Protein AF-0000000065970696 (afdb_homodimer)

Foldseek 3Di:
DFAEEEEEEAEQPQPQDGSQQQDDAPHGGLLVLQQVQQVVLVRHHYEYFYQDPVVCVVCVVVPHHYDHDDPPQPDLLSRQCRVPVPPRTFKYKYGYSQASFDHSVQVNVQVCVPVVDVQAFKEFAKEWDLDVVLLQALVFKWFDADPQQKTPDIASHNPPDPPDDDPVSSPDTIITTDPMMMGGSVSSVVLVPDDQDPVCVVRVPSCVSCVVVPGIYGYDYDHDGDQGDSHPVSSVVSNVVVVVD/DFAEEEEEEAEQPQPQDGSQQQDDAPRGGLLVLQQVQQVVLVRHHYEYFYQDVVVCVVCVVVPHHYDHDDPPQPDLLSRQCRVPVPPRTFKYKYGYSQQSFDHSVQVNVQVCVPVVDVQAFKEFAKEWDLDVVLLQALVFKWFDADPQQKTPDIASHNPPDPPDDDPVSSPDTIITTDPMMMGGSVSSVVLVPDDQDPVCVVRVPSCVSCVVVPGIYGYDYDHDGDQGDSHPVSSVVSNVVVVVD

Secondary structure (DSSP, 8-state):
---EEEEEEE-S--SSSTTGGGSEETTEEHHHHHHHHHHHHTSSEEEEEES-HHHHHHHHTTT--EEE--TT--SHHHHHHHHHTTS--SEEEEE-TT-TT--HHHHHHHHHHHHH-TT-SEEEEEEEE--HHHHH-TTS-EEEE-TT-BEEEEESS--S---S--HHHHTSPEEEEEEEEEEEHHHHHHHHTSPPPHHHHHHT-THHHHHHHT--EEEEE-S--PPP--SHHHHHHHHHHHHH-/---EEEEEEE-S--SSSTTGGGSEETTEEHHHHHHHHHHHHTSSEEEEEES-HHHHHHHHTTT--EEE--TT--SHHHHHHHHHTTS--SEEEEE-TT-TT--HHHHHHHHHHHHH-TT-SEEEEEEEE--HHHHH-TTS-EEEE-TT-BEEEEESS--S---S--HHHHTSPEEEEEEEEEEEHHHHHHHHTSPPPHHHHHHT-THHHHHHHT--EEEEE-S--PPP--SHHHHHHHHHHHHH-

Organism: Elusimicrobium minutum (strain Pei191) (NCBI:txid445932)

InterPro domains:
  IPR003329 Acylneuraminate cytidylyltransferase [PF02348] (5-215)
  IPR004528 3-deoxy-D-manno-octulosonate cytidylyltransferase [MF_00057] (2-243)
  IPR004528 3-deoxy-D-manno-octulosonate cytidylyltransferase [TIGR00466] (5-236)
  IPR004528 3-deoxy-D-manno-octulosonate cytidylyltransferase [cd02517] (3-241)
  IPR029044 Nucleotide-diphospho-sugar transferases [G3DSA:3.90.550.10] (2-243)
  IPR029044 Nucleotide-diphospho-sugar transferases [SSF53448] (4-244)

Solvent-accessible surface area (backbone atoms only — not comparable to full-atom values): 25748 Å² total; per-residue (Å²): 131,77,46,36,35,37,30,26,34,44,60,54,84,36,84,77,30,70,35,47,38,65,39,78,51,96,91,33,30,28,36,53,39,25,49,50,26,54,59,67,35,66,67,58,52,65,37,34,30,21,59,39,68,68,57,41,57,56,36,49,76,75,71,48,52,56,45,82,43,66,80,78,48,87,42,60,67,47,38,41,44,70,71,44,69,88,56,85,52,41,31,37,31,45,41,48,24,46,33,46,53,57,49,30,66,57,56,42,48,23,51,51,53,40,71,72,35,86,77,44,32,31,16,23,36,25,21,60,43,83,50,64,69,56,46,63,30,55,85,45,34,18,36,43,60,32,97,87,25,37,55,51,46,72,33,34,35,47,42,77,30,66,71,54,86,43,78,67,50,65,68,49,67,38,32,35,54,45,86,41,40,25,24,33,41,70,44,46,57,52,52,70,69,47,73,87,31,71,64,14,68,33,46,71,37,72,69,44,32,40,51,60,71,67,47,36,39,34,44,45,79,48,78,72,78,56,72,57,48,67,38,66,66,34,45,53,50,48,52,55,48,56,73,75,96,130,78,46,37,34,37,31,26,35,44,59,53,84,38,83,78,30,68,35,48,36,65,39,76,50,95,90,34,30,27,36,52,39,26,49,51,25,53,58,68,35,65,67,58,51,64,38,34,30,22,58,38,68,68,57,41,55,56,37,48,76,76,69,46,50,55,45,83,44,67,82,77,50,86,43,60,67,45,37,42,43,70,70,44,71,88,55,86,53,42,31,38,30,44,40,49,24,45,34,46,52,58,50,30,65,56,55,42,48,22,51,49,53,40,70,71,34,86,77,43,32,31,17,24,35,26,21,60,42,82,51,64,68,56,45,63,30,55,85,46,34,19,34,42,60,31,97,86,25,37,54,51,48,72,33,35,34,49,43,76,29,65,70,57,85,42,77,67,50,64,66,49,65,39,32,35,55,45,85,41,41,26,25,34,41,68,43,46,56,53,51,69,71,48,73,87,31,72,64,13,67,32,46,71,37,72,69,45,33,40,52,60,71,66,50,38,38,32,44,45,80,46,78,70,78,59,73,56,50,64,37,67,66,35,46,54,52,46,51,52,49,56,74,74,97

Radius of gyration: 26.19 Å; Cα contacts (8 Å, |Δi|>4): 1059; chains: 2; bounding box: 44×78×58 Å

Sequence (490 aa):
MGDTIIVIPARYGSTRLKAKVLEQLDGKSIVEHVWRAAKAAGEGKVLIATESPVIVEHCAKFGAQAVLTSEACQSGTDRIYEAVKNGSEDYVLNLQGDEPFVKPQTIKGVIKLLKKDSKIDIATACYPTFNDDIYKNPNAVKAVLTKDMRALYFSRSAIPYKRELTEETKKAPYYIHCGIYGYKKTALERFVNLPPSNLEKLEKLEQLRALEDGMVIKSILIEAAGPAIDTAEDLNEARKYIRNNMGDTIIVIPARYGSTRLKAKVLEQLDGKSIVEHVWRAAKAAGEGKVLIATESPVIVEHCAKFGAQAVLTSEACQSGTDRIYEAVKNGSEDYVLNLQGDEPFVKPQTIKGVIKLLKKDSKIDIATACYPTFNDDIYKNPNAVKAVLTKDMRALYFSRSAIPYKRELTEETKKAPYYIHCGIYGYKKTALERFVNLPPSNLEKLEKLEQLRALEDGMVIKSILIEAAGPAIDTAEDLNEARKYIRNN

Structure (mmCIF, N/CA/C/O backbone):
data_AF-0000000065970696-model_v1
#
loop_
_entity.id
_entity.type
_entity.pdbx_description
1 polymer '3-deoxy-manno-octulosonate cytidylyltransferase'
#
loop_
_atom_site.group_PDB
_atom_site.id
_atom_site.type_symbol
_atom_site.label_atom_id
_atom_site.label_alt_id
_atom_site.label_comp_id
_atom_site.label_asym_id
_atom_site.label_entity_id
_atom_site.label_seq_id
_atom_site.pdbx_PDB_ins_code
_atom_site.Cartn_x
_atom_site.Cartn_y
_atom_site.Cartn_z
_atom_site.occupancy
_atom_site.B_iso_or_equiv
_atom_site.auth_seq_id
_atom_site.auth_comp_id
_atom_site.auth_asym_id
_atom_site.auth_atom_id
_atom_site.pdbx_PDB_model_num
ATOM 1 N N . MET A 1 1 ? -19.891 -26.719 0.111 1 64.06 1 MET A N 1
ATOM 2 C CA . MET A 1 1 ? -18.719 -25.875 -0.053 1 64.06 1 MET A CA 1
ATOM 3 C C . MET A 1 1 ? -18.312 -25.766 -1.522 1 64.06 1 MET A C 1
ATOM 5 O O . MET A 1 1 ? -18.656 -26.641 -2.322 1 64.06 1 MET A O 1
ATOM 9 N N . GLY A 1 2 ? -18.188 -24.547 -2.207 1 80.44 2 GLY A N 1
ATOM 10 C CA . GLY A 1 2 ? -18.125 -24.344 -3.643 1 80.44 2 GLY A CA 1
ATOM 11 C C . GLY A 1 2 ? -17.047 -25.141 -4.32 1 80.44 2 GLY A C 1
ATOM 12 O O . GLY A 1 2 ? -16.062 -25.547 -3.676 1 80.44 2 GLY A O 1
ATOM 13 N N . ASP A 1 3 ? -17.234 -25.578 -5.527 1 95.06 3 ASP A N 1
ATOM 14 C CA . ASP A 1 3 ? -16.281 -26.375 -6.305 1 95.06 3 ASP A CA 1
ATOM 15 C C . ASP A 1 3 ? -15.055 -25.547 -6.672 1 95.06 3 ASP A C 1
ATOM 17 O O . ASP A 1 3 ? -15.156 -24.344 -6.93 1 95.06 3 ASP A O 1
ATOM 21 N N . THR A 1 4 ? -13.875 -26.266 -6.609 1 98 4 THR A N 1
ATOM 22 C CA . THR A 1 4 ? -12.602 -25.609 -6.867 1 98 4 THR A CA 1
ATOM 23 C C . THR A 1 4 ? -11.922 -26.219 -8.086 1 98 4 THR A C 1
ATOM 25 O O . THR A 1 4 ? -12.016 -27.422 -8.32 1 98 4 THR A O 1
ATOM 28 N N . ILE A 1 5 ? -11.297 -25.422 -8.852 1 98.56 5 ILE A N 1
ATOM 29 C CA . ILE A 1 5 ? -10.445 -25.875 -9.945 1 98.56 5 ILE A CA 1
ATOM 30 C C . ILE A 1 5 ? -9.078 -25.203 -9.859 1 98.56 5 ILE A C 1
ATOM 32 O O . ILE A 1 5 ? -8.992 -24 -9.586 1 98.56 5 ILE A O 1
ATOM 36 N N . ILE A 1 6 ? -8.023 -25.953 -9.938 1 98.75 6 ILE A N 1
ATOM 37 C CA . ILE A 1 6 ? -6.656 -25.469 -10.023 1 98.75 6 ILE A CA 1
ATOM 38 C C . ILE A 1 6 ? -6.207 -25.422 -11.484 1 98.75 6 ILE A C 1
ATOM 40 O O . ILE A 1 6 ? -6.277 -26.438 -12.188 1 98.75 6 ILE A O 1
ATOM 44 N N . VAL A 1 7 ? -5.852 -24.281 -11.945 1 98.88 7 VAL A N 1
ATOM 45 C CA . VAL A 1 7 ? -5.422 -24.125 -13.336 1 98.88 7 VAL A CA 1
ATOM 46 C C . VAL A 1 7 ? -3.949 -23.734 -13.375 1 98.88 7 VAL A C 1
ATOM 48 O O . VAL A 1 7 ? -3.527 -22.812 -12.664 1 98.88 7 VAL A O 1
ATOM 51 N N . ILE A 1 8 ? -3.168 -24.406 -14.18 1 98.75 8 ILE A N 1
ATOM 52 C CA . ILE A 1 8 ? -1.746 -24.156 -14.383 1 98.75 8 ILE A CA 1
ATOM 53 C C . ILE A 1 8 ? -1.518 -23.609 -15.789 1 98.75 8 ILE A C 1
ATOM 55 O O . ILE A 1 8 ? -1.572 -24.344 -16.766 1 98.75 8 ILE A O 1
ATOM 59 N N . PRO A 1 9 ? -1.309 -22.312 -15.867 1 98.19 9 PRO A N 1
ATOM 60 C CA . PRO A 1 9 ? -0.949 -21.797 -17.188 1 98.19 9 PRO A CA 1
ATOM 61 C C . PRO A 1 9 ? 0.438 -22.25 -17.641 1 98.19 9 PRO A C 1
ATOM 63 O O . PRO A 1 9 ? 1.375 -22.281 -16.844 1 98.19 9 PRO A O 1
ATOM 66 N N . ALA A 1 10 ? 0.551 -22.672 -18.875 1 96.56 10 ALA A N 1
ATOM 67 C CA . ALA A 1 10 ? 1.805 -23.141 -19.453 1 96.56 10 ALA A CA 1
ATOM 68 C C . ALA A 1 10 ? 1.978 -22.609 -20.875 1 96.56 10 ALA A C 1
ATOM 70 O O . ALA A 1 10 ? 1.185 -22.938 -21.766 1 96.56 10 ALA A O 1
ATOM 71 N N . ARG A 1 11 ? 2.945 -21.844 -21.016 1 94.12 11 ARG A N 1
ATOM 72 C CA . ARG A 1 11 ? 3.211 -21.281 -22.328 1 94.12 11 ARG A CA 1
ATOM 73 C C . ARG A 1 11 ? 4.441 -21.906 -22.969 1 94.12 11 ARG A C 1
ATOM 75 O O . ARG A 1 11 ? 5.438 -22.172 -22.281 1 94.12 11 ARG A O 1
ATOM 82 N N . TYR A 1 12 ? 4.344 -22.078 -24.25 1 93.06 12 TYR A N 1
ATOM 83 C CA . TYR A 1 12 ? 5.465 -22.641 -25 1 93.06 12 TYR A CA 1
ATOM 84 C C . TYR A 1 12 ? 6.469 -21.547 -25.359 1 93.06 12 TYR A C 1
ATOM 86 O O . TYR A 1 12 ? 7.68 -21.781 -25.344 1 93.06 12 TYR A O 1
ATOM 94 N N . GLY A 1 13 ? 5.984 -20.344 -25.688 1 86.88 13 GLY A N 1
ATOM 95 C CA . GLY A 1 13 ? 6.785 -19.25 -26.25 1 86.88 13 GLY A CA 1
ATOM 96 C C . GLY A 1 13 ? 7.453 -18.406 -25.188 1 86.88 13 GLY A C 1
ATOM 97 O O . GLY A 1 13 ? 7.465 -17.172 -25.297 1 86.88 13 GLY A O 1
ATOM 98 N N . SER A 1 14 ? 8.055 -19.047 -24.188 1 85.19 14 SER A N 1
ATOM 99 C CA . SER A 1 14 ? 8.82 -18.266 -23.219 1 85.19 14 SER A CA 1
ATOM 100 C C . SER A 1 14 ? 10.086 -17.703 -23.844 1 85.19 14 SER A C 1
ATOM 102 O O . SER A 1 14 ? 10.836 -18.422 -24.5 1 85.19 14 SER A O 1
ATOM 104 N N . THR A 1 15 ? 10.281 -16.422 -23.719 1 83.69 15 THR A N 1
ATOM 105 C CA . THR A 1 15 ? 11.352 -15.727 -24.438 1 83.69 15 THR A CA 1
ATOM 106 C C . THR A 1 15 ? 12.695 -15.938 -23.75 1 83.69 15 THR A C 1
ATOM 108 O O . THR A 1 15 ? 13.711 -16.141 -24.422 1 83.69 15 THR A O 1
ATOM 111 N N . ARG A 1 16 ? 12.875 -15.906 -22.422 1 85.19 16 ARG A N 1
ATOM 112 C CA . ARG A 1 16 ? 14.133 -15.992 -21.688 1 85.19 16 ARG A CA 1
ATOM 113 C C . ARG A 1 16 ? 14.641 -17.422 -21.656 1 85.19 16 ARG A C 1
ATOM 115 O O . ARG A 1 16 ? 15.852 -17.656 -21.656 1 85.19 16 ARG A O 1
ATOM 122 N N . LEU A 1 17 ? 13.703 -18.359 -21.484 1 88.31 17 LEU A N 1
ATOM 123 C CA . LEU A 1 17 ? 13.969 -19.781 -21.484 1 88.31 17 LEU A CA 1
ATOM 124 C C . LEU A 1 17 ? 12.93 -20.531 -22.328 1 88.31 17 LEU A C 1
ATOM 126 O O . LEU A 1 17 ? 11.82 -20.797 -21.859 1 88.31 17 LEU A O 1
ATOM 130 N N . LYS A 1 18 ? 13.336 -20.781 -23.562 1 87.81 18 LYS A N 1
ATOM 131 C CA . LYS A 1 18 ? 12.406 -21.375 -24.531 1 87.81 18 LYS A CA 1
ATOM 132 C C . LYS A 1 18 ? 11.773 -22.641 -23.969 1 87.81 18 LYS A C 1
ATOM 134 O O . LYS A 1 18 ? 12.469 -23.516 -23.453 1 87.81 18 LYS A O 1
ATOM 139 N N . ALA A 1 19 ? 10.461 -22.75 -24.109 1 92.5 19 ALA A N 1
ATOM 140 C CA . ALA A 1 19 ? 9.672 -23.891 -23.656 1 92.5 19 ALA A CA 1
ATOM 141 C C . ALA A 1 19 ? 10.062 -24.297 -22.234 1 92.5 19 ALA A C 1
ATOM 143 O O . ALA A 1 19 ? 10.25 -25.484 -21.953 1 92.5 19 ALA A O 1
ATOM 144 N N . LYS A 1 20 ? 10.188 -23.328 -21.328 1 95 20 LYS A N 1
ATOM 145 C CA . LYS A 1 20 ? 10.734 -23.547 -20 1 95 20 LYS A CA 1
ATOM 146 C C . LYS A 1 20 ? 9.922 -24.594 -19.234 1 95 20 LYS A C 1
ATOM 148 O O . LYS A 1 20 ? 10.477 -25.406 -18.5 1 95 20 LYS A O 1
ATOM 153 N N . VAL A 1 21 ? 8.641 -24.703 -19.422 1 96.88 21 VAL A N 1
ATOM 154 C CA . VAL A 1 21 ? 7.781 -25.578 -18.641 1 96.88 21 VAL A CA 1
ATOM 155 C C . VAL A 1 21 ? 8.047 -27.031 -19 1 96.88 21 VAL A C 1
ATOM 157 O O . VAL A 1 21 ? 7.676 -27.938 -18.266 1 96.88 21 VAL A O 1
ATOM 160 N N . LEU A 1 22 ? 8.711 -27.25 -20.141 1 97.56 22 LEU A N 1
ATOM 161 C CA . LEU A 1 22 ? 9 -28.609 -20.609 1 97.56 22 LEU A CA 1
ATOM 162 C C . LEU A 1 22 ? 10.391 -29.047 -20.172 1 97.56 22 LEU A C 1
ATOM 164 O O . LEU A 1 22 ? 10.75 -30.219 -20.297 1 97.56 22 LEU A O 1
ATOM 168 N N . GLU A 1 23 ? 11.148 -28.109 -19.641 1 96.75 23 GLU A N 1
ATOM 169 C CA . GLU A 1 23 ? 12.492 -28.469 -19.188 1 96.75 23 GLU A CA 1
ATOM 170 C C . GLU A 1 23 ? 12.445 -29.5 -18.062 1 96.75 23 GLU A C 1
ATOM 172 O O . GLU A 1 23 ? 11.492 -29.531 -17.281 1 96.75 23 GLU A O 1
ATOM 177 N N . GLN A 1 24 ? 13.555 -30.234 -18.031 1 95.81 24 GLN A N 1
ATOM 178 C CA . GLN A 1 24 ? 13.594 -31.375 -17.125 1 95.81 24 GLN A CA 1
ATOM 179 C C . GLN A 1 24 ? 14.234 -31 -15.789 1 95.81 24 GLN A C 1
ATOM 181 O O . GLN A 1 24 ? 15.25 -30.297 -15.766 1 95.81 24 GLN A O 1
ATOM 186 N N . LEU A 1 25 ? 13.578 -31.406 -14.766 1 95.38 25 LEU A N 1
ATOM 187 C CA . LEU A 1 25 ? 14.039 -31.281 -13.383 1 95.38 25 LEU A CA 1
ATOM 188 C C . LEU A 1 25 ? 13.867 -32.594 -12.633 1 95.38 25 LEU A C 1
ATOM 190 O O . LEU A 1 25 ? 12.758 -32.938 -12.227 1 95.38 25 LEU A O 1
ATOM 194 N N . ASP A 1 26 ? 14.969 -33.344 -12.375 1 94.81 26 ASP A N 1
ATOM 195 C CA . ASP A 1 26 ? 14.984 -34.594 -11.664 1 94.81 26 ASP A CA 1
ATOM 196 C C . ASP A 1 26 ? 14.039 -35.625 -12.328 1 94.81 26 ASP A C 1
ATOM 198 O O . ASP A 1 26 ? 13.188 -36.188 -11.664 1 94.81 26 ASP A O 1
ATOM 202 N N . GLY A 1 27 ? 14.031 -35.656 -13.625 1 95.5 27 GLY A N 1
ATOM 203 C CA . GLY A 1 27 ? 13.336 -36.688 -14.375 1 95.5 27 GLY A CA 1
ATOM 204 C C . GLY A 1 27 ? 11.922 -36.312 -14.758 1 95.5 27 GLY A C 1
ATOM 205 O O . GLY A 1 27 ? 11.234 -37.062 -15.453 1 95.5 27 GLY A O 1
ATOM 206 N N . LYS A 1 28 ? 11.445 -35.25 -14.328 1 97.88 28 LYS A N 1
ATOM 207 C CA . LYS A 1 28 ? 10.117 -34.75 -14.672 1 97.88 28 LYS A CA 1
ATOM 208 C C . LYS A 1 28 ? 10.195 -33.344 -15.219 1 97.88 28 LYS A C 1
ATOM 210 O O . LYS A 1 28 ? 11.133 -32.594 -14.906 1 97.88 28 LYS A O 1
ATOM 215 N N . SER A 1 29 ? 9.297 -33.031 -16.109 1 98.19 29 SER A N 1
ATOM 216 C CA . SER A 1 29 ? 9.25 -31.656 -16.578 1 98.19 29 SER A CA 1
ATOM 217 C C . SER A 1 29 ? 8.836 -30.703 -15.453 1 98.19 29 SER A C 1
ATOM 219 O O . SER A 1 29 ? 8.234 -31.125 -14.461 1 98.19 29 SER A O 1
ATOM 221 N N . ILE A 1 30 ? 9.117 -29.438 -15.617 1 97.88 30 ILE A N 1
ATOM 222 C CA . ILE A 1 30 ? 8.75 -28.422 -14.641 1 97.88 30 ILE A CA 1
ATOM 223 C C . ILE A 1 30 ? 7.234 -28.422 -14.438 1 97.88 30 ILE A C 1
ATOM 225 O O . ILE A 1 30 ? 6.75 -28.453 -13.305 1 97.88 30 ILE A O 1
ATOM 229 N N . VAL A 1 31 ? 6.453 -28.484 -15.523 1 98.5 31 VAL A N 1
ATOM 230 C CA . VAL A 1 31 ? 4.996 -28.422 -15.445 1 98.5 31 VAL A CA 1
ATOM 231 C C . VAL A 1 31 ? 4.473 -29.688 -14.758 1 98.5 31 VAL A C 1
ATOM 233 O O . VAL A 1 31 ? 3.477 -29.641 -14.031 1 98.5 31 VAL A O 1
ATOM 236 N N . GLU A 1 32 ? 5.121 -30.797 -14.953 1 98.69 32 GLU A N 1
ATOM 237 C CA . GLU A 1 32 ? 4.715 -32.031 -14.281 1 98.69 32 GLU A CA 1
ATOM 238 C C . GLU A 1 32 ? 4.895 -31.922 -12.766 1 98.69 32 GLU A C 1
ATOM 240 O O . GLU A 1 32 ? 4.039 -32.375 -12.008 1 98.69 32 GLU A O 1
ATOM 245 N N . HIS A 1 33 ? 6.035 -31.312 -12.352 1 98.19 33 HIS A N 1
ATOM 246 C CA . HIS A 1 33 ? 6.242 -31.094 -10.93 1 98.19 33 HIS A CA 1
ATOM 247 C C . HIS A 1 33 ? 5.117 -30.266 -10.328 1 98.19 33 HIS A C 1
ATOM 249 O O . HIS A 1 33 ? 4.602 -30.578 -9.258 1 98.19 33 HIS A O 1
ATOM 255 N N . VAL A 1 34 ? 4.746 -29.219 -10.992 1 98.31 34 VAL A N 1
ATOM 256 C CA . VAL A 1 34 ? 3.697 -28.328 -10.531 1 98.31 34 VAL A CA 1
ATOM 257 C C . VAL A 1 34 ? 2.365 -29.062 -10.469 1 98.31 34 VAL A C 1
ATOM 259 O O . VAL A 1 34 ? 1.635 -28.969 -9.484 1 98.31 34 VAL A O 1
ATOM 262 N N . TRP A 1 35 ? 2.076 -29.844 -11.492 1 98.75 35 TRP A N 1
ATOM 263 C CA . TRP A 1 35 ? 0.844 -30.625 -11.57 1 98.75 35 TRP A CA 1
ATOM 264 C C . TRP A 1 35 ? 0.755 -31.625 -10.422 1 98.75 35 TRP A C 1
ATOM 266 O O . TRP A 1 35 ? -0.299 -31.766 -9.797 1 98.75 35 TRP A O 1
ATOM 276 N N . ARG A 1 36 ? 1.809 -32.281 -10.156 1 98.44 36 ARG A N 1
ATOM 277 C CA . ARG A 1 36 ? 1.827 -33.281 -9.086 1 98.44 36 ARG A CA 1
ATOM 278 C C . ARG A 1 36 ? 1.58 -32.625 -7.73 1 98.44 36 ARG A C 1
ATOM 280 O O . ARG A 1 36 ? 0.903 -33.219 -6.875 1 98.44 36 ARG A O 1
ATOM 287 N N . ALA A 1 37 ? 2.205 -31.453 -7.535 1 97.75 37 ALA A N 1
ATOM 288 C CA . ALA A 1 37 ? 1.944 -30.719 -6.301 1 97.75 37 ALA A CA 1
ATOM 289 C C . ALA A 1 37 ? 0.465 -30.359 -6.176 1 97.75 37 ALA A C 1
ATOM 291 O O . ALA A 1 37 ? -0.12 -30.484 -5.098 1 97.75 37 ALA A O 1
ATOM 292 N N . ALA A 1 38 ? -0.133 -29.922 -7.258 1 98.56 38 ALA A N 1
ATOM 293 C CA . ALA A 1 38 ? -1.553 -29.594 -7.285 1 98.56 38 ALA A CA 1
ATOM 294 C C . ALA A 1 38 ? -2.416 -30.812 -6.965 1 98.56 38 ALA A C 1
ATOM 296 O O . ALA A 1 38 ? -3.354 -30.719 -6.168 1 98.56 38 ALA A O 1
ATOM 297 N N . LYS A 1 39 ? -2.072 -31.922 -7.555 1 98.38 39 LYS A N 1
ATOM 298 C CA . LYS A 1 39 ? -2.807 -33.156 -7.309 1 98.38 39 LYS A CA 1
ATOM 299 C C . LYS A 1 39 ? -2.688 -33.594 -5.848 1 98.38 39 LYS A C 1
ATOM 301 O O . LYS A 1 39 ? -3.67 -34.031 -5.238 1 98.38 39 LYS A O 1
ATOM 306 N N . ALA A 1 40 ? -1.523 -33.438 -5.395 1 98 40 ALA A N 1
ATOM 307 C CA . ALA A 1 40 ? -1.259 -33.844 -4.016 1 98 40 ALA A CA 1
ATOM 308 C C . ALA A 1 40 ? -2.053 -33 -3.029 1 98 40 ALA A C 1
ATOM 310 O O . ALA A 1 40 ? -2.398 -33.438 -1.939 1 98 40 ALA A O 1
ATOM 311 N N . ALA A 1 41 ? -2.312 -31.719 -3.369 1 97.31 41 ALA A N 1
ATOM 312 C CA . ALA A 1 41 ? -3.092 -30.844 -2.506 1 97.31 41 ALA A CA 1
ATOM 313 C C . ALA A 1 41 ? -4.504 -31.375 -2.303 1 97.31 41 ALA A C 1
ATOM 315 O O . ALA A 1 41 ? -5.121 -31.141 -1.262 1 97.31 41 ALA A O 1
ATOM 316 N N . GLY A 1 42 ? -5.094 -32.031 -3.346 1 95.81 42 GLY A N 1
ATOM 317 C CA . GLY A 1 42 ? -6.379 -32.688 -3.229 1 95.81 42 GLY A CA 1
ATOM 318 C C . GLY A 1 42 ? -7.547 -31.734 -3.096 1 95.81 42 GLY A C 1
ATOM 319 O O . GLY A 1 42 ? -8.508 -32.031 -2.383 1 95.81 42 GLY A O 1
ATOM 320 N N . GLU A 1 43 ? -7.5 -30.578 -3.68 1 94.88 43 GLU A N 1
ATOM 321 C CA . GLU A 1 43 ? -8.508 -29.547 -3.449 1 94.88 43 GLU A CA 1
ATOM 322 C C . GLU A 1 43 ? -9.375 -29.328 -4.688 1 94.88 43 GLU A C 1
ATOM 324 O O . GLU A 1 43 ? -10.062 -28.312 -4.805 1 94.88 43 GLU A O 1
ATOM 329 N N . GLY A 1 44 ? -9.406 -30.266 -5.598 1 95 44 GLY A N 1
ATOM 330 C CA . GLY A 1 44 ? -10.258 -30.109 -6.766 1 95 44 GLY A CA 1
ATOM 331 C C . GLY A 1 44 ? -9.609 -30.578 -8.055 1 95 44 GLY A C 1
ATOM 332 O O . GLY A 1 44 ? -8.609 -31.297 -8.016 1 95 44 GLY A O 1
ATOM 333 N N . LYS A 1 45 ? -10.258 -30.203 -9.141 1 96.62 45 LYS A N 1
ATOM 334 C CA . LYS A 1 45 ? -9.734 -30.547 -10.461 1 96.62 45 LYS A CA 1
ATOM 335 C C . LYS A 1 45 ? -8.461 -29.766 -10.766 1 96.62 45 LYS A C 1
ATOM 337 O O . LYS A 1 45 ? -8.273 -28.656 -10.273 1 96.62 45 LYS A O 1
ATOM 342 N N . VAL A 1 46 ? -7.625 -30.406 -11.477 1 98.69 46 VAL A N 1
ATOM 343 C CA . VAL A 1 46 ? -6.398 -29.766 -11.93 1 98.69 46 VAL A CA 1
ATOM 344 C C . VAL A 1 46 ? -6.371 -29.719 -13.461 1 98.69 46 VAL A C 1
ATOM 346 O O . VAL A 1 46 ? -6.551 -30.75 -14.117 1 98.69 46 VAL A O 1
ATOM 349 N N . LEU A 1 47 ? -6.227 -28.562 -13.922 1 98.56 47 LEU A N 1
ATOM 350 C CA . LEU A 1 47 ? -6.234 -28.344 -15.359 1 98.56 47 LEU A CA 1
ATOM 351 C C . LEU A 1 47 ? -4.992 -27.562 -15.797 1 98.56 47 LEU A C 1
ATOM 353 O O . LEU A 1 47 ? -4.59 -26.609 -15.141 1 98.56 47 LEU A O 1
ATOM 357 N N . ILE A 1 48 ? -4.289 -28.016 -16.859 1 98.81 48 ILE A N 1
ATOM 358 C CA . ILE A 1 48 ? -3.209 -27.25 -17.469 1 98.81 48 ILE A CA 1
ATOM 359 C C . ILE A 1 48 ? -3.742 -26.5 -18.688 1 98.81 48 ILE A C 1
ATOM 361 O O . ILE A 1 48 ? -4.441 -27.078 -19.516 1 98.81 48 ILE A O 1
ATOM 365 N N . ALA A 1 49 ? -3.541 -25.203 -18.75 1 98.75 49 ALA A N 1
ATOM 366 C CA . ALA A 1 49 ? -4.004 -24.344 -19.844 1 98.75 49 ALA A CA 1
ATOM 367 C C . ALA A 1 49 ? -2.832 -23.875 -20.703 1 98.75 49 ALA A C 1
ATOM 369 O O . ALA A 1 49 ? -1.889 -23.266 -20.188 1 98.75 49 ALA A O 1
ATOM 370 N N . THR A 1 50 ? -2.891 -24.078 -22 1 98.12 50 THR A N 1
ATOM 371 C CA . THR A 1 50 ? -1.765 -23.781 -22.891 1 98.12 50 THR A CA 1
ATOM 372 C C . THR A 1 50 ? -2.248 -23.484 -24.297 1 98.12 50 THR A C 1
ATOM 374 O O . THR A 1 50 ? -3.373 -23.828 -24.656 1 98.12 50 THR A O 1
ATOM 377 N N . GLU A 1 51 ? -1.479 -22.719 -24.984 1 96.81 51 GLU A N 1
ATOM 378 C CA . GLU A 1 51 ? -1.767 -22.469 -26.406 1 96.81 51 GLU A CA 1
ATOM 379 C C . GLU A 1 51 ? -1.06 -23.5 -27.281 1 96.81 51 GLU A C 1
ATOM 381 O O . GLU A 1 51 ? -1.255 -23.516 -28.5 1 96.81 51 GLU A O 1
ATOM 386 N N . SER A 1 52 ? -0.364 -24.422 -26.812 1 97.44 52 SER A N 1
ATOM 387 C CA . SER A 1 52 ? 0.552 -25.266 -27.578 1 97.44 52 SER A CA 1
ATOM 388 C C . SER A 1 52 ? 0.101 -26.719 -27.578 1 97.44 52 SER A C 1
ATOM 390 O O . SER A 1 52 ? 0.084 -27.359 -26.531 1 97.44 52 SER A O 1
ATOM 392 N N . PRO A 1 53 ? -0.048 -27.25 -28.75 1 97.81 53 PRO A N 1
ATOM 393 C CA . PRO A 1 53 ? -0.358 -28.688 -28.828 1 97.81 53 PRO A CA 1
ATOM 394 C C . PRO A 1 53 ? 0.781 -29.562 -28.312 1 97.81 53 PRO A C 1
ATOM 396 O O . PRO A 1 53 ? 0.537 -30.641 -27.766 1 97.81 53 PRO A O 1
ATOM 399 N N . VAL A 1 54 ? 1.962 -29.031 -28.453 1 97.81 54 VAL A N 1
ATOM 400 C CA . VAL A 1 54 ? 3.129 -29.766 -27.969 1 97.81 54 VAL A CA 1
ATOM 401 C C . VAL A 1 54 ? 3.016 -29.969 -26.453 1 97.81 54 VAL A C 1
ATOM 403 O O . VAL A 1 54 ? 3.283 -31.078 -25.953 1 97.81 54 VAL A O 1
ATOM 406 N N . ILE A 1 55 ? 2.625 -28.984 -25.734 1 98.12 55 ILE A N 1
ATOM 407 C CA . ILE A 1 55 ? 2.471 -29.062 -24.281 1 98.12 55 ILE A CA 1
ATOM 408 C C . ILE A 1 55 ? 1.303 -29.984 -23.953 1 98.12 55 ILE A C 1
ATOM 410 O O . ILE A 1 55 ? 1.38 -30.766 -23 1 98.12 55 ILE A O 1
ATOM 414 N N . VAL A 1 56 ? 0.209 -29.969 -24.688 1 98.44 56 VAL A N 1
ATOM 415 C CA . VAL A 1 56 ? -0.938 -30.844 -24.469 1 98.44 56 VAL A CA 1
ATOM 416 C C . VAL A 1 56 ? -0.5 -32.312 -24.547 1 98.44 56 VAL A C 1
ATOM 418 O O . VAL A 1 56 ? -0.82 -33.094 -23.672 1 98.44 56 VAL A O 1
ATOM 421 N N . GLU A 1 57 ? 0.231 -32.594 -25.578 1 98.44 57 GLU A N 1
ATOM 422 C CA . GLU A 1 57 ? 0.707 -33.938 -25.781 1 98.44 57 GLU A CA 1
ATOM 423 C C . GLU A 1 57 ? 1.626 -34.375 -24.641 1 98.44 57 GLU A C 1
ATOM 425 O O . GLU A 1 57 ? 1.529 -35.5 -24.156 1 98.44 57 GLU A O 1
ATOM 430 N N . HIS A 1 58 ? 2.486 -33.5 -24.281 1 98.31 58 HIS A N 1
ATOM 431 C CA . HIS A 1 58 ? 3.404 -33.781 -23.188 1 98.31 58 HIS A CA 1
ATOM 432 C C . HIS A 1 58 ? 2.645 -34.094 -21.906 1 98.31 58 HIS A C 1
ATOM 434 O O . HIS A 1 58 ? 2.979 -35.031 -21.188 1 98.31 58 HIS A O 1
ATOM 440 N N . CYS A 1 59 ? 1.667 -33.312 -21.594 1 98.62 59 CYS A N 1
ATOM 441 C CA . CYS A 1 59 ? 0.886 -33.438 -20.359 1 98.62 59 CYS A CA 1
ATOM 442 C C . CYS A 1 59 ? 0.151 -34.781 -20.344 1 98.62 59 CYS A C 1
ATOM 444 O O . CYS A 1 59 ? 0.027 -35.406 -19.297 1 98.62 59 CYS A O 1
ATOM 446 N N . ALA A 1 60 ? -0.308 -35.25 -21.469 1 98.31 60 ALA A N 1
ATOM 447 C CA . ALA A 1 60 ? -1.025 -36.5 -21.578 1 98.31 60 ALA A CA 1
ATOM 448 C C . ALA A 1 60 ? -0.147 -37.688 -21.141 1 98.31 60 ALA A C 1
ATOM 450 O O . ALA A 1 60 ? -0.643 -38.656 -20.578 1 98.31 60 ALA A O 1
ATOM 451 N N . LYS A 1 61 ? 1.098 -37.562 -21.312 1 98.06 61 LYS A N 1
ATOM 452 C CA . LYS A 1 61 ? 2.041 -38.625 -21.016 1 98.06 61 LYS A CA 1
ATOM 453 C C . LYS A 1 61 ? 2.082 -38.938 -19.516 1 98.06 61 LYS A C 1
ATOM 455 O O . LYS A 1 61 ? 2.43 -40.031 -19.109 1 98.06 61 LYS A O 1
ATOM 460 N N . PHE A 1 62 ? 1.812 -37.938 -18.75 1 97.88 62 PHE A N 1
ATOM 461 C CA . PHE A 1 62 ? 1.833 -38.188 -17.312 1 97.88 62 PHE A CA 1
ATOM 462 C C . PHE A 1 62 ? 0.432 -38.062 -16.719 1 97.88 62 PHE A C 1
ATOM 464 O O . PHE A 1 62 ? 0.274 -37.875 -15.516 1 97.88 62 PHE A O 1
ATOM 471 N N . GLY A 1 63 ? -0.609 -38.062 -17.547 1 98.06 63 GLY A N 1
ATOM 472 C CA . GLY A 1 63 ? -1.989 -38.219 -17.125 1 98.06 63 GLY A CA 1
ATOM 473 C C . GLY A 1 63 ? -2.672 -36.906 -16.781 1 98.06 63 GLY A C 1
ATOM 474 O O . GLY A 1 63 ? -3.754 -36.906 -16.188 1 98.06 63 GLY A O 1
ATOM 475 N N . ALA A 1 64 ? -2.105 -35.812 -17.094 1 98.56 64 ALA A N 1
ATOM 476 C CA . ALA A 1 64 ? -2.688 -34.5 -16.766 1 98.56 64 ALA A CA 1
ATOM 477 C C . ALA A 1 64 ? -3.701 -34.094 -17.828 1 98.56 64 ALA A C 1
ATOM 479 O O . ALA A 1 64 ? -3.512 -34.344 -19.016 1 98.56 64 ALA A O 1
ATOM 480 N N . GLN A 1 65 ? -4.758 -33.531 -17.406 1 98.31 65 GLN A N 1
ATOM 481 C CA . GLN A 1 65 ? -5.691 -32.875 -18.328 1 98.31 65 GLN A CA 1
ATOM 482 C C . GLN A 1 65 ? -5.184 -31.5 -18.75 1 98.31 65 GLN A C 1
ATOM 484 O O . GLN A 1 65 ? -4.848 -30.672 -17.906 1 98.31 65 GLN A O 1
ATOM 489 N N . ALA A 1 66 ? -5.074 -31.281 -20.047 1 98.56 66 ALA A N 1
ATOM 490 C CA . ALA A 1 66 ? -4.656 -30 -20.594 1 98.56 66 ALA A CA 1
ATOM 491 C C . ALA A 1 66 ? -5.664 -29.484 -21.625 1 98.56 66 ALA A C 1
ATOM 493 O O . ALA A 1 66 ? -6.27 -30.281 -22.344 1 98.56 66 ALA A O 1
ATOM 494 N N . VAL A 1 67 ? -5.887 -28.25 -21.625 1 98.25 67 VAL A N 1
ATOM 495 C CA . VAL A 1 67 ? -6.805 -27.641 -22.594 1 98.25 67 VAL A CA 1
ATOM 496 C C . VAL A 1 67 ? -6.066 -26.594 -23.422 1 98.25 67 VAL A C 1
ATOM 498 O O . VAL A 1 67 ? -5.156 -25.938 -22.922 1 98.25 67 VAL A O 1
ATOM 501 N N . LEU A 1 68 ? -6.453 -26.5 -24.688 1 98 68 LEU A N 1
ATOM 502 C CA . LEU A 1 68 ? -5.91 -25.469 -25.562 1 98 68 LEU A CA 1
ATOM 503 C C . LEU A 1 68 ? -6.605 -24.125 -25.312 1 98 68 LEU A C 1
ATOM 505 O O . LEU A 1 68 ? -7.828 -24.078 -25.156 1 98 68 LEU A O 1
ATOM 509 N N . THR A 1 69 ? -5.875 -23.109 -25.156 1 97.75 69 THR A N 1
ATOM 510 C CA . THR A 1 69 ? -6.355 -21.734 -25.047 1 97.75 69 THR A CA 1
ATOM 511 C C . THR A 1 69 ? -5.75 -20.859 -26.141 1 97.75 69 THR A C 1
ATOM 513 O O . THR A 1 69 ? -4.848 -21.297 -26.859 1 97.75 69 THR A O 1
ATOM 516 N N . SER A 1 70 ? -6.273 -19.656 -26.25 1 95.94 70 SER A N 1
ATOM 517 C CA . SER A 1 70 ? -5.91 -18.75 -27.344 1 95.94 70 SER A CA 1
ATOM 518 C C . SER A 1 70 ? -4.48 -18.25 -27.188 1 95.94 70 SER A C 1
ATOM 520 O O . SER A 1 70 ? -4.02 -18 -26.062 1 95.94 70 SER A O 1
ATOM 522 N N . GLU A 1 71 ? -3.814 -18.047 -28.312 1 93.06 71 GLU A N 1
ATOM 523 C CA . GLU A 1 71 ? -2.506 -17.406 -28.328 1 93.06 71 GLU A CA 1
ATOM 524 C C . GLU A 1 71 ? -2.611 -15.93 -27.969 1 93.06 71 GLU A C 1
ATOM 526 O O . GLU A 1 71 ? -1.602 -15.281 -27.688 1 93.06 71 GLU A O 1
ATOM 531 N N . ALA A 1 72 ? -3.809 -15.453 -27.938 1 91.62 72 ALA A N 1
ATOM 532 C CA . ALA A 1 72 ? -4.043 -14.023 -27.719 1 91.62 72 ALA A CA 1
ATOM 533 C C . ALA A 1 72 ? -3.969 -13.68 -26.234 1 91.62 72 ALA A C 1
ATOM 535 O O . ALA A 1 72 ? -3.885 -12.508 -25.859 1 91.62 72 ALA A O 1
ATOM 536 N N . CYS A 1 73 ? -3.99 -14.727 -25.422 1 91.38 73 CYS A N 1
ATOM 537 C CA . CYS A 1 73 ? -3.895 -14.469 -23.984 1 91.38 73 CYS A CA 1
ATOM 538 C C . CYS A 1 73 ? -2.607 -13.727 -23.656 1 91.38 73 CYS A C 1
ATOM 540 O O . CYS A 1 73 ? -1.512 -14.203 -23.953 1 91.38 73 CYS A O 1
ATOM 542 N N . GLN A 1 74 ? -2.729 -12.578 -22.953 1 84.56 74 GLN A N 1
ATOM 543 C CA . GLN A 1 74 ? -1.586 -11.703 -22.688 1 84.56 74 GLN A CA 1
ATOM 544 C C . GLN A 1 74 ? -0.899 -12.078 -21.375 1 84.56 74 GLN A C 1
ATOM 546 O O . GLN A 1 74 ? 0.267 -11.742 -21.172 1 84.56 74 GLN A O 1
ATOM 551 N N . SER A 1 75 ? -1.614 -12.727 -20.562 1 89.69 75 SER A N 1
ATOM 552 C CA . SER A 1 75 ? -1.074 -13.078 -19.25 1 89.69 75 SER A CA 1
ATOM 553 C C . SER A 1 75 ? -1.535 -14.469 -18.812 1 89.69 75 SER A C 1
ATOM 555 O O . SER A 1 75 ? -2.459 -15.031 -19.406 1 89.69 75 SER A O 1
ATOM 557 N N . GLY A 1 76 ? -0.839 -14.969 -17.812 1 92.81 76 GLY A N 1
ATOM 558 C CA . GLY A 1 76 ? -1.28 -16.219 -17.219 1 92.81 76 GLY A CA 1
ATOM 559 C C . GLY A 1 76 ? -2.691 -16.156 -16.672 1 92.81 76 GLY A C 1
ATOM 560 O O . GLY A 1 76 ? -3.457 -17.109 -16.797 1 92.81 76 GLY A O 1
ATOM 561 N N . THR A 1 77 ? -3.025 -15.031 -16.141 1 95.81 77 THR A N 1
ATOM 562 C CA . THR A 1 77 ? -4.352 -14.844 -15.562 1 95.81 77 THR A CA 1
ATOM 563 C C . THR A 1 77 ? -5.422 -14.852 -16.656 1 95.81 77 THR A C 1
ATOM 565 O O . THR A 1 77 ? -6.492 -15.438 -16.484 1 95.81 77 THR A O 1
ATOM 568 N N . ASP A 1 78 ? -5.145 -14.227 -17.781 1 95 78 ASP A N 1
ATOM 569 C CA . ASP A 1 78 ? -6.066 -14.289 -18.906 1 95 78 ASP A CA 1
ATOM 570 C C . ASP A 1 78 ? -6.293 -15.734 -19.344 1 95 78 ASP A C 1
ATOM 572 O O . ASP A 1 78 ? -7.418 -16.125 -19.656 1 95 78 ASP A O 1
ATOM 576 N N . ARG A 1 79 ? -5.227 -16.469 -19.406 1 96.81 79 ARG A N 1
ATOM 577 C CA . ARG A 1 79 ? -5.262 -17.844 -19.906 1 96.81 79 ARG A CA 1
ATOM 578 C C . ARG A 1 79 ? -6.094 -18.734 -18.984 1 96.81 79 ARG A C 1
ATOM 580 O O . ARG A 1 79 ? -6.871 -19.562 -19.453 1 96.81 79 ARG A O 1
ATOM 587 N N . ILE A 1 80 ? -5.914 -18.516 -17.688 1 98.12 80 ILE A N 1
ATOM 588 C CA . ILE A 1 80 ? -6.66 -19.375 -16.781 1 98.12 80 ILE A CA 1
ATOM 589 C C . ILE A 1 80 ? -8.148 -19.047 -16.859 1 98.12 80 ILE A C 1
ATOM 591 O O . ILE A 1 80 ? -9 -19.938 -16.766 1 98.12 80 ILE A O 1
ATOM 595 N N . TYR A 1 81 ? -8.5 -17.812 -17.016 1 98.25 81 TYR A N 1
ATOM 596 C CA . TYR A 1 81 ? -9.906 -17.438 -17.156 1 98.25 81 TYR A CA 1
ATOM 597 C C . TYR A 1 81 ? -10.508 -18.078 -18.406 1 98.25 81 TYR A C 1
ATOM 599 O O . TYR A 1 81 ? -11.609 -18.641 -18.344 1 98.25 81 TYR A O 1
ATOM 607 N N . GLU A 1 82 ? -9.805 -17.922 -19.5 1 98.06 82 GLU A N 1
ATOM 608 C CA . GLU A 1 82 ? -10.297 -18.516 -20.75 1 98.06 82 GLU A CA 1
ATOM 609 C C . GLU A 1 82 ? -10.586 -20 -20.562 1 98.06 82 GLU A C 1
ATOM 611 O O . GLU A 1 82 ? -11.555 -20.531 -21.109 1 98.06 82 GLU A O 1
ATOM 616 N N . ALA A 1 83 ? -9.734 -20.672 -19.828 1 98.25 83 ALA A N 1
ATOM 617 C CA . ALA A 1 83 ? -9.836 -22.125 -19.625 1 98.25 83 ALA A CA 1
ATOM 618 C C . ALA A 1 83 ? -11.07 -22.469 -18.781 1 98.25 83 ALA A C 1
ATOM 620 O O . ALA A 1 83 ? -11.625 -23.562 -18.922 1 98.25 83 ALA A O 1
ATOM 621 N N . VAL A 1 84 ? -11.555 -21.484 -17.922 1 98.06 84 VAL A N 1
ATOM 622 C CA . VAL A 1 84 ? -12.523 -21.922 -16.922 1 98.06 84 VAL A CA 1
ATOM 623 C C . VAL A 1 84 ? -13.82 -21.141 -17.094 1 98.06 84 VAL A C 1
ATOM 625 O O . VAL A 1 84 ? -14.805 -21.406 -16.391 1 98.06 84 VAL A O 1
ATOM 628 N N . LYS A 1 85 ? -13.883 -20.156 -17.922 1 97.25 85 LYS A N 1
ATOM 629 C CA . LYS A 1 85 ? -14.984 -19.203 -17.984 1 97.25 85 LYS A CA 1
ATOM 630 C C . LYS A 1 85 ? -16.312 -19.922 -18.203 1 97.25 85 LYS A C 1
ATOM 632 O O . LYS A 1 85 ? -17.359 -19.438 -17.75 1 97.25 85 LYS A O 1
ATOM 637 N N . ASN A 1 86 ? -16.328 -21.094 -18.844 1 96.62 86 ASN A N 1
ATOM 638 C CA . ASN A 1 86 ? -17.578 -21.797 -19.125 1 96.62 86 ASN A CA 1
ATOM 639 C C . ASN A 1 86 ? -17.859 -22.891 -18.094 1 96.62 86 ASN A C 1
ATOM 641 O O . ASN A 1 86 ? -18.875 -23.578 -18.188 1 96.62 86 ASN A O 1
ATOM 645 N N . GLY A 1 87 ? -16.969 -23.062 -17.141 1 96.19 87 GLY A N 1
ATOM 646 C CA . GLY A 1 87 ? -17.156 -24.062 -16.094 1 96.19 87 GLY A CA 1
ATOM 647 C C . GLY A 1 87 ? -18.062 -23.594 -14.969 1 96.19 87 GLY A C 1
ATOM 648 O O . GLY A 1 87 ? -18.422 -22.422 -14.906 1 96.19 87 GLY A O 1
ATOM 649 N N . SER A 1 88 ? -18.375 -24.469 -14.055 1 95.75 88 SER A N 1
ATOM 650 C CA . SER A 1 88 ? -19.312 -24.188 -12.977 1 95.75 88 SER A CA 1
ATOM 651 C C . SER A 1 88 ? -18.594 -23.984 -11.648 1 95.75 88 SER A C 1
ATOM 653 O O . SER A 1 88 ? -19.234 -23.75 -10.625 1 95.75 88 SER A O 1
ATOM 655 N N . GLU A 1 89 ? -17.297 -24.094 -11.617 1 97 89 GLU A N 1
ATOM 656 C CA . GLU A 1 89 ? -16.547 -23.984 -10.375 1 97 89 GLU A CA 1
ATOM 657 C C . GLU A 1 89 ? -16.688 -22.594 -9.766 1 97 89 GLU A C 1
ATOM 659 O O . GLU A 1 89 ? -16.781 -21.594 -10.492 1 97 89 GLU A O 1
ATOM 664 N N . ASP A 1 90 ? -16.672 -22.547 -8.469 1 97.44 90 ASP A N 1
ATOM 665 C CA . ASP A 1 90 ? -16.828 -21.297 -7.73 1 97.44 90 ASP A CA 1
ATOM 666 C C . ASP A 1 90 ? -15.469 -20.641 -7.469 1 97.44 90 ASP A C 1
ATOM 668 O O . ASP A 1 90 ? -15.375 -19.422 -7.352 1 97.44 90 ASP A O 1
ATOM 672 N N . TYR A 1 91 ? -14.469 -21.484 -7.297 1 98.31 91 TYR A N 1
ATOM 673 C CA . TYR A 1 91 ? -13.141 -21.031 -6.902 1 98.31 91 TYR A CA 1
ATOM 674 C C . TYR A 1 91 ? -12.086 -21.484 -7.902 1 98.31 91 TYR A C 1
ATOM 676 O O . TYR A 1 91 ? -12.133 -22.625 -8.375 1 98.31 91 TYR A O 1
ATOM 684 N N . VAL A 1 92 ? -11.227 -20.578 -8.289 1 98.62 92 VAL A N 1
ATOM 685 C CA . VAL A 1 92 ? -10.18 -20.875 -9.266 1 98.62 92 VAL A CA 1
ATOM 686 C C . VAL A 1 92 ? -8.812 -20.547 -8.664 1 98.62 92 VAL A C 1
ATOM 688 O O . VAL A 1 92 ? -8.578 -19.438 -8.188 1 98.62 92 VAL A O 1
ATOM 691 N N . LEU A 1 93 ? -7.941 -21.484 -8.641 1 98.69 93 LEU A N 1
ATOM 692 C CA . LEU A 1 93 ? -6.562 -21.25 -8.227 1 98.69 93 LEU A CA 1
ATOM 693 C C . LEU A 1 93 ? -5.645 -21.141 -9.438 1 98.69 93 LEU A C 1
ATOM 695 O O . LEU A 1 93 ? -5.609 -22.047 -10.273 1 98.69 93 LEU A O 1
ATOM 699 N N . ASN A 1 94 ? -5.016 -20.031 -9.547 1 98.62 94 ASN A N 1
ATOM 700 C CA . ASN A 1 94 ? -3.963 -19.828 -10.531 1 98.62 94 ASN A CA 1
ATOM 701 C C . ASN A 1 94 ? -2.607 -20.297 -10.016 1 98.62 94 ASN A C 1
ATOM 703 O O . ASN A 1 94 ? -1.948 -19.578 -9.258 1 98.62 94 ASN A O 1
ATOM 707 N N . LEU A 1 95 ? -2.182 -21.422 -10.43 1 98.19 95 LEU A N 1
ATOM 708 C CA . LEU A 1 95 ? -0.893 -22 -10.047 1 98.19 95 LEU A CA 1
ATOM 709 C C . LEU A 1 95 ? 0.118 -21.859 -11.18 1 98.19 9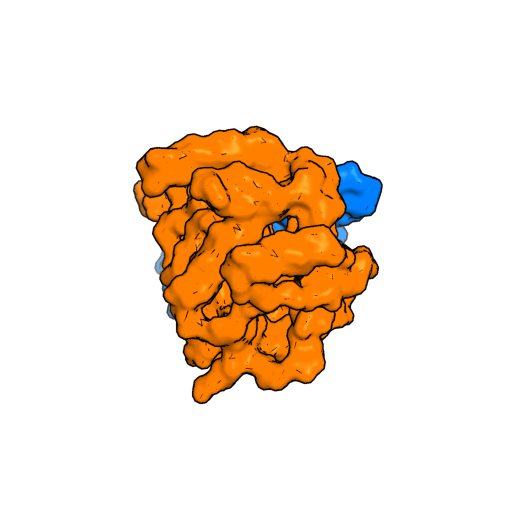5 LEU A C 1
ATOM 711 O O . LEU A 1 95 ? -0.038 -22.484 -12.234 1 98.19 95 LEU A O 1
ATOM 715 N N . GLN A 1 96 ? 1.126 -21.062 -10.93 1 96.19 96 GLN A N 1
ATOM 716 C CA . GLN A 1 96 ? 2.088 -20.766 -11.984 1 96.19 96 GLN A CA 1
ATOM 717 C C . GLN A 1 96 ? 2.824 -22.031 -12.43 1 96.19 96 GLN A C 1
ATOM 719 O O . GLN A 1 96 ? 3.26 -22.828 -11.594 1 96.19 96 GLN A O 1
ATOM 724 N N . GLY A 1 97 ? 3.018 -22.141 -13.648 1 96.38 97 GLY A N 1
ATOM 725 C CA . GLY A 1 97 ? 3.582 -23.344 -14.234 1 96.38 97 GLY A CA 1
ATOM 726 C C . GLY A 1 97 ? 5.09 -23.438 -14.078 1 96.38 97 GLY A C 1
ATOM 727 O O . GLY A 1 97 ? 5.684 -24.484 -14.336 1 96.38 97 GLY A O 1
ATOM 728 N N . ASP A 1 98 ? 5.656 -22.328 -13.578 1 94.56 98 ASP A N 1
ATOM 729 C CA . ASP A 1 98 ? 7.109 -22.297 -13.453 1 94.56 98 ASP A CA 1
ATOM 730 C C . ASP A 1 98 ? 7.535 -22.359 -11.984 1 94.56 98 ASP A C 1
ATOM 732 O O . ASP A 1 98 ? 8.641 -21.953 -11.641 1 94.56 98 ASP A O 1
ATOM 736 N N . GLU A 1 99 ? 6.688 -22.797 -11.148 1 95.31 99 GLU A N 1
ATOM 737 C CA . GLU A 1 99 ? 6.965 -22.938 -9.719 1 95.31 99 GLU A CA 1
ATOM 738 C C . GLU A 1 99 ? 6.938 -24.391 -9.281 1 95.31 99 GLU A C 1
ATOM 740 O O . GLU A 1 99 ? 6.086 -24.797 -8.484 1 95.31 99 GLU A O 1
ATOM 745 N N . PRO A 1 100 ? 7.945 -25.172 -9.625 1 96.06 100 PRO A N 1
ATOM 746 C CA . PRO A 1 100 ? 7.93 -26.609 -9.398 1 96.06 100 PRO A CA 1
ATOM 747 C C . PRO A 1 100 ? 8.047 -26.984 -7.926 1 96.06 100 PRO A C 1
ATOM 749 O O . PRO A 1 100 ? 7.82 -28.141 -7.555 1 96.06 100 PRO A O 1
ATOM 752 N N . PHE A 1 101 ? 8.312 -26.031 -7.035 1 95.56 101 PHE A N 1
ATOM 753 C CA . PHE A 1 101 ? 8.57 -26.375 -5.641 1 95.56 101 PHE A CA 1
ATOM 754 C C . PHE A 1 101 ? 7.422 -25.922 -4.75 1 95.56 101 PHE A C 1
ATOM 756 O O . PHE A 1 101 ? 7.559 -25.875 -3.525 1 95.56 101 PHE A O 1
ATOM 763 N N . VAL A 1 102 ? 6.355 -25.531 -5.332 1 96.5 102 VAL A N 1
ATOM 764 C CA . VAL A 1 102 ? 5.184 -25.156 -4.547 1 96.5 102 VAL A CA 1
ATOM 765 C C . VAL A 1 102 ? 4.73 -26.328 -3.695 1 96.5 102 VAL A C 1
ATOM 767 O O . VAL A 1 102 ? 4.723 -27.469 -4.16 1 96.5 102 VAL A O 1
ATOM 770 N N . LYS A 1 103 ? 4.422 -26.094 -2.486 1 96.69 103 LYS A N 1
ATOM 771 C CA . LYS A 1 103 ? 4 -27.156 -1.575 1 96.69 103 LYS A CA 1
ATOM 772 C C . LYS A 1 103 ? 2.49 -27.344 -1.622 1 96.69 103 LYS A C 1
ATOM 774 O O . LYS A 1 103 ? 1.732 -26.375 -1.683 1 96.69 103 LYS A O 1
ATOM 779 N N . PRO A 1 104 ? 2.096 -28.641 -1.558 1 97.81 104 PRO A N 1
ATOM 780 C CA . PRO A 1 104 ? 0.657 -28.906 -1.516 1 97.81 104 PRO A CA 1
ATOM 781 C C . PRO A 1 104 ? -0.05 -28.156 -0.388 1 97.81 104 PRO A C 1
ATOM 783 O O . PRO A 1 104 ? -1.183 -27.703 -0.561 1 97.81 104 PRO A O 1
ATOM 786 N N . GLN A 1 105 ? 0.631 -27.953 0.682 1 97.56 105 GLN A N 1
ATOM 787 C CA . GLN A 1 105 ? 0.046 -27.281 1.83 1 97.56 105 GLN A CA 1
ATOM 788 C C . GLN A 1 105 ? -0.235 -25.812 1.512 1 97.56 105 GLN A C 1
ATOM 790 O O . GLN A 1 105 ? -1.202 -25.234 2.016 1 97.56 105 GLN A O 1
ATOM 795 N N . THR A 1 106 ? 0.628 -25.234 0.717 1 98 106 THR A N 1
ATOM 796 C CA . THR A 1 106 ? 0.409 -23.859 0.288 1 98 106 THR A CA 1
ATOM 797 C C . THR A 1 106 ? -0.853 -23.75 -0.563 1 98 106 THR A C 1
ATOM 799 O O . THR A 1 106 ? -1.688 -22.875 -0.337 1 98 106 THR A O 1
ATOM 802 N N . ILE A 1 107 ? -1.002 -24.688 -1.46 1 98.38 107 ILE A N 1
ATOM 803 C CA . ILE A 1 107 ? -2.166 -24.734 -2.338 1 98.38 107 ILE A CA 1
ATOM 804 C C . ILE A 1 107 ? -3.436 -24.875 -1.503 1 98.38 107 ILE A C 1
ATOM 806 O O . ILE A 1 107 ? -4.371 -24.078 -1.65 1 98.38 107 ILE A O 1
ATOM 810 N N . LYS A 1 108 ? -3.418 -25.812 -0.585 1 97.81 108 LYS A N 1
ATOM 811 C CA . LYS A 1 108 ? -4.555 -26.047 0.298 1 97.81 108 LYS A CA 1
ATOM 812 C C . LYS A 1 108 ? -4.879 -24.812 1.13 1 97.81 108 LYS A C 1
ATOM 814 O O . LYS A 1 108 ? -6.047 -24.453 1.29 1 97.81 108 LYS A O 1
ATOM 819 N N . GLY A 1 109 ? -3.828 -24.25 1.648 1 98 109 GLY A N 1
ATOM 820 C CA . GLY A 1 109 ? -4.004 -23.094 2.502 1 98 109 GLY A CA 1
ATOM 821 C C . GLY A 1 109 ? -4.66 -21.922 1.79 1 98 109 GLY A C 1
ATOM 822 O O . GLY A 1 109 ? -5.551 -21.266 2.342 1 98 109 GLY A O 1
ATOM 823 N N . VAL A 1 110 ? -4.273 -21.609 0.578 1 98.38 110 VAL A N 1
ATOM 824 C CA . VAL A 1 110 ? -4.82 -20.5 -0.195 1 98.38 110 VAL A CA 1
ATOM 825 C C . VAL A 1 110 ? -6.301 -20.75 -0.484 1 98.38 110 VAL A C 1
ATOM 827 O O . VAL A 1 110 ? -7.133 -19.844 -0.32 1 98.38 110 VAL A O 1
ATOM 830 N N . ILE A 1 111 ? -6.625 -21.953 -0.871 1 98 111 ILE A N 1
ATOM 831 C CA . ILE A 1 111 ? -8 -22.312 -1.2 1 98 111 ILE A CA 1
ATOM 832 C C . ILE A 1 111 ? -8.867 -22.219 0.051 1 98 111 ILE A C 1
ATOM 834 O O . ILE A 1 111 ? -9.977 -21.688 0.01 1 98 111 ILE A O 1
ATOM 838 N N . LYS A 1 112 ? -8.367 -22.734 1.138 1 97.62 112 LYS A N 1
ATOM 839 C CA . LYS A 1 112 ? -9.117 -22.703 2.387 1 97.62 112 LYS A CA 1
ATOM 840 C C . LYS A 1 112 ? -9.398 -21.266 2.826 1 97.62 112 LYS A C 1
ATOM 842 O O . LYS A 1 112 ? -10.5 -20.953 3.283 1 97.62 112 LYS A O 1
ATOM 847 N N . LEU A 1 113 ? -8.398 -20.438 2.721 1 97.81 113 LEU A N 1
ATOM 848 C CA . LEU A 1 113 ? -8.57 -19.031 3.072 1 97.81 113 LEU A CA 1
ATOM 849 C C . LEU A 1 113 ? -9.68 -18.391 2.236 1 97.81 113 LEU A C 1
ATOM 851 O O . LEU A 1 113 ? -10.531 -17.688 2.771 1 97.81 113 LEU A O 1
ATOM 855 N N . LEU A 1 114 ? -9.633 -18.672 1.009 1 97.06 114 LEU A N 1
ATOM 856 C CA . LEU A 1 114 ? -10.586 -18.094 0.066 1 97.06 114 LEU A CA 1
ATOM 857 C C . LEU A 1 114 ? -12.008 -18.531 0.415 1 97.06 114 LEU A C 1
ATOM 859 O O . LEU A 1 114 ? -12.945 -17.734 0.331 1 97.06 114 LEU A O 1
ATOM 863 N N . LYS A 1 115 ? -12.195 -19.719 0.815 1 96.81 115 LYS A N 1
ATOM 864 C CA . LYS A 1 115 ? -13.508 -20.281 1.103 1 96.81 115 LYS A CA 1
ATOM 865 C C . LYS A 1 115 ? -14.008 -19.844 2.475 1 96.81 115 LYS A C 1
ATOM 867 O O . LYS A 1 115 ? -15.211 -19.828 2.725 1 96.81 115 LYS A O 1
ATOM 872 N N . LYS A 1 116 ? -13.109 -19.547 3.365 1 95 116 LYS A N 1
ATOM 873 C CA . LYS A 1 116 ? -13.438 -19.25 4.758 1 95 116 LYS A CA 1
ATOM 874 C C . LYS A 1 116 ? -14.047 -17.859 4.902 1 95 116 LYS A C 1
ATOM 876 O O . LYS A 1 116 ? -14.867 -17.625 5.797 1 95 116 LYS A O 1
ATOM 881 N N . ASP A 1 117 ? -13.711 -16.953 4.094 1 92.06 117 ASP A N 1
ATOM 882 C CA . ASP A 1 117 ? -14.094 -15.555 4.246 1 92.06 117 ASP A CA 1
ATOM 883 C C . ASP A 1 117 ? -14.719 -15.016 2.959 1 92.06 117 ASP A C 1
ATOM 885 O O . ASP A 1 117 ? -14.016 -14.789 1.974 1 92.06 117 ASP A O 1
ATOM 889 N N . SER A 1 118 ? -15.945 -14.75 3.027 1 92.62 118 SER A N 1
ATOM 890 C CA . SER A 1 118 ? -16.688 -14.328 1.842 1 92.62 118 SER A CA 1
ATOM 891 C C . SER A 1 118 ? -16.266 -12.93 1.402 1 92.62 118 SER A C 1
ATOM 893 O O . SER A 1 118 ? -16.562 -12.508 0.282 1 92.62 118 SER A O 1
ATOM 895 N N . LYS A 1 119 ? -15.609 -12.211 2.205 1 95.25 119 LYS A N 1
ATOM 896 C CA . LYS A 1 119 ? -15.195 -10.852 1.874 1 95.25 119 LYS A CA 1
ATOM 897 C C . LYS A 1 119 ? -13.938 -10.859 1.009 1 95.25 119 LYS A C 1
ATOM 899 O O . LYS A 1 119 ? -13.578 -9.836 0.42 1 95.25 119 LYS A O 1
ATOM 904 N N . ILE A 1 120 ? -13.32 -12.031 0.908 1 98.12 120 ILE A N 1
ATOM 905 C CA . ILE A 1 120 ? -12.07 -12.133 0.166 1 98.12 120 ILE A CA 1
ATOM 906 C C . ILE A 1 120 ? -12.367 -12.344 -1.317 1 98.12 120 ILE A C 1
ATOM 908 O O . ILE A 1 120 ? -13.141 -13.234 -1.681 1 98.12 120 ILE A O 1
ATOM 912 N N . ASP A 1 121 ? -11.812 -11.484 -2.131 1 98.62 121 ASP A N 1
ATOM 913 C CA . ASP A 1 121 ? -11.914 -11.648 -3.576 1 98.62 121 ASP A CA 1
ATOM 914 C C . ASP A 1 121 ? -10.781 -12.531 -4.105 1 98.62 121 ASP A C 1
ATOM 916 O O . ASP A 1 121 ? -11 -13.367 -4.98 1 98.62 121 ASP A O 1
ATOM 920 N N . ILE A 1 122 ? -9.609 -12.32 -3.582 1 98.81 122 ILE A N 1
ATOM 921 C CA . ILE A 1 122 ? -8.398 -13 -4.012 1 98.81 122 ILE A CA 1
ATOM 922 C C . ILE A 1 122 ? -7.59 -13.445 -2.793 1 98.81 122 ILE A C 1
ATOM 924 O O . ILE A 1 122 ? -7.445 -12.688 -1.829 1 98.81 122 ILE A O 1
ATOM 928 N N . ALA A 1 123 ? -7.137 -14.648 -2.77 1 98.75 123 ALA A N 1
ATOM 929 C CA . ALA A 1 123 ? -6.215 -15.164 -1.76 1 98.75 123 ALA A CA 1
ATOM 930 C C . ALA A 1 123 ? -4.848 -15.461 -2.365 1 98.75 123 ALA A C 1
ATOM 932 O O . ALA A 1 123 ? -4.75 -15.867 -3.525 1 98.75 123 ALA A O 1
ATOM 933 N N . THR A 1 124 ? -3.834 -15.266 -1.64 1 98.69 124 THR A N 1
ATOM 934 C CA . THR A 1 124 ? -2.473 -15.539 -2.088 1 98.69 124 THR A CA 1
ATOM 935 C C . THR A 1 124 ? -1.611 -16.031 -0.932 1 98.69 124 THR A C 1
ATOM 937 O O . THR A 1 124 ? -2.131 -16.562 0.058 1 98.69 124 THR A O 1
ATOM 940 N N . ALA A 1 125 ? -0.273 -16.062 -1.133 1 98.56 125 ALA A N 1
ATOM 941 C CA . ALA A 1 125 ? 0.643 -16.531 -0.097 1 98.56 125 ALA A CA 1
ATOM 942 C C . ALA A 1 125 ? 1.873 -15.641 -0.005 1 98.56 125 ALA A C 1
ATOM 944 O O . ALA A 1 125 ? 2.354 -15.125 -1.02 1 98.56 125 ALA A O 1
ATOM 945 N N . CYS A 1 126 ? 2.289 -15.453 1.187 1 98.56 126 CYS A N 1
ATOM 946 C CA . CYS A 1 126 ? 3.535 -14.75 1.477 1 98.56 126 CYS A CA 1
ATOM 947 C C . CYS A 1 126 ? 4.383 -15.539 2.473 1 98.56 126 CYS A C 1
ATOM 949 O O . CYS A 1 126 ? 3.861 -16.391 3.203 1 98.56 126 CYS A O 1
ATOM 951 N N . TYR A 1 127 ? 5.664 -15.289 2.455 1 97.38 127 TYR A N 1
ATOM 952 C CA . TYR A 1 127 ? 6.531 -15.844 3.488 1 97.38 127 TYR A CA 1
ATOM 953 C C . TYR A 1 127 ? 7.387 -14.758 4.125 1 97.38 127 TYR A C 1
ATOM 955 O O . TYR A 1 127 ? 7.762 -13.781 3.461 1 97.38 127 TYR A O 1
ATOM 963 N N . PRO A 1 128 ? 7.602 -14.883 5.426 1 96.94 128 PRO A N 1
ATOM 964 C CA . PRO A 1 128 ? 8.445 -13.898 6.113 1 96.94 128 PRO A CA 1
ATOM 965 C C . PRO A 1 128 ? 9.93 -14.102 5.844 1 96.94 128 PRO A C 1
ATOM 967 O O . PRO A 1 128 ? 10.367 -15.234 5.594 1 96.94 128 PRO A O 1
ATOM 970 N N . THR A 1 129 ? 10.633 -13.07 5.797 1 95.12 129 THR A N 1
ATOM 971 C CA . THR A 1 129 ? 12.086 -13.141 5.723 1 95.12 129 THR A CA 1
ATOM 972 C C . THR A 1 129 ? 12.727 -12.062 6.594 1 95.12 129 THR A C 1
ATOM 974 O O . THR A 1 129 ? 12.102 -11.031 6.867 1 95.12 129 THR A O 1
ATOM 977 N N . PHE A 1 130 ? 13.898 -12.367 7.031 1 91.81 130 PHE A N 1
ATOM 978 C CA . PHE A 1 130 ? 14.68 -11.43 7.828 1 91.81 130 PHE A CA 1
ATOM 979 C C . PHE A 1 130 ? 15.977 -11.07 7.117 1 91.81 130 PHE A C 1
ATOM 981 O O . PHE A 1 130 ? 16.828 -10.383 7.688 1 91.81 130 PHE A O 1
ATOM 988 N N . ASN A 1 131 ? 16.047 -11.562 5.918 1 91 131 ASN A N 1
ATOM 989 C CA . ASN A 1 131 ? 17.234 -11.336 5.105 1 91 131 ASN A CA 1
ATOM 990 C C . ASN A 1 131 ? 17.172 -10.008 4.363 1 91 131 ASN A C 1
ATOM 992 O O . ASN A 1 131 ? 16.375 -9.852 3.428 1 91 131 ASN A O 1
ATOM 996 N N . ASP A 1 132 ? 18.078 -9.141 4.641 1 88.69 132 ASP A N 1
ATOM 997 C CA . ASP A 1 132 ? 18.062 -7.793 4.078 1 88.69 132 ASP A CA 1
ATOM 998 C C . ASP A 1 132 ? 18.312 -7.828 2.57 1 88.69 132 ASP A C 1
ATOM 1000 O O . ASP A 1 132 ? 17.797 -6.98 1.833 1 88.69 132 ASP A O 1
ATOM 1004 N N . ASP A 1 133 ? 19.109 -8.789 2.146 1 92.25 133 ASP A N 1
ATOM 1005 C CA . ASP A 1 133 ? 19.391 -8.883 0.718 1 92.25 133 ASP A CA 1
ATOM 1006 C C . ASP A 1 133 ? 18.125 -9.211 -0.075 1 92.25 133 ASP A C 1
ATOM 1008 O O . ASP A 1 133 ? 17.906 -8.672 -1.163 1 92.25 133 ASP A O 1
ATOM 1012 N N . ILE A 1 134 ? 17.359 -10.094 0.47 1 91.12 134 ILE A N 1
ATOM 1013 C CA . ILE A 1 134 ? 16.094 -10.43 -0.166 1 91.12 134 ILE A CA 1
ATOM 1014 C C . ILE A 1 134 ? 15.156 -9.219 -0.127 1 91.12 134 ILE A C 1
ATOM 1016 O O . ILE A 1 134 ? 14.5 -8.906 -1.12 1 91.12 134 ILE A O 1
ATOM 1020 N N . TYR A 1 135 ? 15.227 -8.617 0.982 1 91 135 TYR A N 1
ATOM 1021 C CA . TYR A 1 135 ? 14.383 -7.445 1.198 1 91 135 TYR A CA 1
ATOM 1022 C C . TYR A 1 135 ? 14.68 -6.355 0.177 1 91 135 TYR A C 1
ATOM 1024 O O . TYR A 1 135 ? 13.773 -5.711 -0.343 1 91 135 TYR A O 1
ATOM 1032 N N . LYS A 1 136 ? 15.852 -6.164 -0.181 1 94.81 136 LYS A N 1
ATOM 1033 C CA . LYS A 1 136 ? 16.266 -5.082 -1.07 1 94.81 136 LYS A CA 1
ATOM 1034 C C . LYS A 1 136 ? 16.172 -5.508 -2.533 1 94.81 136 LYS A C 1
ATOM 1036 O O . LYS A 1 136 ? 16.266 -4.672 -3.436 1 94.81 136 LYS A O 1
ATOM 1041 N N . ASN A 1 137 ? 16.016 -6.812 -2.797 1 95.44 137 ASN A N 1
ATOM 1042 C CA . ASN A 1 137 ? 15.953 -7.352 -4.152 1 95.44 137 ASN A CA 1
ATOM 1043 C C . ASN A 1 137 ? 14.633 -7.012 -4.836 1 95.44 137 ASN A C 1
ATOM 1045 O O . ASN A 1 137 ? 13.578 -7.484 -4.422 1 95.44 137 ASN A O 1
ATOM 1049 N N . PRO A 1 138 ? 14.641 -6.199 -5.922 1 96.44 138 PRO A N 1
ATOM 1050 C CA . PRO A 1 138 ? 13.391 -5.793 -6.574 1 96.44 138 PRO A CA 1
ATOM 1051 C C . PRO A 1 138 ? 12.656 -6.965 -7.215 1 96.44 138 PRO A C 1
ATOM 1053 O O . PRO A 1 138 ? 11.477 -6.844 -7.555 1 96.44 138 PRO A O 1
ATOM 1056 N N . ASN A 1 139 ? 13.328 -8.055 -7.383 1 93.12 139 ASN A N 1
ATOM 1057 C CA . ASN A 1 139 ? 12.688 -9.227 -7.965 1 93.12 139 ASN A CA 1
ATOM 1058 C C . ASN A 1 139 ? 11.859 -9.984 -6.93 1 93.12 139 ASN A C 1
ATOM 1060 O O . ASN A 1 139 ? 11.031 -10.82 -7.281 1 93.12 139 ASN A O 1
ATOM 1064 N N . ALA A 1 140 ? 12.227 -9.797 -5.672 1 95.19 140 ALA A N 1
ATOM 1065 C CA . ALA A 1 140 ? 11.391 -10.297 -4.582 1 95.19 140 ALA A CA 1
ATOM 1066 C C . ALA A 1 140 ? 10.305 -9.289 -4.223 1 95.19 140 ALA A C 1
ATOM 1068 O O . ALA A 1 140 ? 10.578 -8.266 -3.6 1 95.19 140 ALA A O 1
ATOM 1069 N N . VAL A 1 141 ? 9.102 -9.578 -4.594 1 97.56 141 VAL A N 1
ATOM 1070 C CA . VAL A 1 141 ? 8 -8.633 -4.398 1 97.56 141 VAL A CA 1
ATOM 1071 C C . VAL A 1 141 ? 7.566 -8.641 -2.936 1 97.56 141 VAL A C 1
ATOM 1073 O O . VAL A 1 141 ? 7.258 -9.703 -2.379 1 97.56 141 VAL A O 1
ATOM 1076 N N . LYS A 1 142 ? 7.609 -7.484 -2.279 1 98.5 142 LYS A N 1
ATOM 1077 C CA . LYS A 1 142 ? 7.207 -7.348 -0.884 1 98.5 142 LYS A CA 1
ATOM 1078 C C . LYS A 1 142 ? 5.711 -7.07 -0.771 1 98.5 142 LYS A C 1
ATOM 1080 O O . LYS A 1 142 ? 5.125 -6.426 -1.644 1 98.5 142 LYS A O 1
ATOM 1085 N N . ALA A 1 143 ? 5.129 -7.531 0.249 1 98.75 143 ALA A N 1
ATOM 1086 C CA . ALA A 1 143 ? 3.752 -7.215 0.611 1 98.75 143 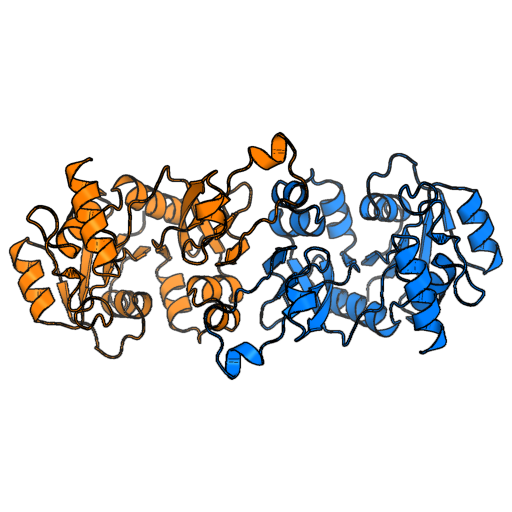ALA A CA 1
ATOM 1087 C C . ALA A 1 143 ? 3.684 -6.551 1.983 1 98.75 143 ALA A C 1
ATOM 1089 O O . ALA A 1 143 ? 4.41 -6.938 2.902 1 98.75 143 ALA A O 1
ATOM 1090 N N . VAL A 1 144 ? 2.85 -5.566 2.133 1 98.75 144 VAL A N 1
ATOM 1091 C CA . VAL A 1 144 ? 2.498 -5.039 3.445 1 98.75 144 VAL A CA 1
ATOM 1092 C C . VAL A 1 144 ? 1.102 -5.516 3.84 1 98.75 144 VAL A C 1
ATOM 1094 O O . VAL A 1 144 ? 0.134 -5.297 3.107 1 98.75 144 VAL A O 1
ATOM 1097 N N . LEU A 1 145 ? 1.053 -6.184 4.953 1 98.44 145 LEU A N 1
ATOM 1098 C CA . LEU A 1 145 ? -0.15 -6.887 5.383 1 98.44 145 LEU A CA 1
ATOM 1099 C C . LEU A 1 145 ? -0.641 -6.352 6.727 1 98.44 145 LEU A C 1
ATOM 1101 O O . LEU A 1 145 ? 0.164 -6.02 7.598 1 98.44 145 LEU A O 1
ATOM 1105 N N . THR A 1 146 ? -1.958 -6.301 6.832 1 97.81 146 THR A N 1
ATOM 1106 C CA . THR A 1 146 ? -2.551 -5.996 8.125 1 97.81 146 THR A CA 1
ATOM 1107 C C . THR A 1 146 ? -2.436 -7.188 9.07 1 97.81 146 THR A C 1
ATOM 1109 O O . THR A 1 146 ? -1.934 -8.242 8.688 1 97.81 146 THR A O 1
ATOM 1112 N N . LYS A 1 147 ? -2.883 -6.988 10.312 1 94.94 147 LYS A N 1
ATOM 1113 C CA . LYS A 1 147 ? -2.82 -8.039 11.32 1 94.94 147 LYS A CA 1
ATOM 1114 C C . LYS A 1 147 ? -3.602 -9.273 10.883 1 94.94 147 LYS A C 1
ATOM 1116 O O . LYS A 1 147 ? -3.217 -10.398 11.195 1 94.94 147 LYS A O 1
ATOM 1121 N N . ASP A 1 148 ? -4.695 -9.062 10.172 1 95.5 148 ASP A N 1
ATOM 1122 C CA . ASP A 1 148 ? -5.508 -10.188 9.719 1 95.5 148 ASP A CA 1
ATOM 1123 C C . ASP A 1 148 ? -5.102 -10.633 8.32 1 95.5 148 ASP A C 1
ATOM 1125 O O . ASP A 1 148 ? -5.887 -11.266 7.613 1 95.5 148 ASP A O 1
ATOM 1129 N N . MET A 1 149 ? -3.973 -10.164 7.762 1 97.5 149 MET A N 1
ATOM 1130 C CA . MET A 1 149 ? -3.285 -10.633 6.562 1 97.5 149 MET A CA 1
ATOM 1131 C C . MET A 1 149 ? -3.949 -10.086 5.305 1 97.5 149 MET A C 1
ATOM 1133 O O . MET A 1 149 ? -3.865 -10.695 4.238 1 97.5 149 MET A O 1
ATOM 1137 N N . ARG A 1 150 ? -4.656 -9.016 5.473 1 98.38 150 ARG A N 1
ATOM 1138 C CA . ARG A 1 150 ? -5.129 -8.281 4.305 1 98.38 150 ARG A CA 1
ATOM 1139 C C . ARG A 1 150 ? -4 -7.473 3.676 1 98.38 150 ARG A C 1
ATOM 1141 O O . ARG A 1 150 ? -3.271 -6.762 4.375 1 98.38 150 ARG A O 1
ATOM 1148 N N . ALA A 1 151 ? -3.885 -7.59 2.393 1 98.81 151 ALA A N 1
ATOM 1149 C CA . ALA A 1 151 ? -2.826 -6.859 1.701 1 98.81 151 ALA A CA 1
ATOM 1150 C C . ALA A 1 151 ? -3.221 -5.402 1.481 1 98.81 151 ALA A C 1
ATOM 1152 O O . ALA A 1 151 ? -4.309 -5.117 0.977 1 98.81 151 ALA A O 1
ATOM 1153 N N . LEU A 1 152 ? -2.332 -4.547 1.854 1 98.88 152 LEU A N 1
ATOM 1154 C CA . LEU A 1 152 ? -2.527 -3.125 1.584 1 98.88 152 LEU A CA 1
ATOM 1155 C C . LEU A 1 152 ? -1.845 -2.721 0.282 1 98.88 152 LEU A C 1
ATOM 1157 O O . LEU A 1 152 ? -2.344 -1.855 -0.443 1 98.88 152 LEU A O 1
ATOM 1161 N N . TYR A 1 153 ? -0.729 -3.326 0.057 1 98.94 153 TYR A N 1
ATOM 1162 C CA . TYR A 1 153 ? 0.032 -2.992 -1.141 1 98.94 153 TYR A CA 1
ATOM 1163 C C . TYR A 1 153 ? 1.104 -4.039 -1.415 1 98.94 153 TYR A C 1
ATOM 1165 O O . TYR A 1 153 ? 1.438 -4.84 -0.539 1 98.94 153 TYR A O 1
ATOM 1173 N N . PHE A 1 154 ? 1.575 -4.098 -2.592 1 98.88 154 PHE A N 1
ATOM 1174 C CA . PHE A 1 154 ? 2.725 -4.867 -3.051 1 98.88 154 PHE A CA 1
ATOM 1175 C C . PHE A 1 154 ? 3.719 -3.975 -3.783 1 98.88 154 PHE A C 1
ATOM 1177 O O . PHE A 1 154 ? 3.322 -3.062 -4.512 1 98.88 154 PHE A O 1
ATOM 1184 N N . SER A 1 155 ? 4.98 -4.297 -3.652 1 98.88 155 SER A N 1
ATOM 1185 C CA . SER A 1 155 ? 5.953 -3.469 -4.363 1 98.88 155 SER A CA 1
ATOM 1186 C C . SER A 1 155 ? 7.281 -4.199 -4.531 1 98.88 155 SER A C 1
ATOM 1188 O O . SER A 1 155 ? 7.609 -5.09 -3.746 1 98.88 155 SER A O 1
ATOM 1190 N N . ARG A 1 156 ? 7.926 -3.836 -5.516 1 98.25 156 ARG A N 1
ATOM 1191 C CA . ARG A 1 156 ? 9.312 -4.246 -5.707 1 98.25 156 ARG A CA 1
ATOM 1192 C C . ARG A 1 156 ? 10.25 -3.457 -4.797 1 98.25 156 ARG A C 1
ATOM 1194 O O . ARG A 1 156 ? 11.391 -3.863 -4.566 1 98.25 156 ARG A O 1
ATOM 1201 N N . SER A 1 157 ? 9.781 -2.297 -4.285 1 98.12 157 SER A N 1
ATOM 1202 C CA . SER A 1 157 ? 10.539 -1.513 -3.314 1 98.12 157 SER A CA 1
ATOM 1203 C C . SER A 1 157 ? 10.562 -2.193 -1.95 1 98.12 157 SER A C 1
ATOM 1205 O O . SER A 1 157 ? 9.734 -3.061 -1.67 1 98.12 157 SER A O 1
ATOM 1207 N N . ALA A 1 158 ? 11.555 -1.863 -1.199 1 96.88 158 ALA A N 1
ATOM 1208 C CA . ALA A 1 158 ? 11.68 -2.391 0.157 1 96.88 158 ALA A CA 1
ATOM 1209 C C . ALA A 1 158 ? 10.641 -1.775 1.083 1 96.88 158 ALA A C 1
ATOM 1211 O O . ALA A 1 158 ? 10.867 -0.716 1.671 1 96.88 158 ALA A O 1
ATOM 1212 N N . ILE A 1 159 ? 9.508 -2.418 1.185 1 98.19 159 ILE A N 1
ATOM 1213 C CA . ILE A 1 159 ? 8.453 -1.987 2.092 1 98.19 159 ILE A CA 1
ATOM 1214 C C . ILE A 1 159 ? 8.094 -3.125 3.047 1 98.19 159 ILE A C 1
ATOM 1216 O O . ILE A 1 159 ? 8.164 -4.297 2.676 1 98.19 159 ILE A O 1
ATOM 1220 N N . PRO A 1 160 ? 7.727 -2.752 4.301 1 97.88 160 PRO A N 1
ATOM 1221 C CA . PRO A 1 160 ? 7.723 -1.423 4.914 1 97.88 160 PRO A CA 1
ATOM 1222 C C . PRO A 1 160 ? 9.133 -0.872 5.133 1 97.88 160 PRO A C 1
ATOM 1224 O O . PRO A 1 160 ? 10.094 -1.638 5.195 1 97.88 160 PRO A O 1
ATOM 1227 N N . TYR A 1 161 ? 9.211 0.432 5.133 1 97.31 161 TYR A N 1
ATOM 1228 C CA . TYR A 1 161 ? 10.461 1.096 5.477 1 97.31 161 TYR A CA 1
ATOM 1229 C C . TYR A 1 161 ? 10.688 1.097 6.984 1 97.31 161 TYR A C 1
ATOM 1231 O O . TYR A 1 161 ? 9.906 1.684 7.734 1 97.31 161 TYR A O 1
ATOM 1239 N N . LYS A 1 162 ? 11.703 0.378 7.488 1 94.31 162 LYS A N 1
ATOM 1240 C CA . LYS A 1 162 ? 12.031 0.402 8.906 1 94.31 162 LYS A CA 1
ATOM 1241 C C . LYS A 1 162 ? 12.805 1.664 9.273 1 94.31 162 LYS A C 1
ATOM 1243 O O . LYS A 1 162 ? 14.039 1.694 9.164 1 94.31 162 LYS A O 1
ATOM 1248 N N . ARG A 1 163 ? 12.07 2.656 9.672 1 92.75 163 ARG A N 1
ATOM 1249 C CA . ARG A 1 163 ? 12.625 3.99 9.891 1 92.75 163 ARG A CA 1
ATOM 1250 C C . ARG A 1 163 ? 13.711 3.965 10.961 1 92.75 163 ARG A C 1
ATOM 1252 O O . ARG A 1 163 ? 14.727 4.648 10.836 1 92.75 163 ARG A O 1
ATOM 1259 N N . GLU A 1 164 ? 13.453 3.273 12.039 1 90.75 164 GLU A N 1
ATOM 1260 C CA . GLU A 1 164 ? 14.406 3.105 13.133 1 90.75 164 GLU A CA 1
ATOM 1261 C C . GLU A 1 164 ? 14.734 1.632 13.359 1 90.75 164 GLU A C 1
ATOM 1263 O O . GLU A 1 164 ? 13.828 0.798 13.445 1 90.75 164 GLU A O 1
ATOM 1268 N N . LEU A 1 165 ? 16.031 1.381 13.414 1 87.06 165 LEU A N 1
ATOM 1269 C CA . LEU A 1 165 ? 16.438 -0.001 13.625 1 87.06 165 LEU A CA 1
ATOM 1270 C C . LEU A 1 165 ? 16.578 -0.302 15.109 1 87.06 165 LEU A C 1
ATOM 1272 O O . LEU A 1 165 ? 17.688 -0.283 15.648 1 87.06 165 LEU A O 1
ATOM 1276 N N . THR A 1 166 ? 15.508 -0.499 15.703 1 88.06 166 THR A N 1
ATOM 1277 C CA . THR A 1 166 ? 15.477 -0.952 17.094 1 88.06 166 THR A CA 1
ATOM 1278 C C . THR A 1 166 ? 15.453 -2.477 17.156 1 88.06 166 THR A C 1
ATOM 1280 O O . THR A 1 166 ? 15.328 -3.148 16.141 1 88.06 166 THR A O 1
ATOM 1283 N N . GLU A 1 167 ? 15.664 -2.99 18.328 1 87.75 167 GLU A N 1
ATOM 1284 C CA . GLU A 1 167 ? 15.57 -4.438 18.5 1 87.75 167 GLU A CA 1
ATOM 1285 C C . GLU A 1 167 ? 14.211 -4.961 18.047 1 87.75 167 GLU A C 1
ATOM 1287 O O . GLU A 1 167 ? 14.125 -6.031 17.438 1 87.75 167 GLU A O 1
ATOM 1292 N N . GLU A 1 168 ? 13.266 -4.152 18.25 1 85.81 168 GLU A N 1
ATOM 1293 C CA . GLU A 1 168 ? 11.906 -4.535 17.891 1 85.81 168 GLU A CA 1
ATOM 1294 C C . GLU A 1 168 ? 11.719 -4.516 16.375 1 85.81 168 GLU A C 1
ATOM 1296 O O . GLU A 1 168 ? 11.18 -5.461 15.797 1 85.81 168 GLU A O 1
ATOM 1301 N N . THR A 1 169 ? 12.188 -3.492 15.727 1 86.94 169 THR A N 1
ATOM 1302 C CA . THR A 1 169 ? 11.977 -3.357 14.289 1 86.94 169 THR A CA 1
ATOM 1303 C C . THR A 1 169 ? 12.875 -4.328 13.523 1 86.94 169 THR A C 1
ATOM 1305 O O . THR A 1 169 ? 12.508 -4.781 12.438 1 86.94 169 THR A O 1
ATOM 1308 N N . LYS A 1 170 ? 13.977 -4.617 14.117 1 85.81 170 LYS A N 1
ATOM 1309 C CA . LYS A 1 170 ? 14.867 -5.594 13.5 1 85.81 170 LYS A CA 1
ATOM 1310 C C . LYS A 1 170 ? 14.242 -6.98 13.484 1 85.81 170 LYS A C 1
ATOM 1312 O O . LYS A 1 170 ? 14.5 -7.773 12.57 1 85.81 170 LYS A O 1
ATOM 1317 N N . LYS A 1 171 ? 13.43 -7.203 14.414 1 89 171 LYS A N 1
ATOM 1318 C CA . LYS A 1 171 ? 12.82 -8.523 14.562 1 89 171 LYS A CA 1
ATOM 1319 C C . LYS A 1 171 ? 11.531 -8.633 13.758 1 89 171 LYS A C 1
ATOM 1321 O O . LYS A 1 171 ? 10.953 -9.711 13.641 1 89 171 LYS A O 1
ATOM 1326 N N . ALA A 1 172 ? 11.109 -7.5 13.266 1 92.31 172 ALA A N 1
ATOM 1327 C CA . ALA A 1 172 ? 9.914 -7.543 12.422 1 92.31 172 ALA A CA 1
ATOM 1328 C C . ALA A 1 172 ? 10.227 -8.117 11.047 1 92.31 172 ALA A C 1
ATOM 1330 O O . ALA A 1 172 ? 11.188 -7.703 10.398 1 92.31 172 ALA A O 1
ATOM 1331 N N . PRO A 1 173 ? 9.477 -9.055 10.578 1 93.88 173 PRO A N 1
ATOM 1332 C CA . PRO A 1 173 ? 9.758 -9.656 9.273 1 93.88 173 PRO A CA 1
ATOM 1333 C C . PRO A 1 173 ? 9.289 -8.789 8.109 1 93.88 173 PRO A C 1
ATOM 1335 O O . PRO A 1 173 ? 8.453 -7.898 8.297 1 93.88 173 PRO A O 1
ATOM 1338 N N . TYR A 1 174 ? 9.938 -9.086 6.984 1 95 174 TYR A N 1
ATOM 1339 C CA . TYR A 1 174 ? 9.375 -8.688 5.699 1 95 174 TYR A CA 1
ATOM 1340 C C . TYR A 1 174 ? 8.562 -9.82 5.086 1 95 174 TYR A C 1
ATOM 1342 O O . TYR A 1 174 ? 8.898 -11 5.262 1 95 174 TYR A O 1
ATOM 1350 N N . TYR A 1 175 ? 7.539 -9.461 4.422 1 98.12 175 TYR A N 1
ATOM 1351 C CA . TYR A 1 175 ? 6.738 -10.484 3.77 1 98.12 175 TYR A CA 1
ATOM 1352 C C . TYR A 1 175 ? 6.961 -10.484 2.262 1 98.12 175 TYR A C 1
ATOM 1354 O O . TYR A 1 175 ? 6.793 -9.453 1.607 1 98.12 175 TYR A O 1
ATOM 1362 N N . ILE A 1 176 ? 7.379 -11.617 1.766 1 97.88 176 ILE A N 1
ATOM 1363 C CA . ILE A 1 176 ? 7.625 -11.781 0.338 1 97.88 176 ILE A CA 1
ATOM 1364 C C . ILE A 1 176 ? 6.461 -12.531 -0.304 1 97.88 176 ILE A C 1
ATOM 1366 O O . ILE A 1 176 ? 6.047 -13.586 0.185 1 97.88 176 ILE A O 1
ATOM 1370 N N . HIS A 1 177 ? 5.934 -11.93 -1.356 1 97.94 177 HIS A N 1
ATOM 1371 C CA . HIS A 1 177 ? 4.781 -12.492 -2.055 1 97.94 177 HIS A CA 1
ATOM 1372 C C . HIS A 1 177 ? 5.191 -13.688 -2.916 1 97.94 177 HIS A C 1
ATOM 1374 O O . HIS A 1 177 ? 6.195 -13.625 -3.625 1 97.94 177 HIS A O 1
ATOM 1380 N N . CYS A 1 178 ? 4.441 -14.703 -2.785 1 95.81 178 CYS A N 1
ATOM 1381 C CA . CYS A 1 178 ? 4.535 -15.844 -3.689 1 95.81 178 CYS A CA 1
ATOM 1382 C C . CYS A 1 178 ? 3.502 -15.742 -4.805 1 95.81 178 CYS A C 1
ATOM 1384 O O . CYS A 1 178 ? 2.336 -15.43 -4.551 1 95.81 178 CYS A O 1
ATOM 1386 N N . GLY A 1 179 ? 3.871 -15.992 -6 1 93.75 179 GLY A N 1
ATOM 1387 C CA . GLY A 1 179 ? 3.045 -15.797 -7.18 1 93.75 179 GLY A CA 1
ATOM 1388 C C . GLY A 1 179 ? 1.963 -16.859 -7.332 1 93.75 179 GLY A C 1
ATOM 1389 O O . GLY A 1 179 ? 1.896 -17.547 -8.352 1 93.75 179 GLY A O 1
ATOM 1390 N N . ILE A 1 180 ? 1.124 -17.094 -6.336 1 97.25 180 ILE A N 1
ATOM 1391 C CA . ILE A 1 180 ? -0.043 -17.969 -6.348 1 97.25 180 ILE A CA 1
ATOM 1392 C C . ILE A 1 180 ? -1.295 -17.172 -6.008 1 97.25 180 ILE A C 1
ATOM 1394 O O . ILE A 1 180 ? -1.281 -16.344 -5.086 1 97.25 180 ILE A O 1
ATOM 1398 N N . TYR A 1 181 ? -2.365 -17.375 -6.793 1 98.31 181 TYR A N 1
ATOM 1399 C CA . TYR A 1 181 ? -3.58 -16.594 -6.582 1 98.31 181 TYR A CA 1
ATOM 1400 C C . TYR A 1 181 ? -4.812 -17.484 -6.613 1 98.31 181 TYR A C 1
ATOM 1402 O O . TYR A 1 181 ? -5.043 -18.203 -7.59 1 98.31 181 TYR A O 1
ATOM 1410 N N . GLY A 1 182 ? -5.531 -17.484 -5.59 1 98.5 182 GLY A N 1
ATOM 1411 C CA . GLY A 1 182 ? -6.891 -18 -5.594 1 98.5 182 GLY A CA 1
ATOM 1412 C C . GLY A 1 182 ? -7.941 -16.922 -5.797 1 98.5 182 GLY A C 1
ATOM 1413 O O . GLY A 1 182 ? -7.883 -15.875 -5.164 1 98.5 182 GLY A O 1
ATOM 1414 N N . TYR A 1 183 ? -8.867 -17.25 -6.684 1 98.62 183 TYR A N 1
ATOM 1415 C CA . TYR A 1 183 ? -9.938 -16.312 -6.98 1 98.62 183 TYR A CA 1
ATOM 1416 C C . TYR A 1 183 ? -11.297 -16.922 -6.691 1 98.62 183 TYR A C 1
ATOM 1418 O O . TYR A 1 183 ? -11.531 -18.094 -6.984 1 98.62 183 TYR A O 1
ATOM 1426 N N . LYS A 1 184 ? -12.156 -16.109 -6.16 1 98.12 184 LYS A N 1
ATOM 1427 C CA . LYS A 1 184 ? -13.539 -16.375 -6.535 1 98.12 184 LYS A CA 1
ATOM 1428 C C . LYS A 1 184 ? -13.75 -16.188 -8.031 1 98.12 184 LYS A C 1
ATOM 1430 O O . LYS A 1 184 ? -13.203 -15.258 -8.633 1 98.12 184 LYS A O 1
ATOM 1435 N N . LYS A 1 185 ? -14.508 -17.047 -8.57 1 96.94 185 LYS A N 1
ATOM 1436 C CA . LYS A 1 185 ? -14.664 -16.984 -10.016 1 96.94 185 LYS A CA 1
ATOM 1437 C C . LYS A 1 185 ? -15.188 -15.617 -10.461 1 96.94 185 LYS A C 1
ATOM 1439 O O . LYS A 1 185 ? -14.742 -15.07 -11.469 1 96.94 185 LYS A O 1
ATOM 1444 N N . THR A 1 186 ? -16.094 -15.039 -9.734 1 97.12 186 THR A N 1
ATOM 1445 C CA . THR A 1 186 ? -16.625 -13.719 -10.039 1 97.12 186 THR A CA 1
ATOM 1446 C C . THR A 1 186 ? -15.531 -12.664 -9.961 1 97.12 186 THR A C 1
ATOM 1448 O O . THR A 1 186 ? -15.516 -11.719 -10.758 1 97.12 186 THR A O 1
ATOM 1451 N N . ALA A 1 187 ? -14.648 -12.789 -9.031 1 98.38 187 ALA A N 1
ATOM 1452 C CA . ALA A 1 187 ? -13.523 -11.859 -8.906 1 98.38 187 ALA A CA 1
ATOM 1453 C C . ALA A 1 187 ? -12.562 -12.008 -10.086 1 98.38 187 ALA A C 1
ATOM 1455 O O . ALA A 1 187 ? -12.039 -11.016 -10.586 1 98.38 187 ALA A O 1
ATOM 1456 N N . LEU A 1 188 ? -12.352 -13.25 -10.461 1 98.56 188 LEU A N 1
ATOM 1457 C CA . LEU A 1 188 ? -11.5 -13.492 -11.625 1 98.56 188 LEU A CA 1
ATOM 1458 C C . LEU A 1 188 ? -12.094 -12.852 -12.875 1 98.56 188 LEU A C 1
ATOM 1460 O O . LEU A 1 188 ? -11.383 -12.203 -13.641 1 98.56 188 LEU A O 1
ATOM 1464 N N . GLU A 1 189 ? -13.344 -13.062 -13.062 1 98.12 189 GLU A N 1
ATOM 1465 C CA . GLU A 1 189 ? -14.039 -12.461 -14.203 1 98.12 189 GLU A CA 1
ATOM 1466 C C . GLU A 1 189 ? -13.93 -10.945 -14.18 1 98.12 189 GLU A C 1
ATOM 1468 O O . GLU A 1 189 ? -13.664 -10.32 -15.203 1 98.12 189 GLU A O 1
ATOM 1473 N N . ARG A 1 190 ? -14.203 -10.391 -12.992 1 98.19 190 ARG A N 1
ATOM 1474 C CA . ARG A 1 190 ? -14.062 -8.945 -12.82 1 98.19 190 ARG A CA 1
ATOM 1475 C C . ARG A 1 190 ? -12.641 -8.5 -13.164 1 98.19 190 ARG A C 1
ATOM 1477 O O . ARG A 1 190 ? -12.453 -7.551 -13.922 1 98.19 190 ARG A O 1
ATOM 1484 N N . PHE A 1 191 ? -11.695 -9.188 -12.68 1 98.25 191 PHE A N 1
ATOM 1485 C CA . PHE A 1 191 ? -10.289 -8.844 -12.82 1 98.25 191 PHE A CA 1
ATOM 1486 C C . PHE A 1 191 ? -9.883 -8.82 -14.289 1 98.25 191 PHE A C 1
ATOM 1488 O O . PHE A 1 191 ? -9.266 -7.855 -14.758 1 98.25 191 PHE A O 1
ATOM 1495 N N . VAL A 1 192 ? -10.172 -9.82 -15.023 1 97.38 192 VAL A N 1
ATOM 1496 C CA . VAL A 1 192 ? -9.688 -9.969 -16.391 1 97.38 192 VAL A CA 1
ATOM 1497 C C . VAL A 1 192 ? -10.359 -8.93 -17.281 1 97.38 192 VAL A C 1
ATOM 1499 O O . VAL A 1 192 ? -9.867 -8.641 -18.375 1 97.38 192 VAL A O 1
ATOM 1502 N N . ASN A 1 193 ? -11.445 -8.406 -16.859 1 97.25 193 ASN A N 1
ATOM 1503 C CA . ASN A 1 193 ? -12.172 -7.434 -17.672 1 97.25 193 ASN A CA 1
ATOM 1504 C C . ASN A 1 193 ? -11.781 -6.004 -17.312 1 97.25 193 ASN A C 1
ATOM 1506 O O . ASN A 1 193 ? -12.258 -5.051 -17.922 1 97.25 193 ASN A O 1
ATOM 1510 N N . LEU A 1 194 ? -10.961 -5.828 -16.344 1 97.25 194 LEU A N 1
ATOM 1511 C CA . LEU A 1 194 ? -10.414 -4.516 -16.016 1 97.25 194 LEU A CA 1
ATOM 1512 C C . LEU A 1 194 ? -9.258 -4.156 -16.938 1 97.25 194 LEU A C 1
ATOM 1514 O O . LEU A 1 194 ? -8.445 -5.012 -17.281 1 97.25 194 LEU A O 1
ATOM 1518 N N . PRO A 1 195 ? -9.242 -2.914 -17.375 1 95.94 195 PRO A N 1
ATOM 1519 C CA . PRO A 1 195 ? -8.016 -2.504 -18.062 1 95.94 195 PRO A CA 1
ATOM 1520 C C . PRO A 1 195 ? -6.797 -2.51 -17.141 1 95.94 195 PRO A C 1
ATOM 1522 O O . PRO A 1 195 ? -6.945 -2.402 -15.914 1 95.94 195 PRO A O 1
ATOM 1525 N N . PRO A 1 196 ? -5.59 -2.719 -17.672 1 95 196 PRO A N 1
ATOM 1526 C CA . PRO A 1 196 ? -4.402 -2.568 -16.828 1 95 196 PRO A CA 1
ATOM 1527 C C . PRO A 1 196 ? -4.391 -1.25 -16.062 1 95 196 PRO A C 1
ATOM 1529 O O . PRO A 1 196 ? -4.715 -0.2 -16.625 1 95 196 PRO A O 1
ATOM 1532 N N . SER A 1 197 ? -4.105 -1.328 -14.805 1 95.88 197 SER A N 1
ATOM 1533 C CA . SER A 1 197 ? -4.117 -0.136 -13.961 1 95.88 197 SER A CA 1
ATOM 1534 C C . SER A 1 197 ? -2.764 0.569 -13.984 1 95.88 197 SER A C 1
ATOM 1536 O O . SER A 1 197 ? -1.782 0.024 -14.492 1 95.88 197 SER A O 1
ATOM 1538 N N . ASN A 1 198 ? -2.758 1.813 -13.477 1 95.19 198 ASN A N 1
ATOM 1539 C CA . ASN A 1 198 ? -1.541 2.619 -13.469 1 95.19 198 ASN A CA 1
ATOM 1540 C C . ASN A 1 198 ? -0.439 1.966 -12.641 1 95.19 198 ASN A C 1
ATOM 1542 O O . ASN A 1 198 ? 0.691 1.817 -13.109 1 95.19 198 ASN A O 1
ATOM 1546 N N . LEU A 1 199 ? -0.763 1.564 -11.461 1 97.75 199 LEU A N 1
ATOM 1547 C CA . LEU A 1 199 ? 0.239 0.978 -10.578 1 97.75 199 LEU A CA 1
ATOM 1548 C C . LEU A 1 199 ? 0.727 -0.36 -11.125 1 97.75 199 LEU A C 1
ATOM 1550 O O . LEU A 1 199 ? 1.897 -0.711 -10.961 1 97.75 199 LEU A O 1
ATOM 1554 N N . GLU A 1 200 ? -0.225 -1.166 -11.758 1 96.88 200 GLU A N 1
ATOM 1555 C CA . GLU A 1 200 ? 0.16 -2.408 -12.422 1 96.88 200 GLU A CA 1
ATOM 1556 C C . GLU A 1 200 ? 1.206 -2.154 -13.5 1 96.88 200 GLU A C 1
ATOM 1558 O O . GLU A 1 200 ? 2.205 -2.873 -13.586 1 96.88 200 GLU A O 1
ATOM 1563 N N . LYS A 1 201 ? 0.989 -1.144 -14.312 1 95.5 201 LYS A N 1
ATOM 1564 C CA . LYS A 1 201 ? 1.9 -0.808 -15.406 1 95.5 201 LYS A CA 1
ATOM 1565 C C . LYS A 1 201 ? 3.256 -0.357 -14.867 1 95.5 201 LYS A C 1
ATOM 1567 O O . LYS A 1 201 ? 4.297 -0.712 -15.43 1 95.5 201 LYS A O 1
ATOM 1572 N N . LEU A 1 202 ? 3.279 0.415 -13.797 1 96.69 202 LEU A N 1
ATOM 1573 C CA . LEU A 1 202 ? 4.508 0.974 -13.25 1 96.69 202 LEU A CA 1
ATOM 1574 C C . LEU A 1 202 ? 5.34 -0.107 -12.562 1 96.69 202 LEU A C 1
ATOM 1576 O O . LEU A 1 202 ? 6.547 -0.199 -12.781 1 96.69 202 LEU A O 1
ATOM 1580 N N . GLU A 1 203 ? 4.688 -0.913 -11.766 1 97.56 203 GLU A N 1
ATOM 1581 C CA . GLU A 1 203 ? 5.398 -1.908 -10.961 1 97.56 203 GLU A CA 1
ATOM 1582 C C . GLU A 1 203 ? 5.543 -3.225 -11.727 1 97.56 203 GLU A C 1
ATOM 1584 O O . GLU A 1 203 ? 6.344 -4.082 -11.344 1 97.56 203 GLU A O 1
ATOM 1589 N N . LYS A 1 204 ? 4.754 -3.432 -12.766 1 95.88 204 LYS A N 1
ATOM 1590 C CA . LYS A 1 204 ? 4.641 -4.711 -13.461 1 95.88 204 LYS A CA 1
ATOM 1591 C C . LYS A 1 204 ? 4.203 -5.816 -12.508 1 95.88 204 LYS A C 1
ATOM 1593 O O . LYS A 1 204 ? 4.828 -6.879 -12.453 1 95.88 204 LYS A O 1
ATOM 1598 N N . LEU A 1 205 ? 3.205 -5.496 -11.742 1 97 205 LEU A N 1
ATOM 1599 C CA . LEU A 1 205 ? 2.562 -6.41 -10.805 1 97 205 LEU A CA 1
ATOM 1600 C C . LEU A 1 205 ? 1.055 -6.449 -11.031 1 97 205 LEU A C 1
ATOM 1602 O O . LEU A 1 205 ? 0.355 -5.469 -10.758 1 97 205 LEU A O 1
ATOM 1606 N N . GLU A 1 206 ? 0.52 -7.551 -11.406 1 96.31 206 GLU A N 1
ATOM 1607 C CA . GLU A 1 206 ? -0.863 -7.633 -11.867 1 96.31 206 GLU A CA 1
ATOM 1608 C C . GLU A 1 206 ? -1.842 -7.465 -10.711 1 96.31 206 GLU A C 1
ATOM 1610 O O . GLU A 1 206 ? -2.926 -6.902 -10.883 1 96.31 206 GLU A O 1
ATOM 1615 N N . GLN A 1 207 ? -1.457 -7.93 -9.508 1 97.88 207 GLN A N 1
ATOM 1616 C CA . GLN A 1 207 ? -2.389 -7.895 -8.383 1 97.88 207 GLN A CA 1
ATOM 1617 C C . GLN A 1 207 ? -2.693 -6.457 -7.965 1 97.88 207 GLN A C 1
ATOM 1619 O O . GLN A 1 207 ? -3.666 -6.207 -7.25 1 97.88 207 GLN A O 1
ATOM 1624 N N . LEU A 1 208 ? -1.887 -5.473 -8.391 1 98.56 208 LEU A N 1
ATOM 1625 C CA . LEU A 1 208 ? -2.156 -4.078 -8.07 1 98.56 208 LEU A CA 1
ATOM 1626 C C . LEU A 1 208 ? -3.416 -3.588 -8.773 1 98.56 208 LEU A C 1
ATOM 1628 O O . LEU A 1 208 ? -4.117 -2.713 -8.266 1 98.56 208 LEU A O 1
ATOM 1632 N N . ARG A 1 209 ? -3.725 -4.172 -9.93 1 98.06 209 ARG A N 1
ATOM 1633 C CA . ARG A 1 209 ? -4.973 -3.879 -10.625 1 98.06 209 ARG A CA 1
ATOM 1634 C C . ARG A 1 209 ? -6.176 -4.172 -9.742 1 98.06 209 ARG A C 1
ATOM 1636 O O . ARG A 1 209 ? -7.129 -3.391 -9.695 1 98.06 209 ARG A O 1
ATOM 1643 N N . ALA A 1 210 ? -6.074 -5.301 -9.055 1 98.62 210 ALA A N 1
ATOM 1644 C CA . ALA A 1 210 ? -7.148 -5.703 -8.148 1 98.62 210 ALA A CA 1
ATOM 1645 C C . ALA A 1 210 ? -7.289 -4.719 -6.992 1 98.62 210 ALA A C 1
ATOM 1647 O O . ALA A 1 210 ? -8.398 -4.289 -6.66 1 98.62 210 ALA A O 1
ATOM 1648 N N . LEU A 1 211 ? -6.199 -4.328 -6.367 1 98.69 211 LEU A N 1
ATOM 1649 C CA . LEU A 1 211 ? -6.227 -3.404 -5.238 1 98.69 211 LEU A CA 1
ATOM 1650 C C . LEU A 1 211 ? -6.785 -2.049 -5.66 1 98.69 211 LEU A C 1
ATOM 1652 O O . LEU A 1 211 ? -7.594 -1.457 -4.941 1 98.69 211 LEU A O 1
ATOM 1656 N N . GLU A 1 212 ? -6.344 -1.606 -6.848 1 98.44 212 GLU A N 1
ATOM 1657 C CA . GLU A 1 212 ? -6.816 -0.32 -7.352 1 98.44 212 GLU A CA 1
ATOM 1658 C C . GLU A 1 212 ? -8.32 -0.344 -7.602 1 98.44 212 GLU A C 1
ATOM 1660 O O . GLU A 1 212 ? -8.992 0.686 -7.496 1 98.44 212 GLU A O 1
ATOM 1665 N N . ASP A 1 213 ? -8.812 -1.498 -7.938 1 98 213 ASP A N 1
ATOM 1666 C CA . ASP A 1 213 ? -10.234 -1.644 -8.234 1 98 213 ASP A CA 1
ATOM 1667 C C . ASP A 1 213 ? -11.047 -1.823 -6.949 1 98 213 ASP A C 1
ATOM 1669 O O . ASP A 1 213 ? -12.273 -1.818 -6.984 1 98 213 ASP A O 1
ATOM 1673 N N . GLY A 1 214 ? -10.414 -2.018 -5.855 1 97.44 214 GLY A N 1
ATOM 1674 C CA . GLY A 1 214 ? -11.102 -2.129 -4.578 1 97.44 214 GLY A CA 1
ATOM 1675 C C . GLY A 1 214 ? -11.336 -3.564 -4.152 1 97.44 214 GLY A C 1
ATOM 1676 O O . GLY A 1 214 ? -12.086 -3.82 -3.207 1 97.44 214 GLY A O 1
ATOM 1677 N N . MET A 1 215 ? -10.703 -4.531 -4.824 1 98.31 215 MET A N 1
ATOM 1678 C CA . MET A 1 215 ? -10.82 -5.93 -4.422 1 98.31 215 MET A CA 1
ATOM 1679 C C . MET A 1 215 ? -10.039 -6.195 -3.143 1 98.31 215 MET A C 1
ATOM 1681 O O . MET A 1 215 ? -9.031 -5.547 -2.881 1 98.31 215 MET A O 1
ATOM 1685 N N . VAL A 1 216 ? -10.508 -7.184 -2.414 1 98.5 216 VAL A N 1
ATOM 1686 C CA . VAL A 1 216 ? -9.867 -7.562 -1.157 1 98.5 216 VAL A CA 1
ATOM 1687 C C . VAL A 1 216 ? -8.93 -8.742 -1.392 1 98.5 216 VAL A C 1
ATOM 1689 O O . VAL A 1 216 ? -9.359 -9.805 -1.848 1 98.5 216 VAL A O 1
ATOM 1692 N N . ILE A 1 217 ? -7.688 -8.531 -1.133 1 98.81 217 ILE A N 1
ATOM 1693 C CA . ILE A 1 217 ? -6.688 -9.586 -1.224 1 98.81 217 ILE A CA 1
ATOM 1694 C C . ILE A 1 217 ? -6.191 -9.953 0.175 1 98.81 217 ILE A C 1
ATOM 1696 O O . ILE A 1 217 ? -5.797 -9.07 0.948 1 98.81 217 ILE A O 1
ATOM 1700 N N . LYS A 1 218 ? -6.188 -11.219 0.54 1 98.75 218 LYS A N 1
ATOM 1701 C CA . LYS A 1 218 ? -5.602 -11.703 1.786 1 98.75 218 LYS A CA 1
ATOM 1702 C C . LYS A 1 218 ? -4.57 -12.797 1.522 1 98.75 218 LYS A C 1
ATOM 1704 O O . LYS A 1 218 ? -4.617 -13.469 0.49 1 98.75 218 LYS A O 1
ATOM 1709 N N . SER A 1 219 ? -3.674 -12.914 2.408 1 98.69 219 SER A N 1
ATOM 1710 C CA . SER A 1 219 ? -2.584 -13.867 2.242 1 98.69 219 SER A CA 1
ATOM 1711 C C . SER A 1 219 ? -2.547 -14.867 3.393 1 98.69 219 SER A C 1
ATOM 1713 O O . SER A 1 219 ? -2.824 -14.516 4.539 1 98.69 219 SER A O 1
ATOM 1715 N N . ILE A 1 220 ? -2.205 -16.062 3.072 1 98.38 220 ILE A N 1
ATOM 1716 C CA . ILE A 1 220 ? -1.686 -16.938 4.113 1 98.38 220 ILE A CA 1
ATOM 1717 C C . ILE A 1 220 ? -0.187 -16.703 4.285 1 98.38 220 ILE A C 1
ATOM 1719 O O . ILE A 1 220 ? 0.46 -16.125 3.416 1 98.38 220 ILE A O 1
ATOM 1723 N N . LEU A 1 221 ? 0.271 -17.156 5.414 1 97.94 221 LEU A N 1
ATOM 1724 C CA . LEU A 1 221 ? 1.713 -17.172 5.637 1 97.94 221 LEU A CA 1
ATOM 1725 C C . LEU A 1 221 ? 2.26 -18.594 5.5 1 97.94 221 LEU A C 1
ATOM 1727 O O . LEU A 1 221 ? 1.701 -19.531 6.066 1 97.94 221 LEU A O 1
ATOM 1731 N N . ILE A 1 222 ? 3.264 -18.688 4.684 1 97.38 222 ILE A N 1
ATOM 1732 C CA . ILE A 1 222 ? 3.965 -19.953 4.562 1 97.38 222 ILE A CA 1
ATOM 1733 C C . ILE A 1 222 ? 5.41 -19.797 5.027 1 97.38 222 ILE A C 1
ATOM 1735 O O . ILE A 1 222 ? 5.855 -18.688 5.32 1 97.38 222 ILE A O 1
ATOM 1739 N N . GLU A 1 223 ? 6.086 -20.844 5.195 1 93.25 223 GLU A N 1
ATOM 1740 C CA . GLU A 1 223 ? 7.422 -20.797 5.781 1 93.25 223 GLU A CA 1
ATOM 1741 C C . GLU A 1 223 ? 8.445 -20.25 4.781 1 93.25 223 GLU A C 1
ATOM 1743 O O . GLU A 1 223 ? 9.289 -19.438 5.133 1 93.25 223 GLU A O 1
ATOM 1748 N N . ALA A 1 224 ? 8.43 -20.828 3.631 1 88.75 224 ALA A N 1
ATOM 1749 C CA . ALA A 1 224 ? 9.352 -20.453 2.559 1 88.75 224 ALA A CA 1
ATOM 1750 C C . ALA A 1 224 ? 8.781 -20.828 1.192 1 88.75 224 ALA A C 1
ATOM 1752 O O . ALA A 1 224 ? 7.812 -21.578 1.104 1 88.75 224 ALA A O 1
ATOM 1753 N N . ALA A 1 225 ? 9.312 -20.203 0.257 1 88 225 ALA A N 1
ATOM 1754 C CA . ALA A 1 225 ? 9.008 -20.578 -1.12 1 88 225 ALA A CA 1
ATOM 1755 C C . ALA A 1 225 ? 10.25 -21.094 -1.843 1 88 225 ALA A C 1
ATOM 1757 O O . ALA A 1 225 ? 11.367 -20.656 -1.55 1 88 225 ALA A O 1
ATOM 1758 N N . GLY A 1 226 ? 10.023 -22.047 -2.619 1 85.31 226 GLY A N 1
ATOM 1759 C CA . GLY A 1 226 ? 11.125 -22.484 -3.467 1 85.31 226 GLY A CA 1
ATOM 1760 C C . GLY A 1 226 ? 11.383 -21.562 -4.637 1 85.31 226 GLY A C 1
ATOM 1761 O O . GLY A 1 226 ? 10.555 -20.703 -4.949 1 85.31 226 GLY A O 1
ATOM 1762 N N . PRO A 1 227 ? 12.523 -21.75 -5.242 1 87.31 227 PRO A N 1
ATOM 1763 C CA . PRO A 1 227 ? 12.852 -20.875 -6.371 1 87.31 227 PRO A CA 1
ATOM 1764 C C . PRO A 1 227 ? 11.938 -21.094 -7.574 1 87.31 227 PRO A C 1
ATOM 1766 O O . PRO A 1 227 ? 11.57 -22.219 -7.875 1 87.31 227 PRO A O 1
ATOM 1769 N N . ALA A 1 228 ? 11.539 -19.984 -8.133 1 89.31 228 ALA A N 1
ATOM 1770 C CA . ALA A 1 228 ? 10.891 -20.047 -9.445 1 89.31 228 ALA A CA 1
ATOM 1771 C C . ALA A 1 228 ? 11.922 -20.203 -10.562 1 89.31 228 ALA A C 1
ATOM 1773 O O . ALA A 1 228 ? 13.102 -19.906 -10.367 1 89.31 228 ALA A O 1
ATOM 1774 N N . ILE A 1 229 ? 11.508 -20.688 -11.672 1 93.44 229 ILE A N 1
ATOM 1775 C CA . ILE A 1 229 ? 12.43 -20.875 -12.789 1 93.44 229 ILE A CA 1
ATOM 1776 C C . ILE A 1 229 ? 12.047 -19.953 -13.938 1 93.44 229 ILE A C 1
ATOM 1778 O O . ILE A 1 229 ? 11.023 -20.156 -14.602 1 93.44 229 ILE A O 1
ATOM 1782 N N . ASP A 1 230 ? 12.867 -18.984 -14.219 1 90.69 230 ASP A N 1
ATOM 1783 C CA . ASP A 1 230 ? 12.586 -18.031 -15.297 1 90.69 230 ASP A CA 1
ATOM 1784 C C . ASP A 1 230 ? 13.734 -18 -16.297 1 90.69 230 ASP A C 1
ATOM 1786 O O . ASP A 1 230 ? 13.539 -17.609 -17.453 1 90.69 230 ASP A O 1
ATOM 1790 N N . THR A 1 231 ? 14.891 -18.359 -15.812 1 92.31 231 THR A N 1
ATOM 1791 C CA . THR A 1 231 ? 16.094 -18.312 -16.641 1 92.31 231 THR A CA 1
ATOM 1792 C C . THR A 1 231 ? 16.859 -19.625 -16.562 1 92.31 231 THR A C 1
ATOM 1794 O O . THR A 1 231 ? 16.531 -20.5 -15.75 1 92.31 231 THR A O 1
ATOM 1797 N N . ALA A 1 232 ? 17.844 -19.656 -17.469 1 93.38 232 ALA A N 1
ATOM 1798 C CA . ALA A 1 232 ? 18.703 -20.844 -17.438 1 93.38 232 ALA A CA 1
ATOM 1799 C C . ALA A 1 232 ? 19.422 -20.953 -16.094 1 93.38 232 ALA A C 1
ATOM 1801 O O . ALA A 1 232 ? 19.625 -22.062 -15.586 1 93.38 232 ALA A O 1
ATOM 1802 N N . GLU A 1 233 ? 19.781 -19.844 -15.609 1 93.75 233 GLU A N 1
ATOM 1803 C CA . GLU A 1 233 ? 20.422 -19.797 -14.297 1 93.75 233 GLU A CA 1
ATOM 1804 C C . GLU A 1 233 ? 19.484 -20.312 -13.211 1 93.75 233 GLU A C 1
ATOM 1806 O O . GLU A 1 233 ? 19.891 -21.062 -12.328 1 93.75 233 GLU A O 1
ATOM 1811 N N . ASP A 1 234 ? 18.297 -19.922 -13.211 1 93.88 234 ASP A N 1
ATOM 1812 C CA . ASP A 1 234 ? 17.297 -20.422 -12.266 1 93.88 234 ASP A CA 1
ATOM 1813 C C . ASP A 1 234 ? 17.188 -21.938 -12.328 1 93.88 234 ASP A C 1
ATOM 1815 O O . ASP A 1 234 ? 17.062 -22.609 -11.297 1 93.88 234 ASP A O 1
ATOM 1819 N N . LEU A 1 235 ? 17.156 -22.422 -13.578 1 94.69 235 LEU A N 1
ATOM 1820 C CA . LEU A 1 235 ? 17 -23.859 -13.781 1 94.69 235 LEU A CA 1
ATOM 1821 C C . LEU A 1 235 ? 18.156 -24.625 -13.148 1 94.69 235 LEU A C 1
ATOM 1823 O O . LEU A 1 235 ? 17.953 -25.656 -12.508 1 94.69 235 LEU A O 1
ATOM 1827 N N . ASN A 1 236 ? 19.297 -24.047 -13.367 1 94.06 236 ASN A N 1
ATOM 1828 C CA . ASN A 1 236 ? 20.469 -24.656 -12.766 1 94.06 236 ASN A CA 1
ATOM 1829 C C . ASN A 1 236 ? 20.391 -24.656 -11.242 1 94.06 236 ASN A C 1
ATOM 1831 O O . ASN A 1 236 ? 20.719 -25.656 -10.594 1 94.06 236 ASN A O 1
ATOM 1835 N N . GLU A 1 237 ? 19.953 -23.594 -10.727 1 92.75 237 GLU A N 1
ATOM 1836 C CA . GLU A 1 237 ? 19.797 -23.484 -9.281 1 92.75 237 GLU A CA 1
ATOM 1837 C C . GLU A 1 237 ? 18.719 -24.453 -8.781 1 92.75 237 GLU A C 1
ATOM 1839 O O . GLU A 1 237 ? 18.844 -25.031 -7.695 1 92.75 237 GLU A O 1
ATOM 1844 N N . ALA A 1 238 ? 17.719 -24.578 -9.516 1 94.19 238 ALA A N 1
ATOM 1845 C CA . ALA A 1 238 ? 16.625 -25.5 -9.172 1 94.19 238 ALA A CA 1
ATOM 1846 C C . ALA A 1 238 ? 17.125 -26.938 -9.148 1 94.19 238 ALA A C 1
ATOM 1848 O O . ALA A 1 238 ? 16.719 -27.719 -8.281 1 94.19 238 ALA A O 1
ATOM 1849 N N . ARG A 1 239 ? 17.953 -27.266 -10.031 1 94.12 239 ARG A N 1
ATOM 1850 C CA . ARG A 1 239 ? 18.5 -28.609 -10.094 1 94.12 239 ARG A CA 1
ATOM 1851 C C . ARG A 1 239 ? 19.359 -28.906 -8.867 1 94.12 239 ARG A C 1
ATOM 1853 O O . ARG A 1 239 ? 19.312 -30.016 -8.328 1 94.12 239 ARG A O 1
ATOM 1860 N N . LYS A 1 240 ? 20.062 -27.844 -8.453 1 91.88 240 LYS A N 1
ATOM 1861 C CA . LYS A 1 240 ? 20.844 -28 -7.223 1 91.88 240 LYS A CA 1
ATOM 1862 C C . LYS A 1 240 ? 19.922 -28.109 -6.008 1 91.88 240 LYS A C 1
ATOM 1864 O O . LYS A 1 240 ? 20.156 -28.938 -5.117 1 91.88 240 LYS A O 1
ATOM 1869 N N . TYR A 1 241 ? 18.906 -27.422 -6.059 1 91.44 241 TYR A N 1
ATOM 1870 C CA . TYR A 1 241 ? 17.953 -27.359 -4.945 1 91.44 241 TYR A CA 1
ATOM 1871 C C . TYR A 1 241 ? 17.234 -28.672 -4.762 1 91.44 241 TYR A C 1
ATOM 1873 O O . TYR A 1 241 ? 17.078 -29.156 -3.637 1 91.44 241 TYR A O 1
ATOM 1881 N N . ILE A 1 242 ? 16.812 -29.25 -5.805 1 90 242 ILE A N 1
ATOM 1882 C CA . ILE A 1 242 ? 15.977 -30.438 -5.73 1 90 242 ILE A CA 1
ATOM 1883 C C . ILE A 1 242 ? 16.812 -31.625 -5.285 1 90 242 ILE A C 1
ATOM 1885 O O . ILE A 1 242 ? 16.312 -32.562 -4.664 1 90 242 ILE A O 1
ATOM 1889 N N . ARG A 1 243 ? 18.109 -31.578 -5.602 1 86.81 243 ARG A N 1
ATOM 1890 C CA . ARG A 1 243 ? 19.016 -32.656 -5.215 1 86.81 243 ARG A CA 1
ATOM 1891 C C . ARG A 1 243 ? 19.328 -32.594 -3.723 1 86.81 243 ARG A C 1
ATOM 1893 O O . ARG A 1 243 ? 19.562 -33.625 -3.094 1 86.81 243 ARG A O 1
ATOM 1900 N N . ASN A 1 244 ? 19.234 -31.391 -3.205 1 84 244 ASN A N 1
ATOM 1901 C CA . ASN A 1 244 ? 19.609 -31.188 -1.81 1 84 244 ASN A CA 1
ATOM 1902 C C . ASN A 1 244 ? 18.391 -31.25 -0.89 1 84 244 ASN A C 1
ATOM 1904 O O . ASN A 1 244 ? 18.531 -31.172 0.332 1 84 244 ASN A O 1
ATOM 1908 N N . ASN A 1 245 ? 17.219 -31.297 -1.413 1 75.56 245 ASN A N 1
ATOM 1909 C CA . ASN A 1 245 ? 15.992 -31.312 -0.616 1 75.56 245 ASN A CA 1
ATOM 1910 C C . ASN A 1 245 ? 15.062 -32.438 -1.023 1 75.56 245 ASN A C 1
ATOM 1912 O O . ASN A 1 245 ? 15.031 -32.844 -2.189 1 75.56 245 ASN A O 1
ATOM 1916 N N . MET B 1 1 ? -24.891 21.188 5.75 1 64 1 MET B N 1
ATOM 1917 C CA . MET B 1 1 ? -23.516 20.75 5.543 1 64 1 MET B CA 1
ATOM 1918 C C . MET B 1 1 ? -22.734 20.797 6.852 1 64 1 MET B C 1
ATOM 1920 O O . MET B 1 1 ? -23.047 21.594 7.742 1 64 1 MET B O 1
ATOM 1924 N N . GLY B 1 2 ? -22.141 19.672 7.434 1 79.88 2 GLY B N 1
ATOM 1925 C CA . GLY B 1 2 ? -21.672 19.531 8.797 1 79.88 2 GLY B CA 1
ATOM 1926 C C . GLY B 1 2 ? -20.656 20.594 9.203 1 79.88 2 GLY B C 1
ATOM 1927 O O . GLY B 1 2 ? -20 21.188 8.344 1 79.88 2 GLY B O 1
ATOM 1928 N N . ASP B 1 3 ? -20.641 21 10.438 1 94.88 3 ASP B N 1
ATOM 1929 C CA . ASP B 1 3 ? -19.734 22 10.977 1 94.88 3 ASP B CA 1
ATOM 1930 C C . ASP B 1 3 ? -18.297 21.5 10.992 1 94.88 3 ASP B C 1
ATOM 1932 O O . ASP B 1 3 ? -18.062 20.312 11.219 1 94.88 3 ASP B O 1
ATOM 1936 N N . THR B 1 4 ? -17.375 22.453 10.648 1 98 4 THR B N 1
ATOM 1937 C CA . THR B 1 4 ? -15.961 22.125 10.555 1 98 4 THR B CA 1
ATOM 1938 C C . THR B 1 4 ? -15.148 22.922 11.57 1 98 4 THR B C 1
ATOM 1940 O O . THR B 1 4 ? -15.461 24.078 11.859 1 98 4 THR B O 1
ATOM 1943 N N . ILE B 1 5 ? -14.18 22.312 12.133 1 98.5 5 ILE B N 1
ATOM 1944 C CA . ILE B 1 5 ? -13.211 23 12.984 1 98.5 5 ILE B CA 1
ATOM 1945 C C . ILE B 1 5 ? -11.789 22.641 12.531 1 98.5 5 ILE B C 1
ATOM 1947 O O . ILE B 1 5 ? -11.508 21.484 12.203 1 98.5 5 ILE B O 1
ATOM 1951 N N . ILE B 1 6 ? -10.961 23.609 12.375 1 98.75 6 ILE B N 1
ATOM 1952 C CA . ILE B 1 6 ? -9.539 23.453 12.086 1 98.75 6 ILE B CA 1
ATOM 1953 C C . ILE B 1 6 ? -8.742 23.562 13.383 1 98.75 6 ILE B C 1
ATOM 1955 O O . ILE B 1 6 ? -8.859 24.562 14.109 1 98.75 6 ILE B O 1
ATOM 1959 N N . VAL B 1 7 ? -8.023 22.547 13.703 1 98.88 7 VAL B N 1
ATOM 1960 C CA . VAL B 1 7 ? -7.227 22.547 14.93 1 98.88 7 VAL B CA 1
ATOM 1961 C C . VAL B 1 7 ? -5.742 22.5 14.586 1 98.88 7 VAL B C 1
ATOM 1963 O O . VAL B 1 7 ? -5.316 21.688 13.766 1 98.88 7 VAL B O 1
ATOM 1966 N N . ILE B 1 8 ? -4.965 23.344 15.18 1 98.75 8 ILE B N 1
ATOM 1967 C CA . ILE B 1 8 ? -3.52 23.438 15.016 1 98.75 8 ILE B CA 1
ATOM 1968 C C . ILE B 1 8 ? -2.82 23 16.297 1 98.75 8 ILE B C 1
ATOM 1970 O O . ILE B 1 8 ? -2.793 23.734 17.281 1 98.75 8 ILE B O 1
ATOM 1974 N N . PRO B 1 9 ? -2.301 21.812 16.281 1 98.12 9 PRO B N 1
ATOM 1975 C CA . PRO B 1 9 ? -1.508 21.422 17.453 1 98.12 9 PRO B CA 1
ATOM 1976 C C . PRO B 1 9 ? -0.193 22.203 17.547 1 98.12 9 PRO B C 1
ATOM 1978 O O . PRO B 1 9 ? 0.48 22.406 16.531 1 98.12 9 PRO B O 1
ATOM 1981 N N . ALA B 1 10 ? 0.122 22.672 18.719 1 96.62 10 ALA B N 1
ATOM 1982 C CA . ALA B 1 10 ? 1.344 23.422 18.969 1 96.62 10 ALA B CA 1
ATOM 1983 C C . ALA B 1 10 ? 1.991 23 20.281 1 96.62 10 ALA B C 1
ATOM 1985 O O . ALA B 1 10 ? 1.404 23.156 21.359 1 96.62 10 ALA B O 1
ATOM 1986 N N . ARG B 1 11 ? 3.104 22.484 20.141 1 94.12 11 ARG B N 1
ATOM 1987 C CA . ARG B 1 11 ? 3.816 22.031 21.328 1 94.12 11 ARG B CA 1
ATOM 1988 C C . ARG B 1 11 ? 4.992 22.938 21.656 1 94.12 11 ARG B C 1
ATOM 1990 O O . ARG 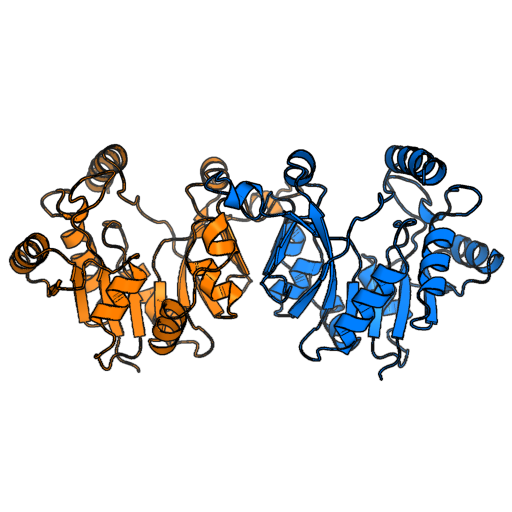B 1 11 ? 5.691 23.406 20.75 1 94.12 11 ARG B O 1
ATOM 1997 N N . TYR B 1 12 ? 5.203 23.141 22.938 1 93 12 TYR B N 1
ATOM 1998 C CA . TYR B 1 12 ? 6.324 23.953 23.391 1 93 12 TYR B CA 1
ATOM 1999 C C . TYR B 1 12 ? 7.605 23.125 23.453 1 93 12 TYR B C 1
ATOM 2001 O O . TYR B 1 12 ? 8.688 23.641 23.141 1 93 12 TYR B O 1
ATOM 2009 N N . GLY B 1 13 ? 7.5 21.859 23.844 1 86.56 13 GLY B N 1
ATOM 2010 C CA . GLY B 1 13 ? 8.641 21 24.141 1 86.56 13 GLY B CA 1
ATOM 2011 C C . GLY B 1 13 ? 9.203 20.297 22.922 1 86.56 13 GLY B C 1
ATOM 2012 O O . GLY B 1 13 ? 9.539 19.109 22.984 1 86.56 13 GLY B O 1
ATOM 2013 N N . SER B 1 14 ? 9.352 21.031 21.828 1 85.06 14 SER B N 1
ATOM 2014 C CA . SER B 1 14 ? 10.008 20.422 20.672 1 85.06 14 SER B CA 1
ATOM 2015 C C . SER B 1 14 ? 11.492 20.172 20.938 1 85.06 14 SER B C 1
ATOM 2017 O O . SER B 1 14 ? 12.188 21.078 21.422 1 85.06 14 SER B O 1
ATOM 2019 N N . THR B 1 15 ? 11.945 18.984 20.719 1 83.5 15 THR B N 1
ATOM 2020 C CA . THR B 1 15 ? 13.289 18.578 21.125 1 83.5 15 THR B CA 1
ATOM 2021 C C . THR B 1 15 ? 14.328 19.078 20.125 1 83.5 15 THR B C 1
ATOM 2023 O O . THR B 1 15 ? 15.406 19.531 20.516 1 83.5 15 THR B O 1
ATOM 2026 N N . ARG B 1 16 ? 14.203 19.047 18.797 1 85.5 16 ARG B N 1
ATOM 2027 C CA . ARG B 1 16 ? 15.18 19.406 17.781 1 85.5 16 ARG B CA 1
ATOM 2028 C C . ARG B 1 16 ? 15.305 20.906 17.641 1 85.5 16 ARG B C 1
ATOM 2030 O O . ARG B 1 16 ? 16.391 21.422 17.375 1 85.5 16 ARG B O 1
ATOM 2037 N N . LEU B 1 17 ? 14.156 21.594 17.766 1 88.12 17 LEU B N 1
ATOM 2038 C CA . LEU B 1 17 ? 14.062 23.047 17.734 1 88.12 17 LEU B CA 1
ATOM 2039 C C . LEU B 1 17 ? 13.125 23.562 18.828 1 88.12 17 LEU B C 1
ATOM 2041 O O . LEU B 1 17 ? 11.906 23.547 18.656 1 88.12 17 LEU B O 1
ATOM 2045 N N . LYS B 1 18 ? 13.773 23.922 19.938 1 87.62 18 LYS B N 1
ATOM 2046 C CA . LYS B 1 18 ? 13 24.297 21.125 1 87.62 18 LYS B CA 1
ATOM 2047 C C . LYS B 1 18 ? 11.969 25.375 20.781 1 87.62 18 LYS B C 1
ATOM 2049 O O . LYS B 1 18 ? 12.297 26.375 20.141 1 87.62 18 LYS B O 1
ATOM 2054 N N . ALA B 1 19 ? 10.727 25.172 21.234 1 92.44 19 ALA B N 1
ATOM 2055 C CA . ALA B 1 19 ? 9.617 26.094 21.031 1 92.44 19 ALA B CA 1
ATOM 2056 C C . ALA B 1 19 ? 9.523 26.547 19.578 1 92.44 19 ALA B C 1
ATOM 2058 O O . ALA B 1 19 ? 9.359 27.734 19.297 1 92.44 19 ALA B O 1
ATOM 2059 N N . LYS B 1 20 ? 9.648 25.609 18.641 1 94.94 20 LYS B N 1
ATOM 2060 C CA . LYS B 1 20 ? 9.766 25.906 17.219 1 94.94 20 LYS B CA 1
ATOM 2061 C C . LYS B 1 20 ? 8.57 26.703 16.719 1 94.94 20 LYS B C 1
ATOM 2063 O O . LYS B 1 20 ? 8.719 27.594 15.891 1 94.94 20 LYS B O 1
ATOM 2068 N N . VAL B 1 21 ? 7.395 26.516 17.234 1 96.81 21 VAL B N 1
ATOM 2069 C CA . VAL B 1 21 ? 6.18 27.141 16.719 1 96.81 21 VAL B CA 1
ATOM 2070 C C . VAL B 1 21 ? 6.188 28.641 17.047 1 96.81 21 VAL B C 1
ATOM 2072 O O . VAL B 1 21 ? 5.438 29.406 16.453 1 96.81 21 VAL B O 1
ATOM 2075 N N . LEU B 1 22 ? 7.059 29.031 17.984 1 97.5 22 LEU B N 1
ATOM 2076 C CA . LEU B 1 22 ? 7.129 30.438 18.391 1 97.5 22 LEU B CA 1
ATOM 2077 C C . LEU B 1 22 ? 8.227 31.172 17.625 1 97.5 22 LEU B C 1
ATOM 2079 O O . LEU B 1 22 ? 8.32 32.406 17.703 1 97.5 22 LEU B O 1
ATOM 2083 N N . GLU B 1 23 ? 9.016 30.422 16.906 1 96.69 23 GLU B N 1
ATOM 2084 C CA . GLU B 1 23 ? 10.078 31.062 16.141 1 96.69 23 GLU B CA 1
ATOM 2085 C C . GLU B 1 23 ? 9.516 32.031 15.102 1 96.69 23 GLU B C 1
ATOM 2087 O O . GLU B 1 23 ? 8.414 31.812 14.586 1 96.69 23 GLU B O 1
ATOM 2092 N N . GLN B 1 24 ? 10.367 33 14.805 1 95.75 24 GLN B N 1
ATOM 2093 C CA . GLN B 1 24 ? 9.906 34.094 13.953 1 95.75 24 GLN B CA 1
ATOM 2094 C C . GLN B 1 24 ? 10.258 33.812 12.484 1 95.75 24 GLN B C 1
ATOM 2096 O O . GLN B 1 24 ? 11.367 33.375 12.18 1 95.75 24 GLN B O 1
ATOM 2101 N N . LEU B 1 25 ? 9.289 34.031 11.68 1 95.31 25 LEU B N 1
ATOM 2102 C CA . LEU B 1 25 ? 9.398 33.938 10.227 1 95.31 25 LEU B CA 1
ATOM 2103 C C . LEU B 1 25 ? 8.742 35.156 9.578 1 95.31 25 LEU B C 1
ATOM 2105 O O . LEU B 1 25 ? 7.512 35.25 9.492 1 95.31 25 LEU B O 1
ATOM 2109 N N . ASP B 1 26 ? 9.539 36.125 9.062 1 94.81 26 ASP B N 1
ATOM 2110 C CA . ASP B 1 26 ? 9.078 37.344 8.406 1 94.81 26 ASP B CA 1
ATOM 2111 C C . ASP B 1 26 ? 8.133 38.156 9.312 1 94.81 26 ASP B C 1
ATOM 2113 O O . ASP B 1 26 ? 7.027 38.5 8.906 1 94.81 26 ASP B O 1
ATOM 2117 N N . GLY B 1 27 ? 8.445 38.25 10.57 1 95.5 27 GLY B N 1
ATOM 2118 C CA . GLY B 1 27 ? 7.754 39.125 11.5 1 95.5 27 GLY B CA 1
ATOM 2119 C C . GLY B 1 27 ? 6.605 38.438 12.219 1 95.5 27 GLY B C 1
ATOM 2120 O O . GLY B 1 27 ? 5.961 39.031 13.078 1 95.5 27 GLY B O 1
ATOM 2121 N N . LYS B 1 28 ? 6.305 37.25 11.914 1 97.88 28 LYS B N 1
ATOM 2122 C CA . LYS B 1 28 ? 5.262 36.469 12.57 1 97.88 28 LYS B CA 1
ATOM 2123 C C . LYS B 1 28 ? 5.801 35.125 13.039 1 97.88 28 LYS B C 1
ATOM 2125 O O . LYS B 1 28 ? 6.766 34.625 12.477 1 97.88 28 LYS B O 1
ATOM 2130 N N . SER B 1 29 ? 5.238 34.656 14.109 1 98.19 29 SER B N 1
ATOM 2131 C CA . SER B 1 29 ? 5.633 33.312 14.531 1 98.19 29 SER B CA 1
ATOM 2132 C C . SER B 1 29 ? 5.172 32.281 13.531 1 98.19 29 SER B C 1
ATOM 2134 O O . SER B 1 29 ? 4.258 32.5 12.742 1 98.19 29 SER B O 1
ATOM 2136 N N . ILE B 1 30 ? 5.773 31.109 13.578 1 97.88 30 ILE B N 1
ATOM 2137 C CA . ILE B 1 30 ? 5.414 30 12.703 1 97.88 30 ILE B CA 1
ATOM 2138 C C . ILE B 1 30 ? 3.941 29.641 12.898 1 97.88 30 ILE B C 1
ATOM 2140 O O . ILE B 1 30 ? 3.189 29.531 11.922 1 97.88 30 ILE B O 1
ATOM 2144 N N . VAL B 1 31 ? 3.482 29.562 14.141 1 98.44 31 VAL B N 1
ATOM 2145 C CA . VAL B 1 31 ? 2.107 29.172 14.43 1 98.44 31 VAL B CA 1
ATOM 2146 C C . VAL B 1 31 ? 1.149 30.25 13.945 1 98.44 31 VAL B C 1
ATOM 2148 O O . VAL B 1 31 ? 0.04 29.953 13.5 1 98.44 31 VAL B O 1
ATOM 2151 N N . GLU B 1 32 ? 1.544 31.484 14 1 98.69 32 GLU B N 1
ATOM 2152 C CA . GLU B 1 32 ? 0.708 32.562 13.5 1 98.69 32 GLU B CA 1
ATOM 2153 C C . GLU B 1 32 ? 0.513 32.469 11.984 1 98.69 32 GLU B C 1
ATOM 2155 O O . GLU B 1 32 ? -0.588 32.688 11.477 1 98.69 32 GLU B O 1
ATOM 2160 N N . HIS B 1 33 ? 1.62 32.125 11.266 1 98.12 33 HIS B N 1
ATOM 2161 C CA . HIS B 1 33 ? 1.501 31.922 9.828 1 98.12 33 HIS B CA 1
ATOM 2162 C C . HIS B 1 33 ? 0.486 30.828 9.516 1 98.12 33 HIS B C 1
ATOM 2164 O O . HIS B 1 33 ? -0.346 30.984 8.617 1 98.12 33 HIS B O 1
ATOM 2170 N N . VAL B 1 34 ? 0.547 29.75 10.227 1 98.31 34 VAL B N 1
ATOM 2171 C CA . VAL B 1 34 ? -0.351 28.609 10.016 1 98.31 34 VAL B CA 1
ATOM 2172 C C . VAL B 1 34 ? -1.787 29.031 10.32 1 98.31 34 VAL B C 1
ATOM 2174 O O . VAL B 1 34 ? -2.703 28.734 9.555 1 98.31 34 VAL B O 1
ATOM 2177 N N . TRP B 1 35 ? -1.978 29.75 11.406 1 98.75 35 TRP B N 1
ATOM 2178 C CA . TRP B 1 35 ? -3.293 30.234 11.82 1 98.75 35 TRP B CA 1
ATOM 2179 C C . TRP B 1 35 ? -3.898 31.156 10.758 1 98.75 35 TRP B C 1
ATOM 2181 O O . TRP B 1 35 ? -5.082 31.031 10.43 1 98.75 35 TRP B O 1
ATOM 2191 N N . ARG B 1 36 ? -3.133 32.031 10.258 1 98.44 36 ARG B N 1
ATOM 2192 C CA . ARG B 1 36 ? -3.615 32.969 9.25 1 98.44 36 ARG B CA 1
ATOM 2193 C C . ARG B 1 36 ? -4.047 32.25 7.984 1 98.44 36 ARG B C 1
ATOM 2195 O O . ARG B 1 36 ? -5.035 32.625 7.352 1 98.44 36 ARG B O 1
ATOM 2202 N N . ALA B 1 37 ? -3.238 31.234 7.598 1 97.69 37 ALA B N 1
ATOM 2203 C CA . ALA B 1 37 ? -3.631 30.406 6.449 1 97.69 37 ALA B CA 1
ATOM 2204 C C . ALA B 1 37 ? -4.973 29.734 6.699 1 97.69 37 ALA B C 1
ATOM 2206 O O . ALA B 1 37 ? -5.824 29.688 5.809 1 97.69 37 ALA B O 1
ATOM 2207 N N . ALA B 1 38 ? -5.156 29.203 7.879 1 98.56 38 ALA B N 1
ATOM 2208 C CA . ALA B 1 38 ? -6.406 28.547 8.258 1 98.56 38 ALA B CA 1
ATOM 2209 C C . ALA B 1 38 ? -7.578 29.516 8.211 1 98.56 38 ALA B C 1
ATOM 2211 O O . ALA B 1 38 ? -8.641 29.203 7.676 1 98.56 38 ALA B O 1
ATOM 2212 N N . LYS B 1 39 ? -7.359 30.703 8.727 1 98.31 39 LYS B N 1
ATOM 2213 C CA . LYS B 1 39 ? -8.398 31.734 8.711 1 98.31 39 LYS B CA 1
ATOM 2214 C C . LYS B 1 39 ? -8.758 32.125 7.281 1 98.31 39 LYS B C 1
ATOM 2216 O O . LYS B 1 39 ? -9.93 32.312 6.957 1 98.31 39 LYS B O 1
ATOM 2221 N N . ALA B 1 40 ? -7.742 32.25 6.531 1 98 40 ALA B N 1
ATOM 2222 C CA . ALA B 1 40 ? -7.938 32.656 5.145 1 98 40 ALA B CA 1
ATOM 2223 C C . ALA B 1 40 ? -8.742 31.609 4.371 1 98 40 ALA B C 1
ATOM 2225 O O . ALA B 1 40 ? -9.453 31.953 3.42 1 98 40 ALA B O 1
ATOM 2226 N N . ALA B 1 41 ? -8.609 30.328 4.734 1 97.25 41 ALA B N 1
ATOM 2227 C CA . ALA B 1 41 ? -9.359 29.266 4.074 1 97.25 41 ALA B CA 1
ATOM 2228 C C . ALA B 1 41 ? -10.859 29.453 4.254 1 97.25 41 ALA B C 1
ATOM 2230 O O . ALA B 1 41 ? -11.648 29.047 3.396 1 97.25 41 ALA B O 1
ATOM 2231 N N . GLY B 1 42 ? -11.289 29.984 5.422 1 95.56 42 GLY B N 1
ATOM 2232 C CA . GLY B 1 42 ? -12.68 30.344 5.652 1 95.56 42 GLY B CA 1
ATOM 2233 C C . GLY B 1 42 ? -13.594 29.141 5.801 1 95.56 42 GLY B C 1
ATOM 2234 O O . GLY B 1 42 ? -14.75 29.188 5.375 1 95.56 42 GLY B O 1
ATOM 2235 N N . GLU B 1 43 ? -13.133 28.031 6.316 1 94.5 43 GLU B N 1
ATOM 2236 C CA . GLU B 1 43 ? -13.914 26.797 6.328 1 94.5 43 GLU B CA 1
ATOM 2237 C C . GLU B 1 43 ? -14.344 26.422 7.742 1 94.5 43 GLU B C 1
ATOM 2239 O O . GLU B 1 43 ? -14.695 25.266 8.008 1 94.5 43 GLU B O 1
ATOM 2244 N N . GLY B 1 44 ? -14.375 27.359 8.648 1 94.81 44 GLY B N 1
ATOM 2245 C CA . GLY B 1 44 ? -14.836 27.047 9.992 1 94.81 44 GLY B CA 1
ATOM 2246 C C . GLY B 1 44 ? -14.008 27.703 11.078 1 94.81 44 GLY B C 1
ATOM 2247 O O . GLY B 1 44 ? -13.25 28.641 10.812 1 94.81 44 GLY B O 1
ATOM 2248 N N . LYS B 1 45 ? -14.242 27.203 12.305 1 96.56 45 LYS B N 1
ATOM 2249 C CA . LYS B 1 45 ? -13.492 27.703 13.453 1 96.56 45 LYS B CA 1
ATOM 2250 C C . LYS B 1 45 ? -12.039 27.25 13.391 1 96.56 45 LYS B C 1
ATOM 2252 O O . LYS B 1 45 ? -11.734 26.188 12.836 1 96.56 45 LYS B O 1
ATOM 2257 N N . VAL B 1 46 ? -11.227 28.078 13.898 1 98.69 46 VAL B N 1
ATOM 2258 C CA . VAL B 1 46 ? -9.812 27.734 14 1 98.69 46 VAL B CA 1
ATOM 2259 C C . VAL B 1 46 ? -9.383 27.75 15.469 1 98.69 46 VAL B C 1
ATOM 2261 O O . VAL B 1 46 ? -9.617 28.734 16.188 1 98.69 46 VAL B O 1
ATOM 2264 N N . LEU B 1 47 ? -8.852 26.688 15.836 1 98.56 47 LEU B N 1
ATOM 2265 C CA . LEU B 1 47 ? -8.43 26.516 17.219 1 98.56 47 LEU B CA 1
ATOM 2266 C C . LEU B 1 47 ? -6.977 26.062 17.297 1 98.56 47 LEU B C 1
ATOM 2268 O O . LEU B 1 47 ? -6.551 25.188 16.547 1 98.56 47 LEU B O 1
ATOM 2272 N N . ILE B 1 48 ? -6.156 26.688 18.156 1 98.81 48 ILE B N 1
ATOM 2273 C CA . ILE B 1 48 ? -4.809 26.219 18.453 1 98.81 48 ILE B CA 1
ATOM 2274 C C . ILE B 1 48 ? -4.828 25.391 19.75 1 98.81 48 ILE B C 1
ATOM 2276 O O . ILE B 1 48 ? -5.395 25.812 20.75 1 98.81 48 ILE B O 1
ATOM 2280 N N . ALA B 1 49 ? -4.324 24.172 19.703 1 98.75 49 ALA B N 1
ATOM 2281 C CA . ALA B 1 49 ? -4.285 23.281 20.859 1 98.75 49 ALA B CA 1
ATOM 2282 C C . ALA B 1 49 ? -2.857 23.109 21.375 1 98.75 49 ALA B C 1
ATOM 2284 O O . ALA B 1 49 ? -1.963 22.719 20.625 1 98.75 49 ALA B O 1
ATOM 2285 N N . THR B 1 50 ? -2.625 23.344 22.656 1 98.19 50 THR B N 1
ATOM 2286 C CA . THR B 1 50 ? -1.274 23.344 23.203 1 98.19 50 THR B CA 1
ATOM 2287 C C . THR B 1 50 ? -1.3 22.984 24.688 1 98.19 50 THR B C 1
ATOM 2289 O O . THR B 1 50 ? -2.346 23.062 25.344 1 98.19 50 THR B O 1
ATOM 2292 N N . GLU B 1 51 ? -0.217 22.438 25.141 1 96.75 51 GLU B N 1
ATOM 2293 C CA . GLU B 1 51 ? -0.074 22.172 26.578 1 96.75 51 GLU B CA 1
ATOM 2294 C C . GLU B 1 51 ? 0.581 23.359 27.281 1 96.75 51 GLU B C 1
ATOM 2296 O O . GLU B 1 51 ? 0.703 23.375 28.516 1 96.75 51 GLU B O 1
ATOM 2301 N N . SER B 1 52 ? 0.903 24.406 26.656 1 97.38 52 SER B N 1
ATOM 2302 C CA . SER B 1 52 ? 1.767 25.453 27.188 1 97.38 52 SER B CA 1
ATOM 2303 C C . SER B 1 52 ? 1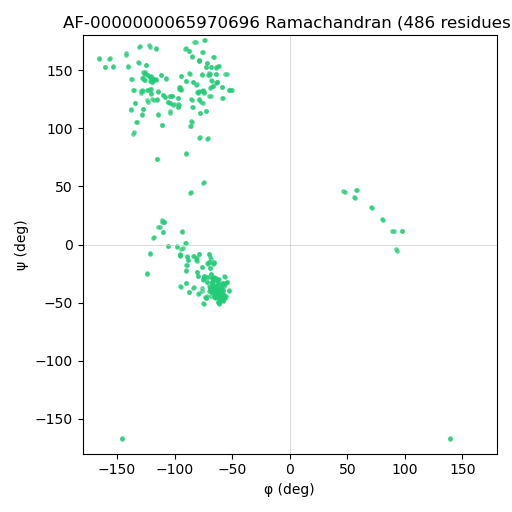.007 26.766 27.359 1 97.38 52 SER B C 1
ATOM 2305 O O . SER B 1 52 ? 0.571 27.359 26.359 1 97.38 52 SER B O 1
ATOM 2307 N N . PRO B 1 53 ? 1.028 27.281 28.562 1 97.75 53 PRO B N 1
ATOM 2308 C CA . PRO B 1 53 ? 0.426 28.609 28.75 1 97.75 53 PRO B CA 1
ATOM 2309 C C . PRO B 1 53 ? 1.161 29.703 27.984 1 97.75 53 PRO B C 1
ATOM 2311 O O . PRO B 1 53 ? 0.545 30.688 27.547 1 97.75 53 PRO B O 1
ATOM 2314 N N . VAL B 1 54 ? 2.428 29.469 27.797 1 97.81 54 VAL B N 1
ATOM 2315 C CA . VAL B 1 54 ? 3.23 30.438 27.047 1 97.81 54 VAL B CA 1
ATOM 2316 C C . VAL B 1 54 ? 2.695 30.562 25.625 1 97.81 54 VAL B C 1
ATOM 2318 O O . VAL B 1 54 ? 2.564 31.688 25.109 1 97.81 54 VAL B O 1
ATOM 2321 N N . ILE B 1 55 ? 2.365 29.484 25 1 98.06 55 ILE B N 1
ATOM 2322 C CA . ILE B 1 55 ? 1.833 29.5 23.641 1 98.06 55 ILE B CA 1
ATOM 2323 C C . ILE B 1 55 ? 0.437 30.109 23.641 1 98.06 55 ILE B C 1
ATOM 2325 O O . ILE B 1 55 ? 0.087 30.859 22.719 1 98.06 55 ILE B O 1
ATOM 2329 N N . VAL B 1 56 ? -0.389 29.859 24.625 1 98.38 56 VAL B N 1
ATOM 2330 C CA . VAL B 1 56 ? -1.725 30.438 24.734 1 98.38 56 VAL B CA 1
ATOM 2331 C C . VAL B 1 56 ? -1.628 31.953 24.734 1 98.38 56 VAL B C 1
ATOM 2333 O O . VAL B 1 56 ? -2.336 32.625 24 1 98.38 56 VAL B O 1
ATOM 2336 N N . GLU B 1 57 ? -0.745 32.438 25.562 1 98.38 57 GLU B N 1
ATOM 2337 C CA . GLU B 1 57 ? -0.559 33.875 25.672 1 98.38 57 GLU B CA 1
ATOM 2338 C C . GLU B 1 57 ? -0.087 34.469 24.344 1 98.38 57 GLU B C 1
ATOM 2340 O O . GLU B 1 57 ? -0.56 35.531 23.938 1 98.38 57 GLU B O 1
ATOM 2345 N N . HIS B 1 58 ? 0.833 33.812 23.766 1 98.31 58 HIS B N 1
ATOM 2346 C CA . HIS B 1 58 ? 1.35 34.25 22.484 1 98.31 58 HIS B CA 1
ATOM 2347 C C . HIS B 1 58 ? 0.24 34.344 21.438 1 98.31 58 HIS B C 1
ATOM 2349 O O . HIS B 1 58 ? 0.152 35.312 20.688 1 98.31 58 HIS B O 1
ATOM 2355 N N . CYS B 1 59 ? -0.583 33.344 21.359 1 98.56 59 CYS B N 1
ATOM 2356 C CA . CYS B 1 59 ? -1.661 33.25 20.375 1 98.56 59 CYS B CA 1
ATOM 2357 C C . CYS B 1 59 ? -2.666 34.375 20.578 1 98.56 59 CYS B C 1
ATOM 2359 O O . CYS B 1 59 ? -3.195 34.938 19.609 1 98.56 59 CYS B O 1
ATOM 2361 N N . ALA B 1 60 ? -2.898 34.781 21.812 1 98.31 60 ALA B N 1
ATOM 2362 C CA . ALA B 1 60 ? -3.836 35.844 22.125 1 98.31 60 ALA B CA 1
ATOM 2363 C C . ALA B 1 60 ? -3.395 37.156 21.5 1 98.31 60 ALA B C 1
ATOM 2365 O O . ALA B 1 60 ? -4.23 37.969 21.125 1 98.31 60 ALA B O 1
ATOM 2366 N N . LYS B 1 61 ? -2.152 37.344 21.359 1 98.06 61 LYS B N 1
ATOM 2367 C CA . LYS B 1 61 ? -1.59 38.594 20.875 1 98.06 61 LYS B CA 1
ATOM 2368 C C . LYS B 1 61 ? -2.002 38.844 19.422 1 98.06 61 LYS B C 1
ATOM 2370 O O . LYS B 1 61 ? -2.035 40 18.969 1 98.06 61 LYS B O 1
ATOM 2375 N N . PHE B 1 62 ? -2.238 37.781 18.719 1 97.88 62 PHE B N 1
ATOM 2376 C CA . PHE B 1 62 ? -2.645 38 17.328 1 97.88 62 PHE B CA 1
ATOM 2377 C C . PHE B 1 62 ? -4.086 37.531 17.125 1 97.88 62 PHE B C 1
ATOM 2379 O O . PHE B 1 62 ? -4.504 37.281 15.984 1 97.88 62 PHE B O 1
ATOM 2386 N N . GLY B 1 63 ? -4.844 37.312 18.172 1 98.06 63 GLY B N 1
ATOM 2387 C CA . GLY B 1 63 ? -6.285 37.156 18.125 1 98.06 63 GLY B CA 1
ATOM 2388 C C . GLY B 1 63 ? -6.711 35.688 17.938 1 98.06 63 GLY B C 1
ATOM 2389 O O . GLY B 1 63 ? -7.879 35.438 17.641 1 98.06 63 GLY B O 1
ATOM 2390 N N . ALA B 1 64 ? -5.84 34.781 18.062 1 98.56 64 ALA B N 1
ATOM 2391 C CA . ALA B 1 64 ? -6.168 33.375 17.859 1 98.56 64 ALA B CA 1
ATOM 2392 C C . ALA B 1 64 ? -6.754 32.75 19.125 1 98.56 64 ALA B C 1
ATOM 2394 O O . ALA B 1 64 ? -6.34 33.094 20.234 1 98.56 64 ALA B O 1
ATOM 2395 N N . GLN B 1 65 ? -7.727 31.938 18.969 1 98.25 65 GLN B N 1
ATOM 2396 C CA . GLN B 1 65 ? -8.219 31.125 20.078 1 98.25 65 GLN B CA 1
ATOM 2397 C C . GLN B 1 65 ? -7.32 29.922 20.328 1 98.25 65 GLN B C 1
ATOM 2399 O O . GLN B 1 65 ? -7.023 29.172 19.391 1 98.25 65 GLN B O 1
ATOM 2404 N N . ALA B 1 66 ? -6.836 29.781 21.531 1 98.56 66 ALA B N 1
ATOM 2405 C CA . ALA B 1 66 ? -6.004 28.656 21.922 1 98.56 66 ALA B CA 1
ATOM 2406 C C . ALA B 1 66 ? -6.574 27.953 23.156 1 98.56 66 ALA B C 1
ATOM 2408 O O . ALA B 1 66 ? -7.141 28.594 24.031 1 98.56 66 ALA B O 1
ATOM 2409 N N . VAL B 1 67 ? -6.492 26.703 23.172 1 98.19 67 VAL B N 1
ATOM 2410 C CA . VAL B 1 67 ? -6.969 25.922 24.328 1 98.19 67 VAL B CA 1
ATOM 2411 C C . VAL B 1 67 ? -5.82 25.094 24.906 1 98.19 67 VAL B C 1
ATOM 2413 O O . VAL B 1 67 ? -4.938 24.656 24.172 1 98.19 67 VAL B O 1
ATOM 2416 N N . LEU B 1 68 ? -5.84 24.969 26.234 1 98 68 LEU B N 1
ATOM 2417 C CA . LEU B 1 68 ? -4.871 24.109 26.906 1 98 68 LEU B CA 1
ATOM 2418 C C . LEU B 1 68 ? -5.281 22.641 26.797 1 98 68 LEU B C 1
ATOM 2420 O O . LEU B 1 68 ? -6.453 22.312 26.969 1 98 68 LEU B O 1
ATOM 2424 N N . THR B 1 69 ? -4.395 21.812 26.438 1 97.75 69 THR B N 1
ATOM 2425 C CA . THR B 1 69 ? -4.559 20.359 26.422 1 97.75 69 THR B CA 1
ATOM 2426 C C . THR B 1 69 ? -3.506 19.688 27.297 1 97.75 69 THR B C 1
ATOM 2428 O O . THR B 1 69 ? -2.576 20.344 27.766 1 97.75 69 THR B O 1
ATOM 2431 N N . SER B 1 70 ? -3.691 18.391 27.484 1 95.94 70 SER B N 1
ATOM 2432 C CA . SER B 1 70 ? -2.867 17.641 28.422 1 95.94 70 SER B CA 1
ATOM 2433 C C . SER B 1 70 ? -1.446 17.469 27.891 1 95.94 70 SER B C 1
ATOM 2435 O O . SER B 1 70 ? -1.242 17.297 26.688 1 95.94 70 SER B O 1
ATOM 2437 N N . GLU B 1 71 ? -0.49 17.469 28.797 1 93.12 71 GLU B N 1
ATOM 2438 C CA . GLU B 1 71 ? 0.895 17.141 28.469 1 93.12 71 GLU B CA 1
ATOM 2439 C C . GLU B 1 71 ? 1.04 15.664 28.109 1 93.12 71 GLU B C 1
ATOM 2441 O O . GLU B 1 71 ? 2.059 15.258 27.547 1 93.12 71 GLU B O 1
ATOM 2446 N N . ALA B 1 72 ? 0.019 14.938 28.391 1 91.69 72 ALA B N 1
ATOM 2447 C CA . ALA B 1 72 ? 0.067 13.484 28.203 1 91.69 72 ALA B CA 1
ATOM 2448 C C . ALA B 1 72 ? -0.167 13.117 26.734 1 91.69 72 ALA B C 1
ATOM 2450 O O . ALA B 1 72 ? 0.09 11.984 26.328 1 91.69 72 ALA B O 1
ATOM 2451 N N . CYS B 1 73 ? -0.644 14.094 25.969 1 91.44 73 CYS B N 1
ATOM 2452 C CA . CYS B 1 73 ? -0.861 13.82 24.562 1 91.44 73 CYS B CA 1
ATOM 2453 C C . CYS B 1 73 ? 0.433 13.375 23.891 1 91.44 73 CYS B C 1
ATOM 2455 O O . CYS B 1 73 ? 1.427 14.102 23.906 1 91.44 73 CYS B O 1
ATOM 2457 N N . GLN B 1 74 ? 0.407 12.219 23.219 1 84.5 74 GLN B N 1
ATOM 2458 C CA . GLN B 1 74 ? 1.611 11.617 22.641 1 84.5 74 GLN B CA 1
ATOM 2459 C C . GLN B 1 74 ? 1.839 12.102 21.219 1 84.5 74 GLN B C 1
ATOM 2461 O O . GLN B 1 74 ? 2.957 12.031 20.703 1 84.5 74 GLN B O 1
ATOM 2466 N N . SER B 1 75 ? 0.807 12.539 20.609 1 89.5 75 SER B N 1
ATOM 2467 C CA . SER B 1 75 ? 0.9 12.969 19.219 1 89.5 75 SER B CA 1
ATOM 2468 C C . SER B 1 75 ? 0.039 14.195 18.953 1 89.5 75 SER B C 1
ATOM 2470 O O . SER B 1 75 ? -0.806 14.555 19.781 1 89.5 75 SER B O 1
ATOM 2472 N N . GLY B 1 76 ? 0.331 14.828 17.844 1 92.75 76 GLY B N 1
ATOM 2473 C CA . GLY B 1 76 ? -0.522 15.922 17.406 1 92.75 76 GLY B CA 1
ATOM 2474 C C . GLY B 1 76 ? -1.973 15.516 17.234 1 92.75 76 GLY B C 1
ATOM 2475 O O . GLY B 1 76 ? -2.881 16.281 17.562 1 92.75 76 GLY B O 1
ATOM 2476 N N . THR B 1 77 ? -2.164 14.32 16.781 1 95.75 77 THR B N 1
ATOM 2477 C CA . THR B 1 77 ? -3.514 13.82 16.547 1 95.75 77 THR B CA 1
ATOM 2478 C C . THR B 1 77 ? -4.246 13.609 17.875 1 95.75 77 THR B C 1
ATOM 2480 O O . THR B 1 77 ? -5.43 13.93 18 1 95.75 77 THR B O 1
ATOM 2483 N N . ASP B 1 78 ? -3.557 13.109 18.875 1 94.94 78 ASP B N 1
ATOM 2484 C CA . ASP B 1 78 ? -4.148 12.992 20.203 1 94.94 78 ASP B CA 1
ATOM 2485 C C . ASP B 1 78 ? -4.578 14.359 20.719 1 94.94 78 ASP B C 1
ATOM 2487 O O . ASP B 1 78 ? -5.648 14.492 21.328 1 94.94 78 ASP B O 1
ATOM 2491 N N . ARG B 1 79 ? -3.729 15.32 20.531 1 96.81 79 ARG B N 1
ATOM 2492 C CA . ARG B 1 79 ? -3.953 16.672 21.062 1 96.81 79 ARG B CA 1
ATOM 2493 C C . ARG B 1 79 ? -5.172 17.312 20.406 1 96.81 79 ARG B C 1
ATOM 2495 O O . ARG B 1 79 ? -5.977 17.953 21.078 1 96.81 79 ARG B O 1
ATOM 2502 N N . ILE B 1 80 ? -5.289 17.109 19.109 1 98.12 80 ILE B N 1
ATOM 2503 C CA . ILE B 1 80 ? -6.422 17.734 18.438 1 98.12 80 ILE B CA 1
ATOM 2504 C C . ILE B 1 80 ? -7.723 17.062 18.891 1 98.12 80 ILE B C 1
ATOM 2506 O O . ILE B 1 80 ? -8.75 17.734 19.031 1 98.12 80 ILE B O 1
ATOM 2510 N N . TYR B 1 81 ? -7.719 15.797 19.094 1 98.25 81 TYR B N 1
ATOM 2511 C CA . TYR B 1 81 ? -8.922 15.125 19.578 1 98.25 81 TYR B CA 1
ATOM 2512 C C . TYR B 1 81 ? -9.32 15.648 20.953 1 98.25 81 TYR B C 1
ATOM 2514 O O . TYR B 1 81 ? -10.492 15.93 21.203 1 98.25 81 TYR B O 1
ATOM 2522 N N . GLU B 1 82 ? -8.336 15.68 21.828 1 98.06 82 GLU B N 1
ATOM 2523 C CA . GLU B 1 82 ? -8.633 16.188 23.172 1 98.06 82 GLU B CA 1
ATOM 2524 C C . GLU B 1 82 ? -9.289 17.562 23.109 1 98.06 82 GLU B C 1
ATOM 2526 O O . GLU B 1 82 ? -10.18 17.859 23.891 1 98.06 82 GLU B O 1
ATOM 2531 N N . ALA B 1 83 ? -8.828 18.391 22.203 1 98.25 83 ALA B N 1
ATOM 2532 C CA . ALA B 1 83 ? -9.312 19.766 22.078 1 98.25 83 ALA B CA 1
ATOM 2533 C C . ALA B 1 83 ? -10.758 19.797 21.594 1 98.25 83 ALA B C 1
ATOM 2535 O O . ALA B 1 83 ? -11.5 20.734 21.891 1 98.25 83 ALA B O 1
ATOM 2536 N N . VAL B 1 84 ? -11.211 18.703 20.844 1 98.06 84 VAL B N 1
ATOM 2537 C CA . VAL B 1 84 ? -12.477 18.875 20.125 1 98.06 84 VAL B CA 1
ATOM 2538 C C . VAL B 1 84 ? -13.477 17.812 20.609 1 98.06 84 VAL B C 1
ATOM 2540 O O . VAL B 1 84 ? -14.633 17.812 20.188 1 98.06 84 VAL B O 1
ATOM 2543 N N . LYS B 1 85 ? -13.094 16.875 21.391 1 97.25 85 LYS B N 1
ATOM 2544 C CA . LYS B 1 85 ? -13.891 15.695 21.703 1 97.25 85 LYS B CA 1
ATOM 2545 C C . LYS B 1 85 ? -15.25 16.094 22.281 1 97.25 85 LYS B C 1
ATOM 2547 O O . LYS B 1 85 ? -16.234 15.375 22.094 1 97.25 85 LYS B O 1
ATOM 2552 N N . ASN B 1 86 ? -15.367 17.25 22.922 1 96.62 86 ASN B N 1
ATOM 2553 C CA . ASN B 1 86 ? -16.625 17.672 23.547 1 96.62 86 ASN B CA 1
ATOM 2554 C C . ASN B 1 86 ? -17.406 18.625 22.641 1 96.62 86 ASN B C 1
ATOM 2556 O O . ASN B 1 86 ? -18.5 19.062 23 1 96.62 86 ASN B O 1
ATOM 2560 N N . GLY B 1 87 ? -16.859 18.953 21.5 1 96.12 87 GLY B N 1
ATOM 2561 C CA . GLY B 1 87 ? -17.516 19.859 20.578 1 96.12 87 GLY B CA 1
ATOM 2562 C C . GLY B 1 87 ? -18.547 19.156 19.703 1 96.12 87 GLY B C 1
ATOM 2563 O O . GLY B 1 87 ? -18.641 17.938 19.719 1 96.12 87 GLY B O 1
ATOM 2564 N N . SER B 1 88 ? -19.281 19.922 18.922 1 95.69 88 SER B N 1
ATOM 2565 C CA . SER B 1 88 ? -20.375 19.391 18.125 1 95.69 88 SER B CA 1
ATOM 2566 C C . SER B 1 88 ? -19.984 19.312 16.641 1 95.69 88 SER B C 1
ATOM 2568 O O . SER B 1 88 ? -20.797 18.906 15.805 1 95.69 88 SER B O 1
ATOM 2570 N N . GLU B 1 89 ? -18.812 19.719 16.297 1 97 89 GLU B N 1
ATOM 2571 C CA . GLU B 1 89 ? -18.391 19.75 14.891 1 97 89 GLU B CA 1
ATOM 2572 C C . GLU B 1 89 ? -18.344 18.344 14.297 1 97 89 GLU B C 1
ATOM 2574 O O . GLU B 1 89 ? -18.031 17.375 14.992 1 97 89 GLU B O 1
ATOM 2579 N N . ASP B 1 90 ? -18.656 18.266 13.039 1 97.44 90 ASP B N 1
ATOM 2580 C CA . ASP B 1 90 ? -18.703 16.984 12.328 1 97.44 90 ASP B CA 1
ATOM 2581 C C . ASP B 1 90 ? -17.344 16.656 11.711 1 97.44 90 ASP B C 1
ATOM 2583 O O . ASP B 1 90 ? -17.016 15.484 11.539 1 97.44 90 ASP B O 1
ATOM 2587 N N . TYR B 1 91 ? -16.656 17.688 11.312 1 98.31 91 TYR B N 1
ATOM 2588 C CA . TYR B 1 91 ? -15.398 17.547 10.578 1 98.31 91 TYR B CA 1
ATOM 2589 C C . TYR B 1 91 ? -14.258 18.266 11.297 1 98.31 91 TYR B C 1
ATOM 2591 O O . TYR B 1 91 ? -14.445 19.391 11.797 1 98.31 91 TYR B O 1
ATOM 2599 N N . VAL B 1 92 ? -13.148 17.609 11.43 1 98.62 92 VAL B N 1
ATOM 2600 C CA . VAL B 1 92 ? -11.984 18.156 12.117 1 98.62 92 VAL B CA 1
ATOM 2601 C C . VAL B 1 92 ? -10.773 18.141 11.18 1 98.62 92 VAL B C 1
ATOM 2603 O O . VAL B 1 92 ? -10.422 17.094 10.633 1 98.62 92 VAL B O 1
ATOM 2606 N N . LEU B 1 93 ? -10.188 19.234 10.953 1 98.69 93 LEU B N 1
ATOM 2607 C CA . LEU B 1 93 ? -8.945 19.312 10.203 1 98.69 93 LEU B CA 1
ATOM 2608 C C . LEU B 1 93 ? -7.746 19.453 11.133 1 98.69 93 LEU B C 1
ATOM 2610 O O . LEU B 1 93 ? -7.711 20.375 11.961 1 98.69 93 LEU B O 1
ATOM 2614 N N . ASN B 1 94 ? -6.871 18.531 11.039 1 98.56 94 ASN B N 1
ATOM 2615 C CA . ASN B 1 94 ? -5.582 18.609 11.727 1 98.56 94 ASN B CA 1
ATOM 2616 C C . ASN B 1 94 ? -4.547 19.359 10.891 1 98.56 94 ASN B C 1
ATOM 2618 O O . ASN B 1 94 ? -3.955 18.781 9.969 1 98.56 94 ASN B O 1
ATOM 2622 N N . LEU B 1 95 ? -4.309 20.562 11.227 1 98.19 95 LEU B N 1
ATOM 2623 C CA . LEU B 1 95 ? -3.328 21.391 10.539 1 98.19 95 LEU B CA 1
ATOM 2624 C C . LEU B 1 95 ? -2.055 21.531 11.367 1 98.19 95 LEU B C 1
ATOM 2626 O O . LEU B 1 95 ? -2.074 22.125 12.445 1 98.19 95 LEU B O 1
ATOM 2630 N N . GLN B 1 96 ? -0.993 21 10.836 1 96.25 96 GLN B N 1
ATOM 2631 C CA . GLN B 1 96 ? 0.25 20.953 11.594 1 96.25 96 GLN B CA 1
ATOM 2632 C C . GLN B 1 96 ? 0.769 22.359 11.875 1 96.25 96 GLN B C 1
ATOM 2634 O O . GLN B 1 96 ? 0.796 23.203 10.977 1 96.25 96 GLN B O 1
ATOM 2639 N N . GLY B 1 97 ? 1.228 22.562 13.008 1 96.38 97 GLY B N 1
ATOM 2640 C CA . GLY B 1 97 ? 1.63 23.875 13.461 1 96.38 97 GLY B CA 1
ATOM 2641 C C . GLY B 1 97 ? 2.984 24.297 12.93 1 96.38 97 GLY B C 1
ATOM 2642 O O . GLY B 1 97 ? 3.369 25.469 13.062 1 96.38 97 GLY B O 1
ATOM 2643 N N . ASP B 1 98 ? 3.646 23.344 12.281 1 94.56 98 ASP B N 1
ATOM 2644 C CA . ASP B 1 98 ? 4.988 23.641 11.789 1 94.56 98 ASP B CA 1
ATOM 2645 C C . ASP B 1 98 ? 5 23.75 10.266 1 94.56 98 ASP B C 1
ATOM 2647 O O . ASP B 1 98 ? 6.051 23.594 9.633 1 94.56 98 ASP B O 1
ATOM 2651 N N . GLU B 1 99 ? 3.889 23.953 9.68 1 95.19 99 GLU B N 1
ATOM 2652 C CA . GLU B 1 99 ? 3.758 24.094 8.234 1 95.19 99 GLU B CA 1
ATOM 2653 C C . GLU B 1 99 ? 3.283 25.5 7.863 1 95.19 99 GLU B C 1
ATOM 2655 O O . GLU B 1 99 ? 2.189 25.656 7.316 1 95.19 99 GLU B O 1
ATOM 2660 N N . PRO B 1 100 ? 4.133 26.5 7.969 1 96.06 100 PRO B N 1
ATOM 2661 C CA . PRO B 1 100 ? 3.725 27.891 7.801 1 96.06 100 PRO B CA 1
ATOM 2662 C C . PRO B 1 100 ? 3.369 28.234 6.355 1 96.06 100 PRO B C 1
ATOM 2664 O O . PRO B 1 100 ? 2.799 29.297 6.086 1 96.06 100 PRO B O 1
ATOM 2667 N N . PHE B 1 101 ? 3.609 27.344 5.395 1 95.62 101 PHE B N 1
ATOM 2668 C CA . PHE B 1 101 ? 3.418 27.688 3.99 1 95.62 101 PHE B CA 1
ATOM 2669 C C . PHE B 1 101 ? 2.219 26.953 3.412 1 95.62 101 PHE B C 1
ATOM 2671 O O . PHE B 1 101 ? 2.039 26.906 2.193 1 95.62 101 PHE B O 1
ATOM 2678 N N . VAL B 1 102 ? 1.452 26.344 4.238 1 96.5 102 VAL B N 1
ATOM 2679 C CA . VAL B 1 102 ? 0.239 25.688 3.768 1 96.5 102 VAL B CA 1
ATOM 2680 C C . VAL B 1 102 ? -0.675 26.703 3.094 1 96.5 102 VAL B C 1
ATOM 2682 O O . VAL B 1 102 ? -0.832 27.828 3.584 1 96.5 102 VAL B O 1
ATOM 2685 N N . LYS B 1 103 ? -1.223 26.375 1.997 1 96.69 103 LYS B N 1
ATOM 2686 C CA . LYS B 1 103 ? -2.092 27.281 1.254 1 96.69 103 LYS B CA 1
ATOM 2687 C C . LYS B 1 103 ? -3.547 27.125 1.689 1 96.69 103 LYS B C 1
ATOM 2689 O O . LYS B 1 103 ? -4.02 26.016 1.917 1 96.69 103 LYS B O 1
ATOM 2694 N N . PRO B 1 104 ? -4.219 28.281 1.761 1 97.75 104 PRO B N 1
ATOM 2695 C CA . PRO B 1 104 ? -5.645 28.203 2.098 1 97.75 104 PRO B CA 1
ATOM 2696 C C . PRO B 1 104 ? -6.426 27.281 1.167 1 97.75 104 PRO B C 1
ATOM 2698 O O . PRO B 1 104 ? -7.336 26.578 1.612 1 97.75 104 PRO B O 1
ATOM 2701 N N . GLN B 1 105 ? -6.016 27.219 -0.046 1 97.5 105 GLN B N 1
ATOM 2702 C CA . GLN B 1 105 ? -6.703 26.375 -1.023 1 97.5 105 GLN B CA 1
ATOM 2703 C C . GLN B 1 105 ? -6.551 24.891 -0.686 1 97.5 105 GLN B C 1
ATOM 2705 O O . GLN B 1 105 ? -7.453 24.094 -0.938 1 97.5 105 GLN B O 1
ATOM 2710 N N . THR B 1 106 ? -5.402 24.578 -0.151 1 97.94 106 THR B N 1
ATOM 2711 C CA . THR B 1 106 ? -5.184 23.188 0.281 1 97.94 106 THR B CA 1
ATOM 2712 C C . THR B 1 106 ? -6.125 22.828 1.422 1 97.94 106 THR B C 1
ATOM 2714 O O . THR B 1 106 ? -6.766 21.781 1.393 1 97.94 106 THR B O 1
ATOM 2717 N N . ILE B 1 107 ? -6.246 23.719 2.355 1 98.31 107 ILE B N 1
ATOM 2718 C CA . ILE B 1 107 ? -7.129 23.531 3.502 1 98.31 107 ILE B CA 1
ATOM 2719 C C . ILE B 1 107 ? -8.57 23.359 3.023 1 98.31 107 ILE B C 1
ATOM 2721 O O . ILE B 1 107 ? -9.227 22.375 3.383 1 98.31 107 ILE B O 1
ATOM 2725 N N . LYS B 1 108 ? -8.992 24.234 2.154 1 97.81 108 LYS B N 1
ATOM 2726 C CA . LYS B 1 108 ? -10.344 24.188 1.599 1 97.81 108 LYS B CA 1
ATOM 2727 C C . LYS B 1 108 ? -10.578 22.875 0.843 1 97.81 108 LYS B C 1
ATOM 2729 O O . LYS B 1 108 ? -11.633 22.25 0.977 1 97.81 108 LYS B O 1
ATOM 2734 N N . GLY B 1 109 ? -9.594 22.547 0.056 1 97.94 109 GLY B N 1
ATOM 2735 C CA . GLY B 1 109 ? -9.711 21.344 -0.756 1 97.94 109 GLY B CA 1
ATOM 2736 C C . GLY B 1 109 ? -9.875 20.094 0.066 1 97.94 109 GLY B C 1
ATOM 2737 O O . GLY B 1 109 ? -10.711 19.234 -0.257 1 97.94 109 GLY B O 1
ATOM 2738 N N . VAL B 1 110 ? -9.133 19.922 1.123 1 98.31 110 VAL B N 1
ATOM 2739 C CA . VAL B 1 110 ? -9.195 18.734 1.978 1 98.31 110 VAL B CA 1
ATOM 2740 C C . VAL B 1 110 ? -10.562 18.656 2.643 1 98.31 110 VAL B C 1
ATOM 2742 O O . VAL B 1 110 ? -11.18 17.594 2.674 1 98.31 110 VAL B O 1
ATOM 2745 N N . ILE B 1 111 ? -11.047 19.766 3.137 1 98 111 ILE B N 1
ATOM 2746 C CA . ILE B 1 111 ? -12.336 19.812 3.816 1 98 111 ILE B CA 1
ATOM 2747 C C . ILE B 1 111 ? -13.453 19.484 2.826 1 98 111 ILE B C 1
ATOM 2749 O O . ILE B 1 111 ? -14.359 18.703 3.133 1 98 111 ILE B O 1
ATOM 2753 N N . LYS B 1 112 ? -13.367 20.047 1.657 1 97.56 112 LYS B N 1
ATOM 2754 C CA . LYS B 1 112 ? -14.391 19.812 0.641 1 97.56 112 LYS B CA 1
ATOM 2755 C C . LYS B 1 112 ? -14.43 18.328 0.247 1 97.56 112 LYS B C 1
ATOM 2757 O O . LYS B 1 112 ? -15.516 17.766 0.077 1 97.56 112 LYS B O 1
ATOM 2762 N N . LEU B 1 113 ? -13.281 17.766 0.074 1 97.75 113 LEU B N 1
ATOM 2763 C CA . LEU B 1 113 ? -13.203 16.344 -0.263 1 97.75 113 LEU B CA 1
ATOM 2764 C C . LEU B 1 113 ? -13.883 15.5 0.806 1 97.75 113 LEU B C 1
ATOM 2766 O O . LEU B 1 113 ? -14.664 14.594 0.487 1 97.75 113 LEU B O 1
ATOM 2770 N N . LEU B 1 114 ? -13.594 15.82 1.987 1 97 114 LEU B N 1
ATOM 2771 C CA . LEU B 1 114 ? -14.125 15.078 3.125 1 97 114 LEU B CA 1
ATOM 2772 C C . LEU B 1 114 ? -15.648 15.156 3.158 1 97 114 LEU B C 1
ATOM 2774 O O . LEU B 1 114 ? -16.328 14.164 3.449 1 97 114 LEU B O 1
ATOM 2778 N N . LYS B 1 115 ? -16.188 16.25 2.854 1 96.69 115 LYS B N 1
ATOM 2779 C CA . LYS B 1 115 ? -17.625 16.5 2.924 1 96.69 115 LYS B CA 1
ATOM 2780 C C . LYS B 1 115 ? -18.344 15.914 1.714 1 96.69 115 LYS B C 1
ATOM 2782 O O . LYS B 1 115 ? -19.531 15.609 1.781 1 96.69 115 LYS B O 1
ATOM 2787 N N . LYS B 1 116 ? -17.672 15.797 0.623 1 94.94 116 LYS B N 1
ATOM 2788 C CA . LYS B 1 116 ? -18.266 15.391 -0.65 1 94.94 116 LYS B CA 1
ATOM 2789 C C . LYS B 1 116 ? -18.547 13.898 -0.672 1 94.94 116 LYS B C 1
ATOM 2791 O O . LYS B 1 116 ? -19.5 13.453 -1.333 1 94.94 116 LYS B O 1
ATOM 2796 N N . ASP B 1 117 ? -17.812 13.117 -0.005 1 91.88 117 ASP B N 1
ATOM 2797 C CA . ASP B 1 117 ? -17.891 11.664 -0.093 1 91.88 117 ASP B CA 1
ATOM 2798 C C . ASP B 1 117 ? -18.031 11.039 1.294 1 91.88 117 ASP B C 1
ATOM 2800 O O . ASP B 1 117 ? -17.062 11.008 2.061 1 91.88 117 ASP B O 1
ATOM 2804 N N . SER B 1 118 ? -19.141 10.492 1.533 1 92.62 118 SER B N 1
ATOM 2805 C CA . SER B 1 118 ? -19.438 9.945 2.855 1 92.62 118 SER B CA 1
ATOM 2806 C C . SER B 1 118 ? -18.609 8.695 3.129 1 92.62 118 SER B C 1
ATOM 2808 O O . SER B 1 118 ? -18.5 8.258 4.277 1 92.62 118 SER B O 1
ATOM 2810 N N . LYS B 1 119 ? -18.031 8.133 2.168 1 95.31 119 LYS B N 1
ATOM 2811 C CA . LYS B 1 119 ? -17.25 6.914 2.344 1 95.31 119 LYS B CA 1
ATOM 2812 C C . LYS B 1 119 ? -15.844 7.234 2.855 1 95.31 119 LYS B C 1
ATOM 2814 O O . LYS B 1 119 ? -15.117 6.34 3.303 1 95.31 119 LYS B O 1
ATOM 2819 N N . ILE B 1 120 ? -15.5 8.523 2.826 1 98.12 120 ILE B N 1
ATOM 2820 C CA . ILE B 1 120 ? -14.164 8.938 3.227 1 98.12 120 ILE B CA 1
ATOM 2821 C C . ILE B 1 120 ? -14.109 9.117 4.742 1 98.12 120 ILE B C 1
ATOM 2823 O O . ILE B 1 120 ? -14.953 9.812 5.32 1 98.12 120 ILE B O 1
ATOM 2827 N N . ASP B 1 121 ? -13.188 8.43 5.359 1 98.62 121 ASP B N 1
ATOM 2828 C CA . ASP B 1 121 ? -12.953 8.617 6.785 1 98.62 121 ASP B CA 1
ATOM 2829 C C . ASP B 1 121 ? -11.953 9.75 7.031 1 98.62 121 ASP B C 1
ATOM 2831 O O . ASP B 1 121 ? -12.133 10.547 7.957 1 98.62 121 ASP B O 1
ATOM 2835 N N . ILE B 1 122 ? -10.938 9.789 6.227 1 98.81 122 ILE B N 1
ATOM 2836 C CA . ILE B 1 122 ? -9.844 10.742 6.355 1 98.81 122 ILE B CA 1
ATOM 2837 C C . ILE B 1 122 ? -9.5 11.32 4.984 1 98.81 122 ILE B C 1
ATOM 2839 O O . ILE B 1 122 ? -9.438 10.586 3.994 1 98.81 122 ILE B O 1
ATOM 2843 N N . ALA B 1 123 ? -9.359 12.594 4.895 1 98.75 123 ALA B N 1
ATOM 2844 C CA . ALA B 1 123 ? -8.867 13.273 3.695 1 98.75 123 ALA B CA 1
ATOM 2845 C C . ALA B 1 123 ? -7.5 13.891 3.941 1 98.75 123 ALA B C 1
ATOM 2847 O O . ALA B 1 123 ? -7.203 14.336 5.051 1 98.75 123 ALA B O 1
ATOM 2848 N N . THR B 1 124 ? -6.684 13.914 2.965 1 98.69 124 THR B N 1
ATOM 2849 C CA . THR B 1 124 ? -5.355 14.508 3.057 1 98.69 124 THR B CA 1
ATOM 2850 C C . THR B 1 124 ? -4.957 15.156 1.731 1 98.69 124 THR B C 1
ATOM 2852 O O . THR B 1 124 ? -5.82 15.508 0.923 1 98.69 124 THR B O 1
ATOM 2855 N N . ALA B 1 125 ? -3.656 15.508 1.593 1 98.56 125 ALA B N 1
ATOM 2856 C CA . ALA B 1 125 ? -3.17 16.141 0.369 1 98.56 125 ALA B CA 1
ATOM 2857 C C . ALA B 1 125 ? -1.832 15.547 -0.061 1 98.56 125 ALA B C 1
ATOM 2859 O O . ALA B 1 125 ? -1.006 15.188 0.781 1 98.56 125 ALA B O 1
ATOM 2860 N N . CYS B 1 126 ? -1.709 15.422 -1.33 1 98.56 126 CYS B N 1
ATOM 2861 C CA . CYS B 1 126 ? -0.451 15.023 -1.951 1 98.56 126 CYS B CA 1
ATOM 2862 C C . CYS B 1 126 ? -0.092 15.953 -3.104 1 98.56 126 CYS B C 1
ATOM 2864 O O . CYS B 1 126 ? -0.961 16.641 -3.652 1 98.56 126 CYS B O 1
ATOM 2866 N N . TYR B 1 127 ? 1.168 16.016 -3.41 1 97.38 127 TYR B N 1
ATOM 2867 C CA . TYR B 1 127 ? 1.589 16.719 -4.617 1 97.38 127 TYR B CA 1
ATOM 2868 C C . TYR B 1 127 ? 2.48 15.836 -5.48 1 97.38 127 TYR B C 1
ATOM 2870 O O . TYR B 1 127 ? 3.227 15 -4.965 1 97.38 127 TYR B O 1
ATOM 2878 N N . PRO B 1 128 ? 2.316 15.961 -6.797 1 96.94 128 PRO B N 1
ATOM 2879 C CA . PRO B 1 128 ? 3.154 15.18 -7.711 1 96.94 128 PRO B CA 1
ATOM 2880 C C . PRO B 1 128 ? 4.574 15.734 -7.828 1 96.94 128 PRO B C 1
ATOM 2882 O O . PRO B 1 128 ? 4.785 16.938 -7.664 1 96.94 128 PRO B O 1
ATOM 2885 N N . THR B 1 129 ? 5.48 14.891 -7.992 1 95.12 129 THR B N 1
ATOM 2886 C CA . THR B 1 129 ? 6.848 15.297 -8.297 1 95.12 129 THR B CA 1
ATOM 2887 C C . THR B 1 129 ? 7.473 14.367 -9.328 1 95.12 129 THR B C 1
ATOM 2889 O O . THR B 1 129 ? 7.055 13.211 -9.461 1 95.12 129 THR B O 1
ATOM 2892 N N . PHE B 1 130 ? 8.398 14.906 -10.031 1 91.81 130 PHE B N 1
ATOM 2893 C CA . PHE B 1 130 ? 9.141 14.148 -11.031 1 91.81 130 PHE B CA 1
ATOM 2894 C C . PHE B 1 130 ? 10.625 14.117 -10.688 1 91.81 130 PHE B C 1
ATOM 2896 O O . PHE B 1 130 ? 11.445 13.625 -11.469 1 91.81 130 PHE B O 1
ATOM 2903 N N . ASN B 1 131 ? 10.875 14.656 -9.547 1 91.12 131 ASN B N 1
ATOM 2904 C CA . ASN B 1 131 ? 12.25 14.742 -9.07 1 91.12 131 ASN B CA 1
ATOM 2905 C C . ASN B 1 131 ? 12.688 13.453 -8.383 1 91.12 131 ASN B C 1
ATOM 2907 O O . ASN B 1 131 ? 12.219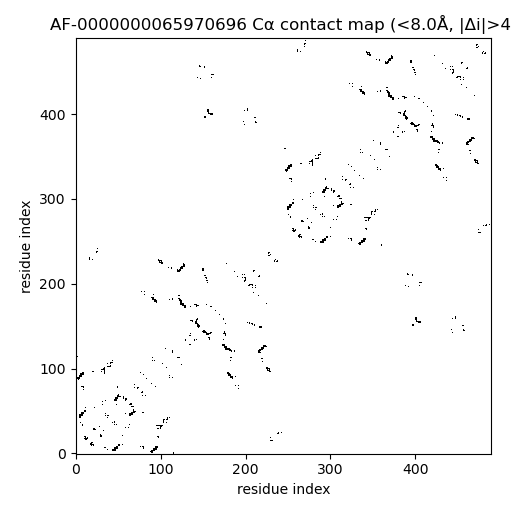 13.141 -7.285 1 91.12 131 ASN B O 1
ATOM 2911 N N . ASP B 1 132 ? 13.68 12.812 -8.906 1 89.06 132 ASP B N 1
ATOM 2912 C CA . ASP B 1 132 ? 14.125 11.516 -8.406 1 89.06 132 ASP B CA 1
ATOM 2913 C C . ASP B 1 132 ? 14.734 11.648 -7.008 1 89.06 132 ASP B C 1
ATOM 2915 O O . ASP B 1 132 ? 14.641 10.727 -6.195 1 89.06 132 ASP B O 1
ATOM 2919 N N . ASP B 1 133 ? 15.359 12.781 -6.766 1 92.56 133 ASP B N 1
ATOM 2920 C CA . ASP B 1 133 ? 15.969 12.984 -5.457 1 92.56 133 ASP B CA 1
ATOM 2921 C C . ASP B 1 133 ? 14.906 13.031 -4.355 1 92.56 133 ASP B C 1
ATOM 2923 O O . ASP B 1 133 ? 15.109 12.492 -3.268 1 92.56 133 ASP B O 1
ATOM 2927 N N . ILE B 1 134 ? 13.836 13.695 -4.664 1 91.38 134 ILE B N 1
ATOM 2928 C CA . ILE B 1 134 ? 12.727 13.742 -3.715 1 91.38 134 ILE B CA 1
ATOM 2929 C C . ILE B 1 134 ? 12.125 12.352 -3.557 1 91.38 134 ILE B C 1
ATOM 2931 O O . ILE B 1 134 ? 11.836 11.914 -2.439 1 91.38 134 ILE B O 1
ATOM 2935 N N . TYR B 1 135 ? 12.055 11.75 -4.684 1 91.12 135 TYR B N 1
ATOM 2936 C CA . TYR B 1 135 ? 11.484 10.414 -4.715 1 91.12 135 TYR B CA 1
ATOM 2937 C C . TYR B 1 135 ? 12.273 9.461 -3.83 1 91.12 135 TYR B C 1
ATOM 2939 O O . TYR B 1 135 ? 11.695 8.641 -3.109 1 91.12 135 TYR B O 1
ATOM 2947 N N . LYS B 1 136 ? 13.492 9.531 -3.781 1 94.94 136 LYS B N 1
ATOM 2948 C CA . LYS B 1 136 ? 14.359 8.602 -3.059 1 94.94 136 LYS B CA 1
ATOM 2949 C C . LYS B 1 136 ? 14.555 9.047 -1.612 1 94.94 136 LYS B C 1
ATOM 2951 O O . LYS B 1 136 ? 15.07 8.289 -0.79 1 94.94 136 LYS B O 1
ATOM 2956 N N . ASN B 1 137 ? 14.18 10.289 -1.265 1 95.5 137 ASN B N 1
ATOM 2957 C CA . ASN B 1 137 ? 14.352 10.844 0.073 1 95.5 137 ASN B CA 1
ATOM 2958 C C . ASN B 1 137 ? 13.367 10.227 1.066 1 95.5 137 ASN B C 1
ATOM 2960 O O . ASN B 1 137 ? 12.156 10.438 0.958 1 95.5 137 ASN B O 1
ATOM 2964 N N . PRO B 1 138 ? 13.844 9.484 2.082 1 96.5 138 PRO B N 1
ATOM 2965 C CA . PRO B 1 138 ? 12.938 8.82 3.021 1 96.5 138 PRO B CA 1
ATOM 2966 C C . PRO B 1 138 ? 12.133 9.812 3.867 1 96.5 138 PRO B C 1
ATOM 2968 O O . PRO B 1 138 ? 11.141 9.43 4.496 1 96.5 138 PRO B O 1
ATOM 2971 N N . ASN B 1 139 ? 12.555 11.023 3.896 1 93.12 139 ASN B N 1
ATOM 2972 C CA . ASN B 1 139 ? 11.82 12.031 4.664 1 93.12 139 ASN B CA 1
ATOM 2973 C C . ASN B 1 139 ? 10.609 12.547 3.896 1 93.12 139 ASN B C 1
ATOM 2975 O O . ASN B 1 139 ? 9.727 13.18 4.477 1 93.12 139 ASN B O 1
ATOM 2979 N N . ALA B 1 140 ? 10.68 12.422 2.572 1 95.19 140 ALA B N 1
ATOM 2980 C CA . ALA B 1 140 ? 9.5 12.688 1.751 1 95.19 140 ALA B CA 1
ATOM 2981 C C . ALA B 1 140 ? 8.617 11.445 1.651 1 95.19 140 ALA B C 1
ATOM 2983 O O . ALA B 1 140 ? 8.953 10.492 0.943 1 95.19 140 ALA B O 1
ATOM 2984 N N . VAL B 1 141 ? 7.523 11.453 2.346 1 97.62 141 VAL B N 1
ATOM 2985 C CA . VAL B 1 141 ? 6.66 10.281 2.412 1 97.62 141 VAL B CA 1
ATOM 2986 C C . VAL B 1 141 ? 5.875 10.141 1.109 1 97.62 141 VAL B C 1
ATOM 2988 O O . VAL B 1 141 ? 5.195 11.078 0.685 1 97.62 141 VAL B O 1
ATOM 2991 N N . LYS B 1 142 ? 6.012 9.008 0.425 1 98.56 142 LYS B N 1
ATOM 2992 C CA . LYS B 1 142 ? 5.309 8.727 -0.825 1 98.56 142 LYS B CA 1
ATOM 2993 C C . LYS B 1 142 ? 3.938 8.117 -0.561 1 98.56 142 LYS B C 1
ATOM 2995 O O . LYS B 1 142 ? 3.76 7.375 0.409 1 98.56 142 LYS B O 1
ATOM 3000 N N . ALA B 1 143 ? 3.027 8.398 -1.374 1 98.75 143 ALA B N 1
ATOM 3001 C CA . ALA B 1 143 ? 1.712 7.766 -1.382 1 98.75 143 ALA B CA 1
ATOM 3002 C C . ALA B 1 143 ? 1.452 7.059 -2.709 1 98.75 143 ALA B C 1
ATOM 3004 O O . ALA B 1 143 ? 1.812 7.57 -3.771 1 98.75 143 ALA B O 1
ATOM 3005 N N . VAL B 1 144 ? 0.856 5.902 -2.66 1 98.75 144 VAL B N 1
ATOM 3006 C CA . VAL B 1 144 ? 0.312 5.266 -3.854 1 98.75 144 VAL B CA 1
ATOM 3007 C C . VAL B 1 144 ? -1.208 5.402 -3.865 1 98.75 144 VAL B C 1
ATOM 3009 O O . VAL B 1 144 ? -1.882 4.992 -2.918 1 98.75 144 VAL B O 1
ATOM 3012 N N . LEU B 1 145 ? -1.695 6.008 -4.914 1 98.44 145 LEU B N 1
ATOM 3013 C CA . LEU B 1 145 ? -3.096 6.406 -5.008 1 98.44 145 LEU B CA 1
ATOM 3014 C C . LEU B 1 145 ? -3.775 5.73 -6.195 1 98.44 145 LEU B C 1
ATOM 3016 O O . LEU B 1 145 ? -3.164 5.562 -7.25 1 98.44 145 LEU B O 1
ATOM 3020 N N . THR B 1 146 ? -5.031 5.387 -5.969 1 97.75 146 THR B N 1
ATOM 3021 C CA . THR B 1 146 ? -5.844 4.91 -7.082 1 97.75 146 THR B CA 1
ATOM 3022 C C . THR B 1 146 ? -6.25 6.07 -7.988 1 97.75 146 THR B C 1
ATOM 3024 O O . THR B 1 146 ? -5.922 7.227 -7.711 1 97.75 146 THR B O 1
ATOM 3027 N N . LYS B 1 147 ? -6.93 5.73 -9.078 1 94.88 147 LYS B N 1
ATOM 3028 C CA . LYS B 1 147 ? -7.371 6.734 -10.039 1 94.88 147 LYS B CA 1
ATOM 3029 C C . LYS B 1 147 ? -8.281 7.77 -9.383 1 94.88 147 LYS B C 1
ATOM 3031 O O . LYS B 1 147 ? -8.25 8.945 -9.75 1 94.88 147 LYS B O 1
ATOM 3036 N N . ASP B 1 148 ? -9.07 7.332 -8.422 1 95.44 148 ASP B N 1
ATOM 3037 C CA . ASP B 1 148 ? -9.984 8.25 -7.746 1 95.44 148 ASP B CA 1
ATOM 3038 C C . ASP B 1 148 ? -9.344 8.82 -6.48 1 95.44 148 ASP B C 1
ATOM 3040 O O . ASP B 1 148 ? -10.047 9.297 -5.586 1 95.44 148 ASP B O 1
ATOM 3044 N N . MET B 1 149 ? -8.039 8.641 -6.242 1 97.5 149 MET B N 1
ATOM 3045 C CA . MET B 1 149 ? -7.203 9.297 -5.242 1 97.5 149 MET B CA 1
ATOM 3046 C C . MET B 1 149 ? -7.379 8.648 -3.875 1 97.5 149 MET B C 1
ATOM 3048 O O . MET B 1 149 ? -7.172 9.289 -2.844 1 97.5 149 MET B O 1
ATOM 3052 N N . ARG B 1 150 ? -7.844 7.438 -3.889 1 98.38 150 ARG B N 1
ATOM 3053 C CA . ARG B 1 150 ? -7.82 6.645 -2.662 1 98.38 150 ARG B CA 1
ATOM 3054 C C . ARG B 1 150 ? -6.414 6.133 -2.365 1 98.38 150 ARG B C 1
ATOM 3056 O O . ARG B 1 150 ? -5.746 5.598 -3.25 1 98.38 150 ARG B O 1
ATOM 3063 N N . ALA B 1 151 ? -6.02 6.309 -1.15 1 98.81 151 ALA B N 1
ATOM 3064 C CA . ALA B 1 151 ? -4.68 5.863 -0.775 1 98.81 151 ALA B CA 1
ATOM 3065 C C . ALA B 1 151 ? -4.656 4.363 -0.508 1 98.81 151 ALA B C 1
ATOM 3067 O O . ALA B 1 151 ? -5.488 3.844 0.239 1 98.81 151 ALA B O 1
ATOM 3068 N N . LEU B 1 152 ? -3.707 3.711 -1.104 1 98.88 152 LEU B N 1
ATOM 3069 C CA . LEU B 1 152 ? -3.494 2.293 -0.836 1 98.88 152 LEU B CA 1
ATOM 3070 C C . LEU B 1 152 ? -2.424 2.098 0.234 1 98.88 152 LEU B C 1
ATOM 3072 O O . LEU B 1 152 ? -2.508 1.166 1.037 1 98.88 152 LEU B O 1
ATOM 3076 N N . TYR B 1 153 ? -1.46 2.957 0.18 1 98.88 153 TYR B N 1
ATOM 3077 C CA . TYR B 1 153 ? -0.36 2.844 1.132 1 98.88 153 TYR B CA 1
ATOM 3078 C C . TYR B 1 153 ? 0.475 4.117 1.153 1 98.88 153 TYR B C 1
ATOM 3080 O O . TYR B 1 153 ? 0.377 4.949 0.246 1 98.88 153 TYR B O 1
ATOM 3088 N N . PHE B 1 154 ? 1.192 4.324 2.172 1 98.94 154 PHE B N 1
ATOM 3089 C CA . PHE B 1 154 ? 2.213 5.352 2.34 1 98.94 154 PHE B CA 1
ATOM 3090 C C . PHE B 1 154 ? 3.539 4.734 2.764 1 98.94 154 PHE B C 1
ATOM 3092 O O . PHE B 1 154 ? 3.564 3.775 3.541 1 98.94 154 PHE B O 1
ATOM 3099 N N . SER B 1 155 ? 4.629 5.34 2.328 1 98.88 155 SER B N 1
ATOM 3100 C CA . SER B 1 155 ? 5.914 4.781 2.74 1 98.88 155 SER B CA 1
ATOM 3101 C C . SER B 1 155 ? 7.035 5.797 2.584 1 98.88 155 SER B C 1
ATOM 3103 O O . SER B 1 155 ? 6.941 6.715 1.768 1 98.88 155 SER B O 1
ATOM 3105 N N . ARG B 1 156 ? 7.977 5.621 3.35 1 98.25 156 ARG B N 1
ATOM 3106 C CA . ARG B 1 156 ? 9.234 6.34 3.189 1 98.25 156 ARG B CA 1
ATOM 3107 C C . ARG B 1 156 ? 10.062 5.758 2.047 1 98.25 156 ARG B C 1
ATOM 3109 O O . ARG B 1 156 ? 10.984 6.402 1.544 1 98.25 156 ARG B O 1
ATOM 3116 N N . SER B 1 157 ? 9.766 4.508 1.633 1 98.12 157 SER B N 1
ATOM 3117 C CA . SER B 1 157 ? 10.406 3.889 0.479 1 98.12 157 SER B CA 1
ATOM 3118 C C . SER B 1 157 ? 9.922 4.516 -0.825 1 98.12 157 SER B C 1
ATOM 3120 O O . SER B 1 157 ? 8.875 5.168 -0.858 1 98.12 157 SER B O 1
ATOM 3122 N N . ALA B 1 158 ? 10.75 4.395 -1.81 1 96.88 158 ALA B N 1
ATOM 3123 C CA . ALA B 1 158 ? 10.398 4.895 -3.137 1 96.88 158 ALA B CA 1
ATOM 3124 C C . ALA B 1 158 ? 9.32 4.035 -3.783 1 96.88 158 ALA B C 1
ATOM 3126 O O . ALA B 1 158 ? 9.625 3.035 -4.438 1 96.88 158 ALA B O 1
ATOM 3127 N N . ILE B 1 159 ? 8.086 4.398 -3.578 1 98.19 159 ILE B N 1
ATOM 3128 C CA . ILE B 1 159 ? 6.957 3.709 -4.195 1 98.19 159 ILE B CA 1
ATOM 3129 C C . ILE B 1 159 ? 6.113 4.703 -4.988 1 98.19 159 ILE B C 1
ATOM 3131 O O . ILE B 1 159 ? 6.004 5.875 -4.609 1 98.19 159 ILE B O 1
ATOM 3135 N N . PRO B 1 160 ? 5.539 4.227 -6.102 1 97.88 160 PRO B N 1
ATOM 3136 C CA . PRO B 1 160 ? 5.68 2.918 -6.742 1 97.88 160 PRO B CA 1
ATOM 3137 C C . PRO B 1 160 ? 7.07 2.697 -7.336 1 97.88 160 PRO B C 1
ATOM 3139 O O . PRO B 1 160 ? 7.781 3.662 -7.625 1 97.88 160 PRO B O 1
ATOM 3142 N N . TYR B 1 161 ? 7.441 1.45 -7.402 1 97.25 161 TYR B N 1
ATOM 3143 C CA . TYR B 1 161 ? 8.688 1.08 -8.078 1 97.25 161 TYR B CA 1
ATOM 3144 C C . TYR B 1 161 ? 8.508 1.088 -9.586 1 97.25 161 TYR B C 1
ATOM 3146 O O . TYR B 1 161 ? 7.719 0.313 -10.133 1 97.25 161 TYR B O 1
ATOM 3154 N N . LYS B 1 162 ? 9.164 1.995 -10.297 1 94.38 162 LYS B N 1
ATOM 3155 C CA . LYS B 1 162 ? 9.117 2.008 -11.75 1 94.38 162 LYS B CA 1
ATOM 3156 C C . LYS B 1 162 ? 10.039 0.949 -12.344 1 94.38 162 LYS B C 1
ATOM 3158 O O . LYS B 1 162 ? 11.227 1.209 -12.562 1 94.38 162 LYS B O 1
ATOM 3163 N N . ARG B 1 163 ? 9.492 -0.19 -12.57 1 92.88 163 ARG B N 1
ATOM 3164 C CA . ARG B 1 163 ? 10.258 -1.365 -12.969 1 92.88 163 ARG B CA 1
ATOM 3165 C C . ARG B 1 163 ? 10.992 -1.123 -14.281 1 92.88 163 ARG B C 1
ATOM 3167 O O . ARG B 1 163 ? 12.141 -1.538 -14.445 1 92.88 163 ARG B O 1
ATOM 3174 N N . GLU B 1 164 ? 10.32 -0.538 -15.25 1 90.69 164 GLU B N 1
ATOM 3175 C CA . GLU B 1 164 ? 10.898 -0.19 -16.547 1 90.69 164 GLU B CA 1
ATOM 3176 C C . GLU B 1 164 ? 10.797 1.31 -16.812 1 90.69 164 GLU B C 1
ATOM 3178 O O . GLU B 1 164 ? 9.727 1.905 -16.641 1 90.69 164 GLU B O 1
ATOM 3183 N N . LEU B 1 165 ? 11.93 1.848 -17.188 1 86.94 165 LEU B N 1
ATOM 3184 C CA . LEU B 1 165 ? 11.938 3.281 -17.453 1 86.94 165 LEU B CA 1
ATOM 3185 C C . LEU B 1 165 ? 11.617 3.559 -18.922 1 86.94 165 LEU B C 1
ATOM 3187 O O . LEU B 1 165 ? 12.523 3.777 -19.719 1 86.94 165 LEU B O 1
ATOM 3191 N N . THR B 1 166 ? 10.414 3.471 -19.203 1 88 166 THR B N 1
ATOM 3192 C CA . THR B 1 166 ? 9.922 3.859 -20.531 1 88 166 THR B CA 1
ATOM 3193 C C . THR B 1 166 ? 9.531 5.336 -20.547 1 88 166 THR B C 1
ATOM 3195 O O . THR B 1 166 ? 9.523 5.992 -19.5 1 88 166 THR B O 1
ATOM 3198 N N . GLU B 1 167 ? 9.297 5.852 -21.703 1 87.75 167 GLU B N 1
ATOM 3199 C CA . GLU B 1 167 ? 8.836 7.23 -21.797 1 87.75 167 GLU B CA 1
ATOM 3200 C C . GLU B 1 167 ? 7.559 7.441 -20.984 1 87.75 167 GLU B C 1
ATOM 3202 O O . GLU B 1 167 ? 7.387 8.484 -20.344 1 87.75 167 GLU B O 1
ATOM 3207 N N . GLU B 1 168 ? 6.797 6.422 -20.969 1 85.69 168 GLU B N 1
ATOM 3208 C CA . GLU B 1 168 ? 5.531 6.492 -20.234 1 85.69 168 GLU B CA 1
ATOM 3209 C C . GLU B 1 168 ? 5.754 6.477 -18.734 1 85.69 168 GLU B C 1
ATOM 3211 O O . GLU B 1 168 ? 5.18 7.289 -18 1 85.69 168 GLU B O 1
ATOM 3216 N N . THR B 1 169 ? 6.609 5.613 -18.266 1 87.12 169 THR B N 1
ATOM 3217 C CA . THR B 1 169 ? 6.816 5.477 -16.828 1 87.12 169 THR B CA 1
ATOM 3218 C C . THR B 1 169 ? 7.629 6.648 -16.297 1 87.12 169 THR B C 1
ATOM 3220 O O . THR B 1 169 ? 7.465 7.043 -15.133 1 87.12 169 THR B O 1
ATOM 3223 N N . LYS B 1 170 ? 8.43 7.168 -17.156 1 85.81 170 LYS B N 1
ATOM 3224 C CA . LYS B 1 170 ? 9.203 8.336 -16.766 1 85.81 170 LYS B CA 1
ATOM 3225 C C . LYS B 1 170 ? 8.305 9.547 -16.531 1 85.81 170 LYS B C 1
ATOM 3227 O O . LYS B 1 170 ? 8.602 10.406 -15.695 1 85.81 170 LYS B O 1
ATOM 3232 N N . LYS B 1 171 ? 7.262 9.547 -17.203 1 89.12 171 LYS B N 1
ATOM 3233 C CA . LYS B 1 171 ? 6.352 10.688 -17.156 1 89.12 171 LYS B CA 1
ATOM 3234 C C . LYS B 1 171 ? 5.328 10.523 -16.031 1 89.12 171 LYS B C 1
ATOM 3236 O O . LYS B 1 171 ? 4.566 11.445 -15.734 1 89.12 171 LYS B O 1
ATOM 3241 N N . ALA B 1 172 ? 5.309 9.336 -15.477 1 92.25 172 ALA B N 1
ATOM 3242 C CA . ALA B 1 172 ? 4.395 9.133 -14.359 1 92.25 172 ALA B CA 1
ATOM 3243 C C . ALA B 1 172 ? 4.91 9.812 -13.094 1 92.25 172 ALA B C 1
ATOM 3245 O O . ALA B 1 172 ? 6.078 9.656 -12.727 1 92.25 172 ALA B O 1
ATOM 3246 N N . PRO B 1 173 ? 4.102 10.562 -12.422 1 93.88 173 PRO B N 1
ATOM 3247 C CA . PRO B 1 173 ? 4.559 11.25 -11.211 1 93.88 173 PRO B CA 1
ATOM 3248 C C . PRO B 1 173 ? 4.621 10.336 -9.992 1 93.88 173 PRO B C 1
ATOM 3250 O O . PRO B 1 173 ? 4 9.266 -9.992 1 93.88 173 PRO B O 1
ATOM 3253 N N . TYR B 1 174 ? 5.438 10.805 -9.07 1 95 174 TYR B N 1
ATOM 3254 C CA . TYR B 1 174 ? 5.332 10.336 -7.695 1 95 174 TYR B CA 1
ATOM 3255 C C . TYR B 1 174 ? 4.465 11.273 -6.859 1 95 174 TYR B C 1
ATOM 3257 O O . TYR B 1 174 ? 4.461 12.484 -7.078 1 95 174 TYR B O 1
ATOM 3265 N N . TYR B 1 175 ? 3.764 10.703 -5.969 1 98.19 175 TYR B N 1
ATOM 3266 C CA . TYR B 1 175 ? 2.943 11.539 -5.102 1 98.19 175 TYR B CA 1
ATOM 3267 C C . TYR B 1 175 ? 3.543 11.633 -3.705 1 98.19 175 TYR B C 1
ATOM 3269 O O . TYR B 1 175 ? 3.791 10.609 -3.061 1 98.19 175 TYR B O 1
ATOM 3277 N N . ILE B 1 176 ? 3.799 12.844 -3.297 1 97.88 176 ILE B N 1
ATOM 3278 C CA . ILE B 1 176 ? 4.359 13.102 -1.977 1 97.88 176 ILE B CA 1
ATOM 3279 C C . ILE B 1 176 ? 3.258 13.586 -1.034 1 97.88 176 ILE B C 1
ATOM 3281 O O . ILE B 1 176 ? 2.506 14.5 -1.365 1 97.88 176 ILE B O 1
ATOM 3285 N N . HIS B 1 177 ? 3.174 12.914 0.095 1 97.94 177 HIS B N 1
ATOM 3286 C CA . HIS B 1 177 ? 2.143 13.219 1.082 1 97.94 177 HIS B CA 1
ATOM 3287 C C . HIS B 1 177 ? 2.469 14.5 1.843 1 97.94 177 HIS B C 1
ATOM 3289 O O . HIS B 1 177 ? 3.609 14.703 2.264 1 97.94 177 HIS B O 1
ATOM 3295 N N . CYS B 1 178 ? 1.493 15.32 1.937 1 95.81 178 CYS B N 1
ATOM 3296 C CA . CYS B 1 178 ? 1.548 16.484 2.82 1 95.81 178 CYS B CA 1
ATOM 3297 C C . CYS B 1 178 ? 0.889 16.172 4.16 1 95.81 178 CYS B C 1
ATOM 3299 O O . CYS B 1 178 ? -0.195 15.594 4.207 1 95.81 178 CYS B O 1
ATOM 3301 N N . GLY B 1 179 ? 1.478 16.547 5.223 1 93.81 179 GLY B N 1
ATOM 3302 C CA . GLY B 1 179 ? 1.048 16.203 6.57 1 93.81 179 GLY B CA 1
ATOM 3303 C C . GLY B 1 179 ? -0.171 16.984 7.023 1 93.81 179 GLY B C 1
ATOM 3304 O O . GLY B 1 179 ? -0.131 17.656 8.047 1 93.81 179 GLY B O 1
ATOM 3305 N N . ILE B 1 180 ? -1.255 17 6.289 1 97.25 180 ILE B N 1
ATOM 3306 C CA . ILE B 1 180 ? -2.551 17.578 6.625 1 97.25 180 ILE B CA 1
ATOM 3307 C C . ILE B 1 180 ? -3.625 16.5 6.59 1 97.25 180 ILE B C 1
ATOM 3309 O O . ILE B 1 180 ? -3.654 15.672 5.676 1 97.25 180 ILE B O 1
ATOM 3313 N N . TYR B 1 181 ? -4.477 16.469 7.629 1 98.31 181 TYR B N 1
ATOM 3314 C CA . TYR B 1 181 ? -5.492 15.422 7.711 1 98.31 181 TYR B CA 1
ATOM 3315 C C . TYR B 1 181 ? -6.848 16.016 8.086 1 98.31 181 TYR B C 1
ATOM 3317 O O . TYR B 1 181 ? -6.98 16.688 9.109 1 98.31 181 TYR B O 1
ATOM 3325 N N . GLY B 1 182 ? -7.777 15.812 7.277 1 98.5 182 GLY B N 1
ATOM 3326 C CA . GLY B 1 182 ? -9.172 16.016 7.645 1 98.5 182 GLY B CA 1
ATOM 3327 C C . GLY B 1 182 ? -9.859 14.734 8.07 1 98.5 182 GLY B C 1
ATOM 3328 O O . GLY B 1 182 ? -9.734 13.703 7.41 1 98.5 182 GLY B O 1
ATOM 3329 N N . TYR B 1 183 ? -10.57 14.852 9.172 1 98.62 183 TYR B N 1
ATOM 3330 C CA . TYR B 1 183 ? -11.289 13.695 9.711 1 98.62 183 TYR B CA 1
ATOM 3331 C C . TYR B 1 183 ? -12.781 13.977 9.797 1 98.62 183 TYR B C 1
ATOM 3333 O O . TYR B 1 183 ? -13.195 15.07 10.172 1 98.62 183 TYR B O 1
ATOM 3341 N N . LYS B 1 184 ? -13.531 12.977 9.484 1 98.12 184 LYS B N 1
ATOM 3342 C CA . LYS B 1 184 ? -14.797 12.922 10.211 1 98.12 184 LYS B CA 1
ATOM 3343 C C . LYS B 1 184 ? -14.562 12.734 11.703 1 98.12 184 LYS B C 1
ATOM 3345 O O . LYS B 1 184 ? -13.688 11.977 12.117 1 98.12 184 LYS B O 1
ATOM 3350 N N . LYS B 1 185 ? -15.344 13.414 12.438 1 96.94 185 LYS B N 1
ATOM 3351 C CA . LYS B 1 185 ? -15.109 13.359 13.883 1 96.94 185 LYS B CA 1
ATOM 3352 C C . LYS B 1 185 ? -15.172 11.922 14.398 1 96.94 185 LYS B C 1
ATOM 3354 O O . LYS B 1 185 ? -14.375 11.531 15.25 1 96.94 185 LYS B O 1
ATOM 3359 N N . THR B 1 186 ? -16.078 11.141 13.891 1 97.12 186 THR B N 1
ATOM 3360 C CA . THR B 1 186 ? -16.203 9.742 14.289 1 97.12 186 THR B CA 1
ATOM 3361 C C . THR B 1 186 ? -14.945 8.961 13.914 1 97.12 186 THR B C 1
ATOM 3363 O O . THR B 1 186 ? -14.516 8.078 14.648 1 97.12 186 THR B O 1
ATOM 3366 N N . ALA B 1 187 ? -14.383 9.25 12.789 1 98.38 187 ALA B N 1
ATOM 3367 C CA . ALA B 1 187 ? -13.148 8.602 12.352 1 98.38 187 ALA B CA 1
ATOM 3368 C C . ALA B 1 187 ? -11.977 9.008 13.258 1 98.38 187 ALA B C 1
ATOM 3370 O O . ALA B 1 187 ? -11.125 8.172 13.578 1 98.38 187 ALA B O 1
ATOM 3371 N N . LE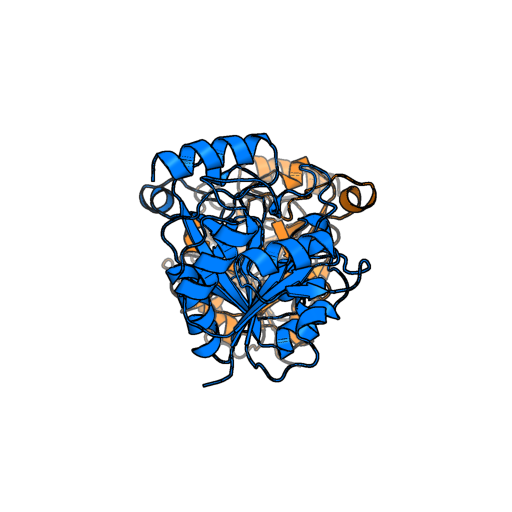U B 1 188 ? -11.969 10.281 13.602 1 98.56 188 LEU B N 1
ATOM 3372 C CA . LEU B 1 188 ? -10.93 10.742 14.516 1 98.56 188 LEU B CA 1
ATOM 3373 C C . LEU B 1 188 ? -11.023 10.023 15.859 1 98.56 188 LEU B C 1
ATOM 3375 O O . LEU B 1 188 ? -10.016 9.586 16.406 1 98.56 188 LEU B O 1
ATOM 3379 N N . GLU B 1 189 ? -12.195 9.945 16.359 1 98.06 189 GLU B N 1
ATOM 3380 C CA . GLU B 1 189 ? -12.422 9.242 17.625 1 98.06 189 GLU B CA 1
ATOM 3381 C C . GLU B 1 189 ? -11.977 7.789 17.531 1 98.06 189 GLU B C 1
ATOM 3383 O O . GLU B 1 189 ? -11.32 7.273 18.438 1 98.06 189 GLU B O 1
ATOM 3388 N N . ARG B 1 190 ? -12.414 7.152 16.438 1 98.19 190 ARG B N 1
ATOM 3389 C CA . ARG B 1 190 ? -11.984 5.777 16.188 1 98.19 190 ARG B CA 1
ATOM 3390 C C . ARG B 1 190 ? -10.469 5.672 16.141 1 98.19 190 ARG B C 1
ATOM 3392 O O . ARG B 1 190 ? -9.875 4.82 16.812 1 98.19 190 ARG B O 1
ATOM 3399 N N . PHE B 1 191 ? -9.852 6.543 15.461 1 98.25 191 PHE B N 1
ATOM 3400 C CA . PHE B 1 191 ? -8.414 6.539 15.227 1 98.25 191 PHE B CA 1
ATOM 3401 C C . PHE B 1 191 ? -7.652 6.652 16.547 1 98.25 191 PHE B C 1
ATOM 3403 O O . PHE B 1 191 ? -6.734 5.871 16.797 1 98.25 191 PHE B O 1
ATOM 3410 N N . VAL B 1 192 ? -7.965 7.586 17.344 1 97.38 192 VAL B N 1
ATOM 3411 C CA . VAL B 1 192 ? -7.195 7.883 18.547 1 97.38 192 VAL B CA 1
ATOM 3412 C C . VAL B 1 192 ? -7.359 6.75 19.562 1 97.38 192 VAL B C 1
ATOM 3414 O O . VAL B 1 192 ? -6.555 6.613 20.484 1 97.38 192 VAL B O 1
ATOM 3417 N N . ASN B 1 193 ? -8.383 5.984 19.422 1 97.19 193 ASN B N 1
ATOM 3418 C CA . ASN B 1 193 ? -8.633 4.895 20.359 1 97.19 193 ASN B CA 1
ATOM 3419 C C . ASN B 1 193 ? -8.023 3.582 19.859 1 97.19 193 ASN B C 1
ATOM 3421 O O . ASN B 1 193 ? -8.094 2.564 20.562 1 97.19 193 ASN B O 1
ATOM 3425 N N . LEU B 1 194 ? -7.457 3.562 18.734 1 97.25 194 LEU B N 1
ATOM 3426 C CA . LEU B 1 194 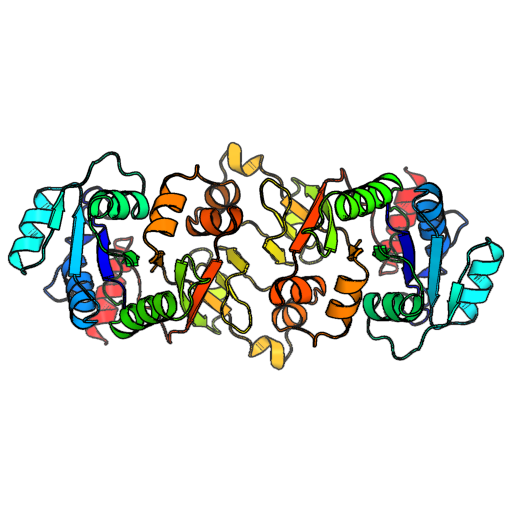? -6.727 2.404 18.234 1 97.25 194 LEU B CA 1
ATOM 3427 C C . LEU B 1 194 ? -5.32 2.352 18.812 1 97.25 194 LEU B C 1
ATOM 3429 O O . LEU B 1 194 ? -4.664 3.387 18.969 1 97.25 194 LEU B O 1
ATOM 3433 N N . PRO B 1 195 ? -4.902 1.169 19.203 1 95.94 195 PRO B N 1
ATOM 3434 C CA . PRO B 1 195 ? -3.479 1.076 19.531 1 95.94 195 PRO B CA 1
ATOM 3435 C C . PRO B 1 195 ? -2.578 1.33 18.312 1 95.94 195 PRO B C 1
ATOM 3437 O O . PRO B 1 195 ? -3.004 1.145 17.172 1 95.94 195 PRO B O 1
ATOM 3440 N N . PRO B 1 196 ? -1.352 1.823 18.547 1 95 196 PRO B N 1
ATOM 3441 C CA . PRO B 1 196 ? -0.421 1.922 17.406 1 95 196 PRO B CA 1
ATOM 3442 C C . PRO B 1 196 ? -0.303 0.615 16.625 1 95 196 PRO B C 1
ATOM 3444 O O . PRO B 1 196 ? -0.222 -0.461 17.234 1 95 196 PRO B O 1
ATOM 3447 N N . SER B 1 197 ? -0.383 0.73 15.336 1 95.94 197 SER B N 1
ATOM 3448 C CA . SER B 1 197 ? -0.335 -0.461 14.5 1 95.94 197 SER B CA 1
ATOM 3449 C C . SER B 1 197 ? 1.102 -0.841 14.156 1 95.94 197 SER B C 1
ATOM 3451 O O . SER B 1 197 ? 2.029 -0.071 14.414 1 95.94 197 SER B O 1
ATOM 3453 N N . ASN B 1 198 ? 1.265 -2.074 13.625 1 95.25 198 ASN B N 1
ATOM 3454 C CA . ASN B 1 198 ? 2.59 -2.58 13.289 1 95.25 198 ASN B CA 1
ATOM 3455 C C . ASN B 1 198 ? 3.268 -1.719 12.227 1 95.25 198 ASN B C 1
ATOM 3457 O O . ASN B 1 198 ? 4.414 -1.305 12.398 1 95.25 198 ASN B O 1
ATOM 3461 N N . LEU B 1 199 ? 2.562 -1.44 11.172 1 97.81 199 LEU B N 1
ATOM 3462 C CA . LEU B 1 199 ? 3.145 -0.669 10.086 1 97.81 199 LEU B CA 1
ATOM 3463 C C . LEU B 1 199 ? 3.436 0.762 10.523 1 97.81 199 LEU B C 1
ATOM 3465 O O . LEU B 1 199 ? 4.41 1.368 10.078 1 97.81 199 LEU B O 1
ATOM 3469 N N . GLU B 1 200 ? 2.521 1.352 11.398 1 96.88 200 GLU B N 1
ATOM 3470 C CA . GLU B 1 200 ? 2.766 2.67 11.977 1 96.88 200 GLU B CA 1
ATOM 3471 C C . GLU B 1 200 ? 4.082 2.697 12.75 1 96.88 200 GLU B C 1
ATOM 3473 O O . GLU B 1 200 ? 4.879 3.627 12.602 1 96.88 200 GLU B O 1
ATOM 3478 N N . LYS B 1 201 ? 4.32 1.685 13.562 1 95.62 201 LYS B N 1
ATOM 3479 C CA . LYS B 1 201 ? 5.531 1.601 14.375 1 95.62 201 LYS B CA 1
ATOM 3480 C C . LYS B 1 201 ? 6.77 1.455 13.492 1 95.62 201 LYS B C 1
ATOM 3482 O O . LYS B 1 201 ? 7.809 2.059 13.773 1 95.62 201 LYS B O 1
ATOM 3487 N N . LEU B 1 202 ? 6.699 0.676 12.43 1 96.75 202 LEU B N 1
ATOM 3488 C CA . LEU B 1 202 ? 7.844 0.396 11.57 1 96.75 202 LEU B CA 1
ATOM 3489 C C . LEU B 1 202 ? 8.195 1.615 10.727 1 96.75 202 LEU B C 1
ATOM 3491 O O . LEU B 1 202 ? 9.367 1.991 10.633 1 96.75 202 LEU B O 1
ATOM 3495 N N . GLU B 1 203 ? 7.188 2.223 10.141 1 97.56 203 GLU B N 1
ATOM 3496 C CA . GLU B 1 203 ? 7.418 3.328 9.219 1 97.56 203 GLU B CA 1
ATOM 3497 C C . GLU B 1 203 ? 7.453 4.664 9.953 1 97.56 203 GLU B C 1
ATOM 3499 O O . GLU B 1 203 ? 7.91 5.668 9.398 1 97.56 203 GLU B O 1
ATOM 3504 N N . LYS B 1 204 ? 6.938 4.715 11.172 1 95.94 204 LYS B N 1
ATOM 3505 C CA . LYS B 1 204 ? 6.715 5.953 11.906 1 95.94 204 LYS B CA 1
ATOM 3506 C C . LYS B 1 204 ? 5.809 6.902 11.133 1 95.94 204 LYS B C 1
ATOM 3508 O O . LYS B 1 204 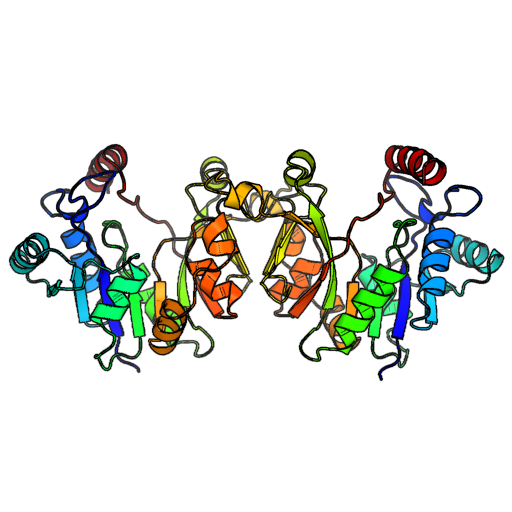? 6.141 8.078 10.945 1 95.94 204 LYS B O 1
ATOM 3513 N N . LEU B 1 205 ? 4.738 6.336 10.641 1 97 205 LEU B N 1
ATOM 3514 C CA . LEU B 1 205 ? 3.688 7.047 9.922 1 97 205 LEU B CA 1
ATOM 3515 C C . LEU B 1 205 ? 2.32 6.75 10.531 1 97 205 LEU B C 1
ATOM 3517 O O . LEU B 1 205 ? 1.816 5.629 10.414 1 97 205 LEU B O 1
ATOM 3521 N N . GLU B 1 206 ? 1.661 7.711 11.062 1 96.19 206 GLU B N 1
ATOM 3522 C CA . GLU B 1 206 ? 0.46 7.488 11.867 1 96.19 206 GLU B CA 1
ATOM 3523 C C . GLU B 1 206 ? -0.717 7.066 10.992 1 96.19 206 GLU B C 1
ATOM 3525 O O . GLU B 1 206 ? -1.563 6.281 11.414 1 96.19 206 GLU B O 1
ATOM 3530 N N . GLN B 1 207 ? -0.761 7.578 9.742 1 97.88 207 GLN B N 1
ATOM 3531 C CA . GLN B 1 207 ? -1.913 7.297 8.891 1 97.88 207 GLN B CA 1
ATOM 3532 C C . GLN B 1 207 ? -1.978 5.82 8.523 1 97.88 207 GLN B C 1
ATOM 3534 O O . GLN B 1 207 ? -3.016 5.332 8.07 1 97.88 207 GLN B O 1
ATOM 3539 N N . LEU B 1 208 ? -0.887 5.055 8.695 1 98.56 208 LEU B N 1
ATOM 3540 C CA . LEU B 1 208 ? -0.906 3.625 8.414 1 98.56 208 LEU B CA 1
ATOM 3541 C C . LEU B 1 208 ? -1.799 2.883 9.398 1 98.56 208 LEU B C 1
ATOM 3543 O O . LEU B 1 208 ? -2.391 1.856 9.062 1 98.56 208 LEU B O 1
ATOM 3547 N N . ARG B 1 209 ? -1.929 3.422 10.625 1 98.06 209 ARG B N 1
ATOM 3548 C CA . ARG B 1 209 ? -2.857 2.869 11.602 1 98.06 209 ARG B CA 1
ATOM 3549 C C . ARG B 1 209 ? -4.281 2.852 11.062 1 98.06 209 ARG B C 1
ATOM 3551 O O . ARG B 1 209 ? -5.008 1.871 11.242 1 98.06 209 ARG B O 1
ATOM 3558 N N . ALA B 1 210 ? -4.613 3.947 10.398 1 98.62 210 ALA B N 1
ATOM 3559 C CA . ALA B 1 210 ? -5.945 4.062 9.82 1 98.62 210 ALA B CA 1
ATOM 3560 C C . ALA B 1 210 ? -6.148 3.041 8.703 1 98.62 210 ALA B C 1
ATOM 3562 O O . ALA B 1 210 ? -7.172 2.355 8.656 1 98.62 210 ALA B O 1
ATOM 3563 N N . LEU B 1 211 ? -5.191 2.887 7.812 1 98.69 211 LEU B N 1
ATOM 3564 C CA . LEU B 1 211 ? -5.293 1.943 6.703 1 98.69 211 LEU B CA 1
ATOM 3565 C C . LEU B 1 211 ? -5.398 0.511 7.215 1 98.69 211 LEU B C 1
ATOM 3567 O O . LEU B 1 211 ? -6.203 -0.275 6.711 1 98.69 211 LEU B O 1
ATOM 3571 N N . GLU B 1 212 ? -4.578 0.225 8.227 1 98.44 212 GLU B N 1
ATOM 3572 C CA . GLU B 1 212 ? -4.594 -1.119 8.797 1 98.44 212 GLU B CA 1
ATOM 3573 C C . GLU B 1 212 ? -5.949 -1.436 9.43 1 98.44 212 GLU B C 1
ATOM 3575 O O . GLU B 1 212 ? -6.363 -2.596 9.469 1 98.44 212 GLU B O 1
ATOM 3580 N N . ASP B 1 213 ? -6.594 -0.418 9.906 1 98 213 ASP B N 1
ATOM 3581 C CA . ASP B 1 213 ? -7.891 -0.597 10.562 1 98 213 ASP B CA 1
ATOM 3582 C C . ASP B 1 213 ? -9.016 -0.644 9.531 1 98 213 ASP B C 1
ATOM 3584 O O . ASP B 1 213 ? -10.164 -0.928 9.883 1 98 213 ASP B O 1
ATOM 3588 N N . GLY B 1 214 ? -8.742 -0.34 8.312 1 97.44 214 GLY B N 1
ATOM 3589 C CA . GLY B 1 214 ? -9.742 -0.432 7.262 1 97.44 214 GLY B CA 1
ATOM 3590 C C . GLY B 1 214 ? -10.406 0.897 6.953 1 97.44 214 GLY B C 1
ATOM 3591 O O . GLY B 1 214 ? -11.406 0.945 6.23 1 97.44 214 GLY B O 1
ATOM 3592 N N . MET B 1 215 ? -9.867 2.002 7.469 1 98.31 215 MET B N 1
ATOM 3593 C CA . MET B 1 215 ? -10.406 3.322 7.152 1 98.31 215 MET B CA 1
ATOM 3594 C C . MET B 1 215 ? -10.055 3.723 5.723 1 98.31 215 MET B C 1
ATOM 3596 O O . MET B 1 215 ? -9.016 3.316 5.195 1 98.31 215 MET B O 1
ATOM 3600 N N . VAL B 1 216 ? -10.906 4.551 5.164 1 98.5 216 VAL B N 1
ATOM 3601 C CA . VAL B 1 216 ? -10.719 5.031 3.801 1 98.5 216 VAL B CA 1
ATOM 3602 C C . VAL B 1 216 ? -10.047 6.402 3.824 1 98.5 216 VAL B C 1
ATOM 3604 O O . VAL B 1 216 ? -10.578 7.352 4.402 1 98.5 216 VAL B O 1
ATOM 3607 N N . ILE B 1 217 ? -8.891 6.469 3.252 1 98.81 217 ILE B N 1
ATOM 3608 C CA . ILE B 1 217 ? -8.164 7.727 3.117 1 98.81 217 ILE B CA 1
ATOM 3609 C C . ILE B 1 217 ? -8.141 8.156 1.651 1 98.81 217 ILE B C 1
ATOM 3611 O O . ILE B 1 217 ? -7.766 7.371 0.776 1 98.81 217 ILE B O 1
ATOM 3615 N N . LYS B 1 218 ? -8.531 9.383 1.343 1 98.75 218 LYS B N 1
ATOM 3616 C CA . LYS B 1 218 ? -8.406 9.945 0.002 1 98.75 218 LYS B CA 1
ATOM 3617 C C . LYS B 1 218 ? -7.621 11.25 0.027 1 98.75 218 LYS B C 1
ATOM 3619 O O . LYS B 1 218 ? -7.551 11.922 1.059 1 98.75 218 LYS B O 1
ATOM 3624 N N . SER B 1 219 ? -7.031 11.539 -1.063 1 98.69 219 SER B N 1
ATOM 3625 C CA . SER B 1 219 ? -6.188 12.727 -1.152 1 98.69 219 SER B CA 1
ATOM 3626 C C . SER B 1 219 ? -6.676 13.672 -2.244 1 98.69 219 SER B C 1
ATOM 3628 O O . SER B 1 219 ? -7.145 13.227 -3.293 1 98.69 219 SER B O 1
ATOM 3630 N N . ILE B 1 220 ? -6.547 14.93 -1.979 1 98.31 220 ILE B N 1
ATOM 3631 C CA . ILE B 1 220 ? -6.531 15.875 -3.092 1 98.31 220 ILE B CA 1
ATOM 3632 C C . ILE B 1 220 ? -5.113 15.984 -3.65 1 98.31 220 ILE B C 1
ATOM 3634 O O . ILE B 1 220 ? -4.148 15.586 -2.994 1 98.31 220 ILE B O 1
ATOM 3638 N N . LEU B 1 221 ? -5.078 16.484 -4.84 1 97.94 221 LEU B N 1
ATOM 3639 C CA . LEU B 1 221 ? -3.785 16.828 -5.426 1 97.94 221 LEU B CA 1
ATOM 3640 C C . LEU B 1 221 ? -3.562 18.344 -5.402 1 97.94 221 LEU B C 1
ATOM 3642 O O . LEU B 1 221 ? -4.449 19.109 -5.781 1 97.94 221 LEU B O 1
ATOM 3646 N N . ILE B 1 222 ? -2.432 18.688 -4.863 1 97.38 222 ILE B N 1
ATOM 3647 C CA . ILE B 1 222 ? -2.037 20.078 -4.891 1 97.38 222 ILE B CA 1
ATOM 3648 C C . ILE B 1 222 ? -0.76 20.25 -5.711 1 97.38 222 ILE B C 1
ATOM 3650 O O . ILE B 1 222 ? -0.16 19.266 -6.141 1 97.38 222 ILE B O 1
ATOM 3654 N N . GLU B 1 223 ? -0.408 21.422 -6.008 1 93.12 223 GLU B N 1
ATOM 3655 C CA . GLU B 1 223 ? 0.712 21.656 -6.91 1 93.12 223 GLU B CA 1
ATOM 3656 C C . GLU B 1 223 ? 2.047 21.406 -6.219 1 93.12 223 GLU B C 1
ATOM 3658 O O . GLU B 1 223 ? 2.943 20.781 -6.797 1 93.12 223 GLU B O 1
ATOM 3663 N N . ALA B 1 224 ? 2.205 21.984 -5.094 1 88.69 224 ALA B N 1
ATOM 3664 C CA . ALA B 1 224 ? 3.426 21.859 -4.301 1 88.69 224 ALA B CA 1
ATOM 3665 C C . ALA B 1 224 ? 3.152 22.141 -2.826 1 88.69 224 ALA B C 1
ATOM 3667 O O . ALA B 1 224 ? 2.094 22.672 -2.473 1 88.69 224 ALA B O 1
ATOM 3668 N N . ALA B 1 225 ? 4.035 21.672 -2.068 1 87.94 225 ALA B N 1
ATOM 3669 C CA . ALA B 1 225 ? 4.008 22.016 -0.649 1 87.94 225 ALA B CA 1
ATOM 3670 C C . ALA B 1 225 ? 5.246 22.812 -0.258 1 87.94 225 ALA B C 1
ATOM 3672 O O . ALA B 1 225 ? 6.32 22.641 -0.84 1 87.94 225 ALA B O 1
ATOM 3673 N N . GLY B 1 226 ? 5.016 23.734 0.576 1 85.44 226 GLY B N 1
ATOM 3674 C CA . GLY B 1 226 ? 6.164 24.438 1.123 1 85.44 226 GLY B CA 1
ATOM 3675 C C . GLY B 1 226 ? 6.914 23.641 2.166 1 85.44 226 GLY B C 1
ATOM 3676 O O . GLY B 1 226 ? 6.41 22.625 2.662 1 85.44 226 GLY B O 1
ATOM 3677 N N . PRO B 1 227 ? 8.109 24.094 2.465 1 87.56 227 PRO B N 1
ATOM 3678 C CA . PRO B 1 227 ? 8.906 23.359 3.447 1 87.56 227 PRO B CA 1
ATOM 3679 C C . PRO B 1 227 ? 8.297 23.406 4.848 1 87.56 227 PRO B C 1
ATOM 3681 O O . PRO B 1 227 ? 7.766 24.438 5.266 1 87.56 227 PRO B O 1
ATOM 3684 N N . ALA B 1 228 ? 8.32 22.25 5.461 1 89.44 228 ALA B N 1
ATOM 3685 C CA . ALA B 1 228 ? 8.031 22.203 6.891 1 89.44 228 ALA B CA 1
ATOM 3686 C C . ALA B 1 228 ? 9.25 22.625 7.711 1 89.44 228 ALA B C 1
ATOM 3688 O O . ALA B 1 228 ? 10.383 22.594 7.215 1 89.44 228 ALA B O 1
ATOM 3689 N N . ILE B 1 229 ? 9.031 23.031 8.906 1 93.44 229 ILE B N 1
ATOM 3690 C CA . ILE B 1 229 ? 10.133 23.469 9.758 1 93.44 229 ILE B CA 1
ATOM 3691 C C . ILE B 1 229 ? 10.289 22.516 10.938 1 93.44 229 ILE B C 1
ATOM 3693 O O . ILE B 1 229 ? 9.453 22.5 11.844 1 93.44 229 ILE B O 1
ATOM 3697 N N . ASP B 1 230 ? 11.367 21.766 10.961 1 90.62 230 ASP B N 1
ATOM 3698 C CA . ASP B 1 230 ? 11.602 20.812 12.047 1 90.62 230 ASP B CA 1
ATOM 3699 C C . ASP B 1 230 ? 12.945 21.078 12.719 1 90.62 230 ASP B C 1
ATOM 3701 O O . ASP B 1 230 ? 13.148 20.688 13.875 1 90.62 230 ASP B O 1
ATOM 3705 N N . THR B 1 231 ? 13.82 21.688 11.961 1 92.31 231 THR B N 1
ATOM 3706 C CA . THR B 1 231 ? 15.172 21.953 12.445 1 92.31 231 THR B CA 1
ATOM 3707 C C . THR B 1 231 ? 15.562 23.406 12.211 1 92.31 231 THR B C 1
ATOM 3709 O O . THR B 1 231 ? 14.836 24.141 11.539 1 92.31 231 THR B O 1
ATOM 3712 N N . ALA B 1 232 ? 16.703 23.688 12.844 1 93.38 232 ALA B N 1
ATOM 3713 C CA . ALA B 1 232 ? 17.219 25.047 12.625 1 93.38 232 ALA B CA 1
ATOM 3714 C C . ALA B 1 232 ? 17.531 25.281 11.148 1 93.38 232 ALA B C 1
ATOM 3716 O O . ALA B 1 232 ? 17.328 26.375 10.641 1 93.38 232 ALA B O 1
ATOM 3717 N N . GLU B 1 233 ? 18 24.266 10.555 1 93.81 233 GLU B N 1
ATOM 3718 C CA . GLU B 1 233 ? 18.281 24.328 9.125 1 93.81 233 GLU B CA 1
ATOM 3719 C C . GLU B 1 233 ? 17 24.578 8.328 1 93.81 233 GLU B C 1
ATOM 3721 O O . GLU B 1 233 ? 16.984 25.375 7.395 1 93.81 233 GLU B O 1
ATOM 3726 N N . ASP B 1 234 ? 15.984 23.922 8.617 1 93.81 234 ASP B N 1
ATOM 3727 C CA . ASP B 1 234 ? 14.688 24.125 7.973 1 93.81 234 ASP B CA 1
ATOM 3728 C C . ASP B 1 234 ? 14.242 25.578 8.109 1 93.81 234 ASP B C 1
ATOM 3730 O O . ASP B 1 234 ? 13.703 26.172 7.168 1 93.81 234 ASP B O 1
ATOM 3734 N N . LEU B 1 235 ? 14.422 26.078 9.336 1 94.56 235 LEU B N 1
ATOM 3735 C CA . LEU B 1 235 ? 14 27.453 9.617 1 94.56 235 LEU B CA 1
ATOM 3736 C C . LEU B 1 235 ? 14.75 28.438 8.734 1 94.56 235 LEU B C 1
ATOM 3738 O O . LEU B 1 235 ? 14.148 29.375 8.195 1 94.56 235 LEU B O 1
ATOM 3742 N N . ASN B 1 236 ? 16 28.156 8.641 1 94 236 ASN B N 1
ATOM 3743 C CA . ASN B 1 236 ? 16.812 29.016 7.773 1 94 236 ASN B CA 1
ATOM 3744 C C . ASN B 1 236 ? 16.344 28.938 6.324 1 94 236 ASN B C 1
ATOM 3746 O O . ASN B 1 236 ? 16.266 29.953 5.641 1 94 236 ASN B O 1
ATOM 3750 N N . GLU B 1 237 ? 16.047 27.781 5.906 1 92.56 237 GLU B N 1
ATOM 3751 C CA . GLU B 1 237 ? 15.547 27.594 4.551 1 92.56 237 GLU B CA 1
ATOM 3752 C C . GLU B 1 237 ? 14.188 28.266 4.371 1 92.56 237 GLU B C 1
ATOM 3754 O O . GLU B 1 237 ? 13.906 28.828 3.309 1 92.56 237 GLU B O 1
ATOM 3759 N N . ALA B 1 238 ? 13.414 28.188 5.332 1 94 238 ALA B N 1
ATOM 3760 C CA . ALA B 1 238 ? 12.094 28.812 5.305 1 94 238 ALA B CA 1
ATOM 3761 C C . ALA B 1 238 ? 12.211 30.328 5.195 1 94 238 ALA B C 1
ATOM 3763 O O . ALA B 1 238 ? 11.43 30.969 4.488 1 94 238 ALA B O 1
ATOM 3764 N N . ARG B 1 239 ? 13.141 30.859 5.867 1 94.25 239 ARG B N 1
ATOM 3765 C CA . ARG B 1 239 ? 13.359 32.312 5.82 1 94.25 239 ARG B CA 1
ATOM 3766 C C . ARG B 1 239 ? 13.773 32.75 4.426 1 94.25 239 ARG B C 1
ATOM 3768 O O . ARG B 1 239 ? 13.344 33.812 3.949 1 94.25 239 ARG B O 1
ATOM 3775 N N . LYS B 1 240 ? 14.531 31.875 3.811 1 92.5 240 LYS B N 1
ATOM 3776 C CA . LYS B 1 240 ? 14.906 32.156 2.43 1 92.5 240 LYS B CA 1
ATOM 3777 C C . LYS B 1 240 ? 13.711 32.031 1.494 1 92.5 240 LYS B C 1
ATOM 3779 O O . LYS B 1 240 ? 13.516 32.844 0.596 1 92.5 240 LYS B O 1
ATOM 3784 N N . TYR B 1 241 ? 12.977 31.094 1.76 1 91.19 241 TYR B N 1
ATOM 3785 C CA . TYR B 1 241 ? 11.82 30.766 0.925 1 91.19 241 TYR B CA 1
ATOM 3786 C C . TYR B 1 241 ? 10.781 31.891 0.974 1 91.19 241 TYR B C 1
ATOM 3788 O O . TYR B 1 241 ? 10.242 32.281 -0.06 1 91.19 241 TYR B O 1
ATOM 3796 N N . ILE B 1 242 ? 10.516 32.375 2.121 1 89.75 242 ILE B N 1
ATOM 3797 C CA . ILE B 1 242 ? 9.438 33.344 2.303 1 89.75 242 ILE B CA 1
ATOM 3798 C C . ILE B 1 242 ? 9.844 34.688 1.69 1 89.75 242 ILE B C 1
ATOM 3800 O O . ILE B 1 242 ? 8.992 35.469 1.245 1 89.75 242 ILE B O 1
ATOM 3804 N N . ARG B 1 243 ? 11.156 34.938 1.666 1 86.5 243 ARG B N 1
ATOM 3805 C CA . ARG B 1 243 ? 11.672 36.188 1.09 1 86.5 243 ARG B CA 1
ATOM 3806 C C . ARG B 1 243 ? 11.594 36.156 -0.433 1 86.5 243 ARG B C 1
ATOM 3808 O O . ARG B 1 243 ? 11.422 37.188 -1.073 1 86.5 243 ARG B O 1
ATOM 3815 N N . ASN B 1 244 ? 11.641 34.938 -0.942 1 83.94 244 ASN B N 1
ATOM 3816 C CA . ASN B 1 244 ? 11.688 34.781 -2.391 1 83.94 244 ASN B CA 1
ATOM 3817 C C . ASN B 1 244 ? 10.289 34.562 -2.971 1 83.94 244 ASN B C 1
ATOM 3819 O O . ASN B 1 244 ? 10.133 34.469 -4.188 1 83.94 244 ASN B O 1
ATOM 3823 N N . ASN B 1 245 ? 9.328 34.344 -2.148 1 75.62 245 ASN B N 1
ATOM 3824 C CA . ASN B 1 245 ? 7.977 34.062 -2.609 1 75.62 245 ASN B CA 1
ATOM 3825 C C . ASN B 1 245 ? 6.949 34.969 -1.954 1 75.62 245 ASN B C 1
ATOM 3827 O O . ASN B 1 245 ? 7.125 35.406 -0.807 1 75.62 245 ASN B O 1
#

pLDDT: mean 95.49, std 4.38, range [64.0, 98.94]

Nearest PDB structures (foldseek):
  2y6p-assembly2_C-2  TM=9.465E-01  e=1.672E-28  Aquifex aeolicus
  4xwi-assembly1_A  TM=9.182E-01  e=1.731E-27  Pseudomonas aeruginosa PAO1
  3pol-assembly1_A  TM=8.868E-01  e=1.262E-27  Acinetobacter baumannii ATCC 17978
  1vh1-assembly1_D  TM=8.782E-01  e=1.482E-26  Escherichia coli
  1vh1-assembly1_A  TM=8.680E-01  e=7.191E-26  Escherichia coli